Protein AF-0000000078492963 (afdb_homodimer)

Structure (mmCIF, N/CA/C/O backbone):
data_AF-0000000078492963-model_v1
#
loop_
_entity.id
_entity.type
_entity.pdbx_description
1 polymer 'Desiccation-related protein PCC13-62'
#
loop_
_atom_site.group_PDB
_atom_site.id
_atom_site.type_symbol
_atom_site.label_atom_id
_atom_site.label_alt_id
_atom_site.label_comp_id
_atom_site.label_asym_id
_atom_site.label_entity_id
_atom_site.label_seq_id
_atom_site.pdbx_PDB_ins_code
_atom_site.Cartn_x
_atom_site.Cartn_y
_atom_site.Cartn_z
_atom_site.occupancy
_atom_site.B_iso_or_equiv
_atom_site.auth_seq_id
_atom_site.auth_comp_id
_atom_site.auth_asym_id
_atom_site.auth_atom_id
_atom_site.pdbx_PDB_model_num
ATOM 1 N N . MET A 1 1 ? -9.492 -5.359 97 1 23.45 1 MET A N 1
ATOM 2 C CA . MET A 1 1 ? -9.984 -6.73 96.938 1 23.45 1 MET A CA 1
ATOM 3 C C . MET A 1 1 ? -11.008 -6.852 95.812 1 23.45 1 MET A C 1
ATOM 5 O O . MET A 1 1 ? -11.727 -7.848 95.688 1 23.45 1 MET A O 1
ATOM 9 N N . ALA A 1 2 ? -11.203 -5.641 95.125 1 25.67 2 ALA A N 1
ATOM 10 C CA . ALA A 1 2 ? -12.422 -5.484 94.312 1 25.67 2 ALA A CA 1
ATOM 11 C C . ALA A 1 2 ? -12.484 -6.535 93.188 1 25.67 2 ALA A C 1
ATOM 13 O O . ALA A 1 2 ? -11.531 -6.699 92.438 1 25.67 2 ALA A O 1
ATOM 14 N N . ILE A 1 3 ? -13.273 -7.574 93.438 1 24.62 3 ILE A N 1
ATOM 15 C CA . ILE A 1 3 ? -13.547 -8.875 92.812 1 24.62 3 ILE A CA 1
ATOM 16 C C . ILE A 1 3 ? -14.078 -8.688 91.375 1 24.62 3 ILE A C 1
ATOM 18 O O . ILE A 1 3 ? -15.148 -8.102 91.188 1 24.62 3 ILE A O 1
ATOM 22 N N . PHE A 1 4 ? -13.164 -8.328 90.375 1 27.22 4 PHE A N 1
ATOM 23 C CA . PHE A 1 4 ? -13.336 -7.996 89 1 27.22 4 PHE A CA 1
ATOM 24 C C . PHE A 1 4 ? -14.008 -9.141 88.25 1 27.22 4 PHE A C 1
ATOM 26 O O . PHE A 1 4 ? -13.453 -10.234 88.125 1 27.22 4 PHE A O 1
ATOM 33 N N . ALA A 1 5 ? -15.375 -9.219 88.5 1 22.91 5 ALA A N 1
ATOM 34 C CA . ALA A 1 5 ? -16.281 -10.258 88.062 1 22.91 5 ALA A CA 1
ATOM 35 C C . ALA A 1 5 ? -16.188 -10.43 86.562 1 22.91 5 ALA A C 1
ATOM 37 O O . ALA A 1 5 ? -16.359 -9.469 85.812 1 22.91 5 ALA A O 1
ATOM 38 N N . SER A 1 6 ? -15.328 -11.383 86 1 25.3 6 SER A N 1
ATOM 39 C CA . SER A 1 6 ? -14.867 -11.82 84.688 1 25.3 6 SER A CA 1
ATOM 40 C C . SER A 1 6 ? -16.016 -12.398 83.875 1 25.3 6 SER A C 1
ATOM 42 O O . SER A 1 6 ? -16.469 -13.516 84.125 1 25.3 6 SER A O 1
ATOM 44 N N . VAL A 1 7 ? -17.203 -11.68 83.812 1 23.64 7 VAL A N 1
ATOM 45 C CA . VAL A 1 7 ? -18.375 -12.352 83.25 1 23.64 7 VAL A CA 1
ATOM 46 C C . VAL A 1 7 ? -18.078 -12.828 81.812 1 23.64 7 VAL A C 1
ATOM 48 O O . VAL A 1 7 ? -17.75 -12.031 80.938 1 23.64 7 VAL A O 1
ATOM 51 N N . PHE A 1 8 ? -17.516 -14.078 81.562 1 23.92 8 PHE A N 1
ATOM 52 C CA . PHE A 1 8 ? -17.141 -14.805 80.375 1 23.92 8 PHE A CA 1
ATOM 53 C C . PHE A 1 8 ? -18.375 -15.148 79.5 1 23.92 8 PHE A C 1
ATOM 55 O O . PHE A 1 8 ? -19.156 -16.031 79.875 1 23.92 8 PHE A O 1
ATOM 62 N N . ALA A 1 9 ? -19.266 -14.109 79.188 1 22.42 9 ALA A N 1
ATOM 63 C CA . ALA A 1 9 ? -20.531 -14.469 78.562 1 22.42 9 ALA A CA 1
ATOM 64 C C . ALA A 1 9 ? -20.281 -15.266 77.25 1 22.42 9 ALA A C 1
ATOM 66 O O . ALA A 1 9 ? -19.562 -14.812 76.375 1 22.42 9 ALA A O 1
ATOM 67 N N . SER A 1 10 ? -20.234 -16.625 77.312 1 24.09 10 SER A N 1
ATOM 68 C CA . SER A 1 10 ? -20.031 -17.641 76.312 1 24.09 10 SER A CA 1
ATOM 69 C C . SER A 1 10 ? -21.109 -17.547 75.188 1 24.09 10 SER A C 1
ATOM 71 O O . SER A 1 10 ? -22.25 -17.922 75.438 1 24.09 10 SER A O 1
ATOM 73 N N . LEU A 1 11 ? -21.344 -16.344 74.562 1 25.38 11 LEU A N 1
ATOM 74 C CA . LEU A 1 11 ? -22.438 -16.297 73.625 1 25.38 11 LEU A CA 1
ATOM 75 C C . LEU A 1 11 ? -22.297 -17.391 72.562 1 25.38 11 LEU A C 1
ATOM 77 O O . LEU A 1 11 ? -21.297 -17.422 71.812 1 25.38 11 LEU A O 1
ATOM 81 N N . ILE A 1 12 ? -22.891 -18.609 72.75 1 25.3 12 ILE A N 1
ATOM 82 C CA . ILE A 1 12 ? -22.984 -19.781 71.875 1 25.3 12 ILE A CA 1
ATOM 83 C C . ILE A 1 12 ? -23.656 -19.422 70.562 1 25.3 12 ILE A C 1
ATOM 85 O O . ILE A 1 12 ? -24.828 -19.047 70.562 1 25.3 12 ILE A O 1
ATOM 89 N N . LEU A 1 13 ? -23 -18.562 69.688 1 27.02 13 LEU A N 1
ATOM 90 C CA . LEU A 1 13 ? -23.594 -18.234 68.438 1 27.02 13 LEU A CA 1
ATOM 91 C C . LEU A 1 13 ? -23.938 -19.5 67.625 1 27.02 13 LEU A C 1
ATOM 93 O O . LEU A 1 13 ? -23.062 -20.312 67.375 1 27.02 13 LEU A O 1
ATOM 97 N N . LEU A 1 14 ? -25.172 -20.047 67.938 1 28 14 LEU A N 1
ATOM 98 C CA . LEU A 1 14 ? -25.781 -21.172 67.25 1 28 14 LEU A CA 1
ATOM 99 C C . LEU A 1 14 ? -25.734 -20.969 65.75 1 28 14 LEU A C 1
ATOM 101 O O . LEU A 1 14 ? -26.375 -20.047 65.188 1 28 14 LEU A O 1
ATOM 105 N N . LEU A 1 15 ? -24.578 -21.234 65.125 1 29.88 15 LEU A N 1
ATOM 106 C CA . LEU A 1 15 ? -24.359 -21.188 63.656 1 29.88 15 LEU A CA 1
ATOM 107 C C . LEU A 1 15 ? -25.312 -22.156 62.938 1 29.88 15 LEU A C 1
ATOM 109 O O . LEU A 1 15 ? -25.172 -23.375 63.062 1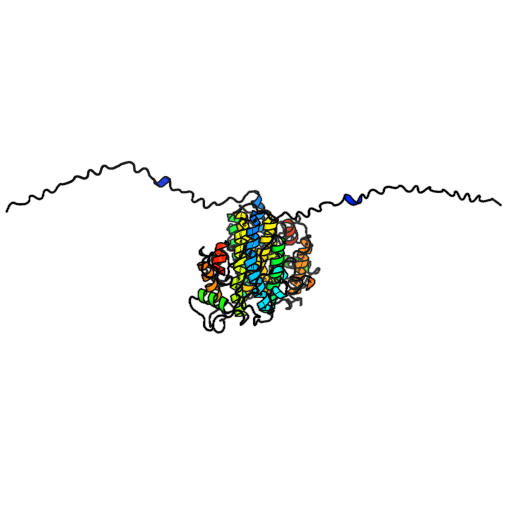 29.88 15 LEU A O 1
ATOM 113 N N . LEU A 1 16 ? -26.625 -21.828 63.062 1 31.92 16 LEU A N 1
ATOM 114 C CA . LEU A 1 16 ? -27.5 -22.719 62.312 1 31.92 16 LEU A CA 1
ATOM 115 C C . LEU A 1 16 ? -27.047 -22.844 60.844 1 31.92 16 LEU A C 1
ATOM 117 O O . LEU A 1 16 ? -26.656 -21.844 60.25 1 31.92 16 LEU A O 1
ATOM 121 N N . PRO A 1 17 ? -26.781 -24.109 60.406 1 35.06 17 PRO A N 1
ATOM 122 C CA . PRO A 1 17 ? -26.281 -24.438 59.094 1 35.06 17 PRO A CA 1
ATOM 123 C C . PRO A 1 17 ? -27.234 -24.016 57.969 1 35.06 17 PRO A C 1
ATOM 125 O O . PRO A 1 17 ? -28.391 -24.438 57.938 1 35.06 17 PRO A O 1
ATOM 128 N N . VAL A 1 18 ? -27.438 -22.781 57.781 1 34.41 18 VAL A N 1
ATOM 129 C CA . VAL A 1 18 ? -28.375 -22.438 56.688 1 34.41 18 VAL A CA 1
ATOM 130 C C . VAL A 1 18 ? -28.031 -23.25 55.438 1 34.41 18 VAL A C 1
ATOM 132 O O . VAL A 1 18 ? -26.875 -23.234 55 1 34.41 18 VAL A O 1
ATOM 135 N N . PRO A 1 19 ? -28.906 -24.297 55.188 1 31.09 19 PRO A N 1
ATOM 136 C CA . PRO A 1 19 ? -28.672 -25.297 54.156 1 31.09 19 PRO A CA 1
ATOM 137 C C . PRO A 1 19 ? -28.219 -24.688 52.812 1 31.09 19 PRO A C 1
ATOM 139 O O . PRO A 1 19 ? -27.219 -25.109 52.25 1 31.09 19 PRO A O 1
ATOM 142 N N . GLY A 1 20 ? -29.219 -24.312 52.031 1 31.89 20 GLY A N 1
ATOM 143 C CA . GLY A 1 20 ? -29.406 -24.594 50.625 1 31.89 20 GLY A CA 1
ATOM 144 C C . GLY A 1 20 ? -28.688 -23.625 49.719 1 31.89 20 GLY A C 1
ATOM 145 O O . GLY A 1 20 ? -29.047 -22.453 49.625 1 31.89 20 GLY A O 1
ATOM 146 N N . SER A 1 21 ? -27.406 -23.531 49.75 1 30.3 21 SER A N 1
ATOM 147 C CA . SER A 1 21 ? -26.672 -22.594 48.938 1 30.3 21 SER A CA 1
ATOM 148 C C . SER A 1 21 ? -27.016 -22.766 47.469 1 30.3 21 SER A C 1
ATOM 150 O O . SER A 1 21 ? -26.625 -23.734 46.812 1 30.3 21 SER A O 1
ATOM 152 N N . CYS A 1 22 ? -28.344 -22.516 47.094 1 31.58 22 CYS A N 1
ATOM 153 C CA . CYS A 1 22 ? -28.656 -22.406 45.656 1 31.58 22 CYS A CA 1
ATOM 154 C C . CYS A 1 22 ? -27.625 -21.562 44.938 1 31.58 22 CYS A C 1
ATOM 156 O O . CYS A 1 22 ? -27.344 -20.438 45.312 1 31.58 22 CYS A O 1
ATOM 158 N N . SER A 1 23 ? -26.781 -22.25 44.156 1 29.81 23 SER A N 1
ATOM 159 C CA . SER A 1 23 ? -25.688 -21.875 43.281 1 29.81 23 SER A CA 1
ATOM 160 C C . SER A 1 23 ? -26.109 -20.719 42.375 1 29.81 23 SER A C 1
ATOM 162 O O . SER A 1 23 ? -26.984 -20.859 41.531 1 29.81 23 SER A O 1
ATOM 164 N N . ILE A 1 24 ? -26.172 -19.484 42.906 1 32.84 24 ILE A N 1
ATOM 165 C CA . ILE A 1 24 ? -26.266 -18.266 42.125 1 32.84 24 ILE A CA 1
ATOM 166 C C . ILE A 1 24 ? -25.25 -18.312 41 1 32.84 24 ILE A C 1
ATOM 168 O O . ILE A 1 24 ? -24.75 -17.281 40.562 1 32.84 24 ILE A O 1
ATOM 172 N N . GLU A 1 25 ? -24.422 -19.406 40.969 1 31.48 25 GLU A N 1
ATOM 173 C CA . GLU A 1 25 ? -23.406 -19.312 39.938 1 31.48 25 GLU A CA 1
ATOM 174 C C . GLU A 1 25 ? -24.031 -19.109 38.562 1 31.48 25 GLU A C 1
ATOM 176 O O . GLU A 1 25 ? -23.344 -19.062 37.531 1 31.48 25 GLU A O 1
ATOM 181 N N . LEU A 1 26 ? -25.312 -19.531 38.406 1 32.84 26 LEU A N 1
ATOM 182 C CA . LEU A 1 26 ? -25.688 -19.688 37 1 32.84 26 LEU A CA 1
ATOM 183 C C . LEU A 1 26 ? -25.672 -18.328 36.281 1 32.84 26 LEU A C 1
ATOM 185 O O . LEU A 1 26 ? -25.797 -18.281 35.062 1 32.84 26 LEU A O 1
ATOM 189 N N . LEU A 1 27 ? -25.984 -17.266 37 1 28.06 27 LEU A N 1
ATOM 190 C CA . LEU A 1 27 ? -26.594 -16.234 36.188 1 28.06 27 LEU A CA 1
ATOM 191 C C . LEU A 1 27 ? -25.562 -15.555 35.281 1 28.06 27 LEU A C 1
ATOM 193 O O . LEU A 1 27 ? -25.906 -15.102 34.188 1 28.06 27 LEU A O 1
ATOM 197 N N . ILE A 1 28 ? -24.469 -15.148 35.906 1 29.12 28 ILE A N 1
ATOM 198 C CA . ILE A 1 28 ? -23.922 -14 35.219 1 29.12 28 ILE A CA 1
ATOM 199 C C . ILE A 1 28 ? -23.328 -14.461 33.875 1 29.12 28 ILE A C 1
ATOM 201 O O . ILE A 1 28 ? -22.156 -14.836 33.812 1 29.12 28 ILE A O 1
ATOM 205 N N . GLU A 1 29 ? -23.609 -15.625 33.375 1 31.88 29 GLU A N 1
ATOM 206 C CA . GLU A 1 29 ? -23.062 -15.797 32.031 1 31.88 29 GLU A CA 1
ATOM 207 C C . GLU A 1 29 ? -23.344 -14.57 31.172 1 31.88 29 GLU A C 1
ATOM 209 O O . GLU A 1 29 ? -24.453 -14.414 30.641 1 31.88 29 GLU A O 1
ATOM 214 N N . SER A 1 30 ? -23.172 -13.375 31.672 1 29.59 30 SER A N 1
ATOM 215 C CA . SER A 1 30 ? -23.281 -12.219 30.797 1 29.59 30 SER A CA 1
ATOM 216 C C . SER A 1 30 ? -22.656 -12.508 29.438 1 29.59 30 SER A C 1
ATOM 218 O O . SER A 1 30 ? -21.578 -13.094 29.344 1 29.59 30 SER A O 1
ATOM 220 N N . VAL A 1 31 ? -23.469 -12.477 28.391 1 29.53 31 VAL A N 1
ATOM 221 C CA . VAL A 1 31 ? -23.359 -12.383 26.938 1 29.53 31 VAL A CA 1
ATOM 222 C C . VAL A 1 31 ? -22.281 -11.359 26.578 1 29.53 31 VAL A C 1
ATOM 224 O O . VAL A 1 31 ? -22.484 -10.156 26.719 1 29.53 31 VAL A O 1
ATOM 227 N N . ILE A 1 32 ? -21.203 -11.344 27.125 1 31.42 32 ILE A N 1
ATOM 228 C CA . ILE A 1 32 ? -20.266 -10.578 26.312 1 31.42 32 ILE A CA 1
ATOM 229 C C . ILE A 1 32 ? -20.469 -10.922 24.844 1 31.42 32 ILE A C 1
ATOM 231 O O . ILE A 1 32 ? -20.156 -12.031 24.406 1 31.42 32 ILE A O 1
ATOM 235 N N . ASP A 1 33 ? -21.578 -10.633 24.297 1 29.53 33 ASP A N 1
ATOM 236 C CA . ASP A 1 33 ? -21.781 -10.523 22.859 1 29.53 33 ASP A CA 1
ATOM 237 C C . ASP A 1 33 ? -20.625 -9.797 22.188 1 29.53 33 ASP A C 1
ATOM 239 O O . ASP A 1 33 ? -20.578 -8.562 22.156 1 29.53 33 ASP A O 1
ATOM 243 N N . ARG A 1 34 ? -19.438 -9.922 22.609 1 34.19 34 ARG A N 1
ATOM 244 C CA . ARG A 1 34 ? -18.516 -9.57 21.531 1 34.19 34 ARG A CA 1
ATOM 245 C C . ARG A 1 34 ? -19.125 -9.875 20.156 1 34.19 34 ARG A C 1
ATOM 247 O O . ARG A 1 34 ? -19.406 -11.031 19.844 1 34.19 34 ARG A O 1
ATOM 254 N N . GLY A 1 35 ? -20.125 -9.172 19.688 1 36.75 35 GLY A N 1
ATOM 255 C CA . GLY A 1 35 ? -20.859 -9.234 18.438 1 36.75 35 GLY A CA 1
ATOM 256 C C . GLY A 1 35 ? -20.078 -9.891 17.312 1 36.75 35 GLY A C 1
ATOM 257 O O . GLY A 1 35 ? -19.312 -9.227 16.625 1 36.75 35 GLY A O 1
ATOM 258 N N . THR A 1 36 ? -19.406 -10.898 17.344 1 44.75 36 THR A N 1
ATOM 259 C CA . THR A 1 36 ? -19.078 -11.695 16.172 1 44.75 36 THR A CA 1
ATOM 260 C C . THR A 1 36 ? -20.125 -11.539 15.086 1 44.75 36 THR A C 1
ATOM 262 O O . THR A 1 36 ? -21.156 -12.227 15.094 1 44.75 36 THR A O 1
ATOM 265 N N . SER A 1 37 ? -20.531 -10.344 14.797 1 56.25 37 SER A N 1
ATOM 266 C CA . SER A 1 37 ? -21.5 -10.172 13.711 1 56.25 37 SER A CA 1
ATOM 267 C C . SER A 1 37 ? -21.172 -11.094 12.539 1 56.25 37 SER A C 1
ATOM 269 O O . SER A 1 37 ? -20.047 -11.117 12.055 1 56.25 37 SER A O 1
ATOM 271 N N . SER A 1 38 ? -21.781 -12.234 12.352 1 75.56 38 SER A N 1
ATOM 272 C CA . SER A 1 38 ? -21.734 -13.273 11.328 1 75.56 38 SER A CA 1
ATOM 273 C C . SER A 1 38 ? -21.656 -12.68 9.93 1 75.56 38 SER A C 1
ATOM 275 O O . SER A 1 38 ? -22.234 -11.625 9.664 1 75.56 38 SER A O 1
ATOM 277 N N . VAL A 1 39 ? -20.594 -13.078 9.203 1 91.06 39 VAL A N 1
ATOM 278 C CA . VAL A 1 39 ? -20.484 -12.75 7.781 1 91.06 39 VAL A CA 1
ATOM 279 C C . VAL A 1 39 ? -21.797 -13.078 7.074 1 91.06 39 VAL A C 1
ATOM 281 O O . VAL A 1 39 ? -22.25 -14.219 7.094 1 91.06 39 VAL A O 1
ATOM 284 N N . PRO A 1 40 ? -22.453 -12.086 6.594 1 94.44 40 PRO A N 1
ATOM 285 C CA . PRO A 1 40 ? -23.656 -12.375 5.816 1 94.44 40 PRO A CA 1
ATOM 286 C C . PRO A 1 40 ? -23.406 -13.383 4.699 1 94.44 40 PRO A C 1
ATOM 288 O O . PRO A 1 40 ? -22.328 -13.398 4.105 1 94.44 40 PRO A O 1
ATOM 291 N N . ARG A 1 41 ? -24.438 -14.141 4.32 1 93.19 41 ARG A N 1
ATOM 292 C CA . ARG A 1 41 ? -24.328 -15.188 3.312 1 93.19 41 ARG A CA 1
ATOM 293 C C . ARG A 1 41 ? -23.828 -14.617 1.985 1 93.19 41 ARG A C 1
ATOM 295 O O . ARG A 1 41 ? -23.031 -15.258 1.289 1 93.19 41 ARG A O 1
ATOM 302 N N . GLY A 1 42 ? -24.266 -13.406 1.675 1 94.12 42 GLY A N 1
ATOM 303 C CA . GLY A 1 42 ? -23.906 -12.789 0.409 1 94.12 42 GLY A CA 1
ATOM 304 C C . GLY A 1 42 ? -22.438 -12.391 0.34 1 94.12 42 GLY A C 1
ATOM 305 O O . GLY A 1 42 ? -21.922 -12.133 -0.744 1 94.12 42 GLY A O 1
ATOM 306 N N . ASP A 1 43 ? -21.797 -12.344 1.462 1 97.25 43 ASP A N 1
ATOM 307 C CA . ASP A 1 43 ? -20.406 -11.898 1.516 1 97.25 43 ASP A CA 1
ATOM 308 C C . ASP A 1 43 ? -19.453 -13.094 1.482 1 97.25 43 ASP A C 1
ATOM 310 O O . ASP A 1 43 ? -18.25 -12.922 1.277 1 97.25 43 ASP A O 1
ATOM 314 N N . VAL A 1 44 ? -19.906 -14.305 1.726 1 96.81 44 VAL A N 1
ATOM 315 C CA . VAL A 1 44 ? -19.062 -15.469 1.953 1 96.81 44 VAL A CA 1
ATOM 316 C C . VAL A 1 44 ? -18.188 -15.719 0.728 1 96.81 44 VAL A C 1
ATOM 318 O O . VAL A 1 44 ? -16.969 -15.828 0.845 1 96.81 44 VAL A O 1
ATOM 321 N N . ASP A 1 45 ? -18.766 -15.719 -0.457 1 95.88 45 ASP A N 1
ATOM 322 C CA . ASP A 1 45 ? -18 -15.992 -1.668 1 95.88 45 ASP A CA 1
ATOM 323 C C . ASP A 1 45 ? -16.969 -14.891 -1.926 1 95.88 45 ASP A C 1
ATOM 325 O O . ASP A 1 45 ? -15.875 -15.164 -2.42 1 95.88 45 ASP A O 1
ATOM 329 N N . LEU A 1 46 ? -17.359 -13.672 -1.585 1 96.38 46 LEU A N 1
ATOM 330 C CA . LEU A 1 46 ? -16.484 -12.523 -1.805 1 96.38 46 LEU A CA 1
ATOM 331 C C . LEU A 1 46 ? -15.266 -12.586 -0.892 1 96.38 46 LEU A C 1
ATOM 333 O O . LEU A 1 46 ? -14.195 -12.086 -1.244 1 96.38 46 LEU A O 1
ATOM 337 N N . LEU A 1 47 ? -15.422 -13.227 0.232 1 97.31 47 LEU A N 1
ATOM 338 C CA . LEU A 1 47 ? -14.32 -13.336 1.184 1 97.31 47 LEU A CA 1
ATOM 339 C C . LEU A 1 47 ? -13.531 -14.625 0.948 1 97.31 47 LEU A C 1
ATOM 341 O O . LEU A 1 47 ? -12.352 -14.703 1.298 1 97.31 47 LEU A O 1
ATOM 345 N N . GLU A 1 48 ? -14.164 -15.625 0.324 1 97.69 48 GLU A N 1
ATOM 346 C CA . GLU A 1 48 ? -13.484 -16.906 0.108 1 97.69 48 GLU A CA 1
ATOM 347 C C . GLU A 1 48 ? -12.617 -16.859 -1.146 1 97.69 48 GLU A C 1
ATOM 349 O O . GLU A 1 48 ? -11.539 -17.453 -1.178 1 97.69 48 GLU A O 1
ATOM 354 N N . PHE A 1 49 ? -13.078 -16.188 -2.166 1 98 49 PHE A N 1
ATOM 355 C CA . PHE A 1 49 ? -12.383 -16.203 -3.447 1 98 49 PHE A CA 1
ATOM 356 C C . PHE A 1 49 ? -10.938 -15.758 -3.279 1 98 49 PHE A C 1
ATOM 358 O O . PHE A 1 49 ? -10.031 -16.344 -3.879 1 98 49 PHE A O 1
ATOM 365 N N . PRO A 1 50 ? -10.664 -14.758 -2.436 1 97.88 50 PRO A N 1
ATOM 366 C CA . PRO A 1 50 ? -9.297 -14.266 -2.299 1 97.88 50 PRO A CA 1
ATOM 367 C C . PRO A 1 50 ? -8.344 -15.312 -1.721 1 97.88 50 PRO A C 1
ATOM 369 O O . PRO A 1 50 ? -7.125 -15.172 -1.841 1 97.88 50 PRO A O 1
ATOM 372 N N . LEU A 1 51 ? -8.852 -16.359 -1.116 1 98.62 51 LEU A N 1
ATOM 373 C CA . LEU A 1 51 ? -8.008 -17.422 -0.588 1 98.62 51 LEU A CA 1
ATOM 374 C C . LEU A 1 51 ? -7.109 -18 -1.682 1 98.62 51 LEU A C 1
ATOM 376 O O . LEU A 1 51 ? -5.98 -18.406 -1.412 1 98.62 51 LEU A O 1
ATOM 380 N N . ASN A 1 52 ? -7.641 -18.062 -2.936 1 98.81 52 ASN A N 1
ATOM 381 C CA . ASN A 1 52 ? -6.828 -18.547 -4.047 1 98.81 52 ASN A CA 1
ATOM 382 C C . ASN A 1 52 ? -5.52 -17.766 -4.16 1 98.81 52 ASN A C 1
ATOM 384 O O . ASN A 1 52 ? -4.445 -18.359 -4.242 1 98.81 52 ASN A O 1
ATOM 388 N N . LEU A 1 53 ? -5.602 -16.484 -4.102 1 98.75 53 LEU A N 1
ATOM 389 C CA . LEU A 1 53 ? -4.445 -15.617 -4.285 1 98.75 53 LEU A CA 1
ATOM 390 C C . LEU A 1 53 ? -3.592 -15.57 -3.021 1 98.75 53 LEU A C 1
ATOM 392 O O . LEU A 1 53 ? -2.367 -15.453 -3.1 1 98.75 53 LEU A O 1
ATOM 396 N N . GLU A 1 54 ? -4.223 -15.695 -1.843 1 98.81 54 GLU A N 1
ATOM 397 C CA . GLU A 1 54 ? -3.467 -15.773 -0.598 1 98.81 54 GLU A CA 1
ATOM 398 C C . GLU A 1 54 ? -2.59 -17.016 -0.567 1 98.81 54 GLU A C 1
ATOM 400 O O . GLU A 1 54 ? -1.432 -16.969 -0.149 1 98.81 54 GLU A O 1
ATOM 405 N N . TYR A 1 55 ? -3.172 -18.156 -1.025 1 98.94 55 TYR A N 1
ATOM 406 C CA . TYR A 1 55 ? -2.379 -19.375 -1.134 1 98.94 55 TYR A CA 1
ATOM 407 C C . TYR A 1 55 ? -1.212 -19.188 -2.094 1 98.94 55 TYR A C 1
ATOM 409 O O . TYR A 1 55 ? -0.084 -19.578 -1.797 1 98.94 55 TYR A O 1
ATOM 417 N N . LEU A 1 56 ? -1.523 -18.625 -3.24 1 98.94 56 LEU A N 1
ATOM 418 C CA . LEU A 1 56 ? -0.504 -18.391 -4.258 1 98.94 56 LEU A CA 1
ATOM 419 C C . LEU A 1 56 ? 0.647 -17.562 -3.693 1 98.94 56 LEU A C 1
ATOM 421 O O . LEU A 1 56 ? 1.812 -17.953 -3.82 1 98.94 56 LEU A O 1
ATOM 425 N N . GLY A 1 57 ? 0.321 -16.453 -3.053 1 98.88 57 GLY A N 1
ATOM 426 C CA . GLY A 1 57 ? 1.341 -15.602 -2.465 1 98.88 57 GLY A CA 1
ATOM 427 C C . GLY A 1 57 ? 2.102 -16.266 -1.337 1 98.88 57 GLY A C 1
ATOM 428 O O . GLY A 1 57 ? 3.33 -16.188 -1.272 1 98.88 57 GLY A O 1
ATOM 429 N N . ALA A 1 58 ? 1.375 -16.906 -0.408 1 98.88 58 ALA A N 1
ATOM 430 C CA . ALA A 1 58 ? 2.008 -17.562 0.733 1 98.88 58 ALA A CA 1
ATOM 431 C C . ALA A 1 58 ? 3.061 -18.578 0.274 1 98.88 58 ALA A C 1
ATOM 433 O O . ALA A 1 58 ? 4.211 -18.531 0.719 1 98.88 58 ALA A O 1
ATOM 434 N N . GLU A 1 59 ? 2.67 -19.438 -0.663 1 98.94 59 GLU A N 1
ATOM 435 C CA . GLU A 1 59 ? 3.57 -20.5 -1.123 1 98.94 59 GLU A CA 1
ATOM 436 C C . GLU A 1 59 ? 4.766 -19.906 -1.871 1 98.94 59 GLU A C 1
ATOM 438 O O . GLU A 1 59 ? 5.906 -20.312 -1.633 1 98.94 59 GLU A O 1
ATOM 443 N N . PHE A 1 60 ? 4.539 -18.984 -2.771 1 99 60 PHE A N 1
ATOM 444 C CA . PHE A 1 60 ? 5.625 -18.422 -3.564 1 99 60 PHE A CA 1
ATOM 445 C C . PHE A 1 60 ? 6.656 -17.734 -2.666 1 99 60 PHE A C 1
ATOM 447 O O . PHE A 1 60 ? 7.855 -17.984 -2.799 1 99 60 PHE A O 1
ATOM 454 N N . PHE A 1 61 ? 6.199 -16.906 -1.721 1 98.94 61 PHE A N 1
ATOM 455 C CA . PHE A 1 61 ? 7.109 -16.109 -0.907 1 98.94 61 PHE A CA 1
ATOM 456 C C . PHE A 1 61 ? 7.777 -16.969 0.16 1 98.94 61 PHE A C 1
ATOM 458 O O . PHE A 1 61 ? 8.953 -16.766 0.474 1 98.94 61 PHE A O 1
ATOM 465 N N . LEU A 1 62 ? 7.047 -17.891 0.765 1 98.94 62 LEU A N 1
ATOM 466 C CA . LEU A 1 62 ? 7.656 -18.781 1.753 1 98.94 62 LEU A CA 1
ATOM 467 C C . LEU A 1 62 ? 8.727 -19.656 1.111 1 98.94 62 LEU A C 1
ATOM 469 O O . LEU A 1 62 ? 9.859 -19.719 1.589 1 98.94 62 LEU A O 1
ATOM 473 N N . PHE A 1 63 ? 8.383 -20.359 -0.014 1 98.94 63 PHE A N 1
ATOM 474 C CA . PHE A 1 63 ? 9.367 -21.188 -0.689 1 98.94 63 PHE A CA 1
ATOM 475 C C . PHE A 1 63 ? 10.547 -20.344 -1.165 1 98.94 63 PHE A C 1
ATOM 477 O O . PHE A 1 63 ? 11.703 -20.719 -0.967 1 98.94 63 PHE A O 1
ATOM 484 N N . GLY A 1 64 ? 10.211 -19.234 -1.809 1 98.94 64 GLY A N 1
ATOM 485 C CA . GLY A 1 64 ? 11.266 -18.375 -2.322 1 98.94 64 GLY A CA 1
ATOM 486 C C . GLY A 1 64 ? 12.25 -17.938 -1.251 1 98.94 64 GLY A C 1
ATOM 487 O O . GLY A 1 64 ? 13.453 -17.844 -1.5 1 98.94 64 GLY A O 1
ATOM 488 N N . SER A 1 65 ? 11.742 -17.625 -0.055 1 98.81 65 SER A N 1
ATOM 489 C CA . SER A 1 65 ? 12.586 -17.078 1.003 1 98.81 65 SER A CA 1
ATOM 490 C C . SER A 1 65 ? 13.258 -18.188 1.811 1 98.81 65 SER A C 1
ATOM 492 O O . SER A 1 65 ? 14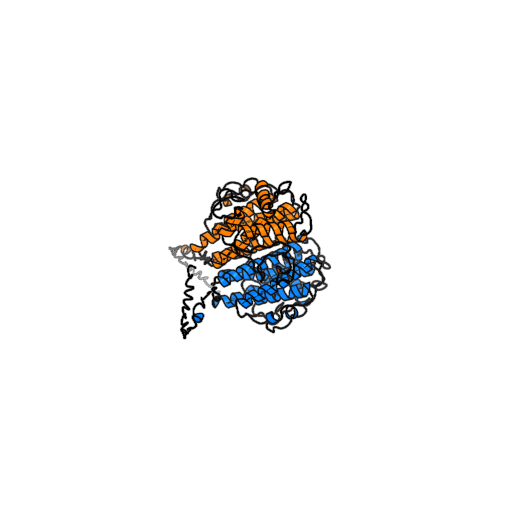.398 -18.031 2.244 1 98.81 65 SER A O 1
ATOM 494 N N . MET A 1 66 ? 12.531 -19.375 2.004 1 98.19 66 MET A N 1
ATOM 495 C CA . MET A 1 66 ? 13.023 -20.328 2.994 1 98.19 66 MET A CA 1
ATOM 496 C C . MET A 1 66 ? 13.188 -21.719 2.379 1 98.19 66 MET A C 1
ATOM 498 O O . MET A 1 66 ? 13.836 -22.578 2.961 1 98.19 66 MET A O 1
ATOM 502 N N . GLY A 1 67 ? 12.539 -21.984 1.302 1 98.81 67 GLY A N 1
ATOM 503 C CA . GLY A 1 67 ? 12.664 -23.281 0.649 1 98.81 67 GLY A CA 1
ATOM 504 C C . GLY A 1 67 ? 11.586 -24.266 1.055 1 98.81 67 GLY A C 1
ATOM 505 O O . GLY A 1 67 ? 11.609 -25.422 0.648 1 98.81 67 GLY A O 1
ATOM 506 N N . HIS A 1 68 ? 10.648 -23.844 1.894 1 98.75 68 HIS A N 1
ATOM 507 C CA . HIS A 1 68 ? 9.477 -24.641 2.238 1 98.75 68 HIS A CA 1
ATOM 508 C C . HIS A 1 68 ? 8.242 -23.75 2.432 1 98.75 68 HIS A C 1
ATOM 510 O O . HIS A 1 68 ? 8.367 -22.531 2.533 1 98.75 68 HIS A O 1
ATOM 516 N N . GLY A 1 69 ? 7.051 -24.312 2.318 1 98.75 69 GLY A N 1
ATOM 517 C CA . GLY A 1 69 ? 5.805 -23.562 2.322 1 98.75 69 GLY A CA 1
ATOM 518 C C . GLY A 1 69 ? 4.887 -23.938 3.469 1 98.75 69 GLY A C 1
ATOM 519 O O . GLY A 1 69 ? 5.352 -24.281 4.562 1 98.75 69 GLY A O 1
ATOM 520 N N . LEU A 1 70 ? 3.645 -23.828 3.238 1 98.94 70 LEU A N 1
ATOM 521 C CA . LEU A 1 70 ? 2.594 -23.953 4.242 1 98.94 70 LEU A CA 1
ATOM 522 C C . LEU A 1 70 ? 2.594 -25.344 4.863 1 98.94 70 LEU A C 1
ATOM 524 O O . LEU A 1 70 ? 2.275 -25.5 6.043 1 98.94 70 LEU A O 1
ATOM 528 N N . ASP A 1 71 ? 2.932 -26.359 4.105 1 98.88 71 ASP A N 1
ATOM 529 C CA . ASP A 1 71 ? 2.891 -27.734 4.605 1 98.88 71 ASP A CA 1
ATOM 530 C C . ASP A 1 71 ? 3.799 -27.891 5.82 1 98.88 71 ASP A C 1
ATOM 532 O O . ASP A 1 71 ? 3.555 -28.75 6.672 1 98.88 71 ASP A O 1
ATOM 536 N N . ARG A 1 72 ? 4.785 -27.094 5.898 1 98.44 72 ARG A N 1
ATOM 537 C CA . ARG A 1 72 ? 5.707 -27.141 7.031 1 98.44 72 ARG A CA 1
ATOM 538 C C . ARG A 1 72 ? 5.363 -26.078 8.062 1 98.44 72 ARG A C 1
ATOM 540 O O . ARG A 1 72 ? 5.426 -26.328 9.273 1 98.44 72 ARG A O 1
ATOM 547 N N . ILE A 1 73 ? 4.996 -24.891 7.684 1 97.12 73 ILE A N 1
ATOM 548 C CA . ILE A 1 73 ? 4.938 -23.703 8.547 1 97.12 73 ILE A CA 1
ATOM 549 C C . ILE A 1 73 ? 3.566 -23.625 9.211 1 97.12 73 ILE A C 1
ATOM 551 O O . ILE A 1 73 ? 3.447 -23.156 10.344 1 97.12 73 ILE A O 1
ATOM 555 N N . ALA A 1 74 ? 2.582 -24.031 8.492 1 98.19 74 ALA A N 1
ATOM 556 C CA . ALA A 1 74 ? 1.194 -23.969 8.953 1 98.19 74 ALA A CA 1
ATOM 557 C C . ALA A 1 74 ? 0.324 -24.984 8.203 1 98.19 74 ALA A C 1
ATOM 559 O O . ALA A 1 74 ? -0.601 -24.594 7.484 1 98.19 74 ALA A O 1
ATOM 560 N N . PRO A 1 75 ? 0.533 -26.25 8.461 1 98.56 75 PRO A N 1
ATOM 561 C CA . PRO A 1 75 ? -0.11 -27.281 7.656 1 98.56 75 PRO A CA 1
ATOM 562 C C . PRO A 1 75 ? -1.634 -27.234 7.742 1 98.56 75 PRO A C 1
ATOM 564 O O . PRO A 1 75 ? -2.32 -27.594 6.777 1 98.56 75 PRO A O 1
ATOM 567 N N . SER A 1 76 ? -2.195 -26.812 8.859 1 98.5 76 SER A N 1
ATOM 568 C CA . SER A 1 76 ? -3.646 -26.797 9.023 1 98.5 76 SER A CA 1
ATOM 569 C C . SER A 1 76 ? -4.293 -25.812 8.055 1 98.5 76 SER A C 1
ATOM 571 O O . SER A 1 76 ? -5.449 -25.984 7.66 1 98.5 76 SER A O 1
ATOM 573 N N . LEU A 1 77 ? -3.568 -24.812 7.613 1 98.75 77 LEU A N 1
ATOM 574 C CA . LEU A 1 77 ? -4.121 -23.781 6.742 1 98.75 77 LEU A CA 1
ATOM 575 C C . LEU A 1 77 ? -4.309 -24.312 5.324 1 98.75 77 LEU A C 1
ATOM 577 O O . LEU A 1 77 ? -5.078 -23.75 4.543 1 98.75 77 LEU A O 1
ATOM 581 N N . THR A 1 78 ? -3.604 -25.375 4.941 1 98.81 78 THR A N 1
ATOM 582 C CA . THR A 1 78 ? -3.744 -25.938 3.6 1 98.81 78 THR A CA 1
ATOM 583 C C . THR A 1 78 ? -5.043 -26.719 3.477 1 98.81 78 THR A C 1
ATOM 585 O O . THR A 1 78 ? -5.484 -27.031 2.367 1 98.81 78 THR A O 1
ATOM 588 N N . MET A 1 79 ? -5.531 -27.203 4.648 1 98.5 79 MET A N 1
ATOM 589 C CA . MET A 1 79 ? -6.754 -28 4.723 1 98.5 79 MET A CA 1
ATOM 590 C C . MET A 1 79 ? -6.66 -29.234 3.844 1 98.5 79 MET A C 1
ATOM 592 O O . MET A 1 79 ? -7.625 -29.609 3.172 1 98.5 79 MET A O 1
ATOM 596 N N . GLY A 1 80 ? -5.508 -29.781 3.756 1 98.38 80 GLY A N 1
ATOM 597 C CA . GLY A 1 80 ? -5.289 -31.031 3.039 1 98.38 80 GLY A CA 1
ATOM 598 C C . GLY A 1 80 ? -5.098 -30.844 1.548 1 98.38 80 GLY A C 1
ATOM 599 O O . GLY A 1 80 ? -5.012 -31.812 0.796 1 98.38 80 GLY A O 1
ATOM 600 N N . GLY A 1 81 ? -5.031 -29.594 1.075 1 98.69 81 GLY A N 1
ATOM 601 C CA . GLY A 1 81 ? -4.797 -29.328 -0.338 1 98.69 81 GLY A CA 1
ATOM 602 C C . GLY A 1 81 ? -3.422 -29.781 -0.801 1 98.69 81 GLY A C 1
ATOM 603 O O . GLY A 1 81 ? -2.512 -29.953 0.013 1 98.69 81 GLY A O 1
ATOM 604 N N . PRO A 1 82 ? -3.25 -29.984 -2.076 1 98.69 82 PRO A N 1
ATOM 605 C CA . PRO A 1 82 ? -1.987 -30.516 -2.594 1 98.69 82 PRO A CA 1
ATOM 606 C C . PRO A 1 82 ? -0.836 -29.516 -2.488 1 98.69 82 PRO 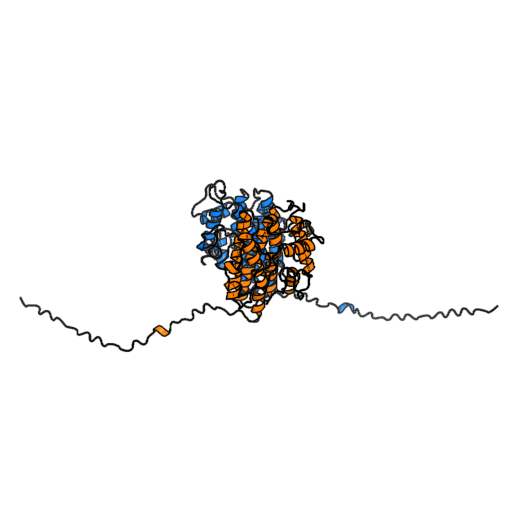A C 1
ATOM 608 O O . PRO A 1 82 ? -1.06 -28.312 -2.535 1 98.69 82 PRO A O 1
ATOM 611 N N . ALA A 1 83 ? 0.373 -30.016 -2.346 1 98.62 83 ALA A N 1
ATOM 612 C CA . ALA A 1 83 ? 1.575 -29.188 -2.375 1 98.62 83 ALA A CA 1
ATOM 613 C C . ALA A 1 83 ? 1.753 -28.531 -3.74 1 98.62 83 ALA A C 1
ATOM 615 O O . ALA A 1 83 ? 1.347 -29.078 -4.762 1 98.62 83 ALA A O 1
ATOM 616 N N . PRO A 1 84 ? 2.357 -27.359 -3.775 1 98.88 84 PRO A N 1
ATOM 617 C CA . PRO A 1 84 ? 2.58 -26.719 -5.066 1 98.88 84 PRO A CA 1
ATOM 618 C C . PRO A 1 84 ? 3.609 -27.453 -5.926 1 98.88 84 PRO A C 1
ATOM 620 O O . PRO A 1 84 ? 4.512 -28.094 -5.395 1 98.88 84 PRO A O 1
ATOM 623 N N . ILE A 1 85 ? 3.465 -27.297 -7.203 1 98.88 85 ILE A N 1
ATOM 624 C CA . ILE A 1 85 ? 4.398 -27.859 -8.172 1 98.88 85 ILE A CA 1
ATOM 625 C C . ILE A 1 85 ? 5.586 -26.922 -8.352 1 98.88 85 ILE A C 1
ATOM 627 O O . ILE A 1 85 ? 5.402 -25.734 -8.68 1 98.88 85 ILE A O 1
ATOM 631 N N . GLY A 1 86 ? 6.75 -27.344 -8.102 1 98.88 86 GLY A N 1
ATOM 632 C CA . GLY A 1 86 ? 7.977 -26.734 -8.594 1 98.88 86 GLY A CA 1
ATOM 633 C C . GLY A 1 86 ? 8.422 -25.531 -7.789 1 98.88 86 GLY A C 1
ATOM 634 O O . GLY A 1 86 ? 9.352 -24.828 -8.188 1 98.88 86 GLY A O 1
ATOM 635 N N . ALA A 1 87 ? 7.777 -25.203 -6.672 1 98.81 87 ALA A N 1
ATOM 636 C CA . ALA A 1 87 ? 8.242 -24.109 -5.816 1 98.81 87 ALA A CA 1
ATOM 637 C C . ALA A 1 87 ? 9.57 -24.453 -5.156 1 98.81 87 ALA A C 1
ATOM 639 O O . ALA A 1 87 ? 9.781 -25.594 -4.746 1 98.81 87 ALA A O 1
ATOM 640 N N . ARG A 1 88 ? 10.469 -23.484 -5.047 1 98.56 88 ARG A N 1
ATOM 641 C CA . ARG A 1 88 ? 11.758 -23.766 -4.434 1 98.56 88 ARG A CA 1
ATOM 642 C C . ARG A 1 88 ? 12.383 -22.5 -3.869 1 98.56 88 ARG A C 1
ATOM 644 O O . ARG A 1 88 ? 11.852 -21.406 -4.059 1 98.56 88 ARG A O 1
ATOM 651 N N . LYS A 1 89 ? 13.414 -22.719 -3.133 1 98.88 89 LYS A N 1
ATOM 652 C CA . LYS A 1 89 ? 14.172 -21.594 -2.586 1 98.88 89 LYS A CA 1
ATOM 653 C C . LYS A 1 89 ? 14.812 -20.766 -3.697 1 98.88 89 LYS A C 1
ATOM 655 O O . LYS A 1 89 ? 15.383 -21.328 -4.641 1 98.88 89 LYS A O 1
ATOM 660 N N . ALA A 1 90 ? 14.68 -19.469 -3.617 1 98.94 90 ALA A N 1
ATOM 661 C CA . ALA A 1 90 ? 15.266 -18.562 -4.605 1 98.94 90 ALA A CA 1
ATOM 662 C C . ALA A 1 90 ? 16.656 -18.109 -4.164 1 98.94 90 ALA A C 1
ATOM 664 O O . ALA A 1 90 ? 16.969 -18.141 -2.973 1 98.94 90 ALA A O 1
ATOM 665 N N . ASN A 1 91 ? 17.516 -17.781 -5.117 1 98.88 91 ASN A N 1
ATOM 666 C CA . ASN A 1 91 ? 18.812 -17.156 -4.863 1 98.88 91 ASN A CA 1
ATOM 667 C C . ASN A 1 91 ? 18.688 -15.656 -4.621 1 98.88 91 ASN A C 1
ATOM 669 O O . ASN A 1 91 ? 18.844 -14.859 -5.547 1 98.88 91 ASN A O 1
ATOM 673 N N . LEU A 1 92 ? 18.469 -15.273 -3.377 1 98.88 92 LEU A N 1
ATOM 674 C CA . LEU A 1 92 ? 18.109 -13.891 -3.072 1 98.88 92 LEU A CA 1
ATOM 675 C C . LEU A 1 92 ? 19.219 -13.203 -2.273 1 98.88 92 LEU A C 1
ATOM 677 O O . LEU A 1 92 ? 19.859 -13.836 -1.432 1 98.88 92 LEU A O 1
ATOM 681 N N . ASP A 1 93 ? 19.453 -11.914 -2.619 1 98.69 93 ASP A N 1
ATOM 682 C CA . ASP A 1 93 ? 20.234 -11.117 -1.691 1 98.69 93 ASP A CA 1
ATOM 683 C C . ASP A 1 93 ? 19.531 -10.984 -0.343 1 98.69 93 ASP A C 1
ATOM 685 O O . ASP A 1 93 ? 18.328 -11.203 -0.243 1 98.69 93 ASP A O 1
ATOM 689 N N . PRO A 1 94 ? 20.203 -10.656 0.718 1 98.25 94 PRO A N 1
ATOM 690 C CA . PRO A 1 94 ? 19.641 -10.695 2.072 1 98.25 94 PRO A CA 1
ATOM 691 C C . PRO A 1 94 ? 18.438 -9.789 2.234 1 98.25 94 PRO A C 1
ATOM 693 O O . PRO A 1 94 ? 17.469 -10.156 2.92 1 98.25 94 PRO A O 1
ATOM 696 N N . PHE A 1 95 ? 18.438 -8.586 1.666 1 98.5 95 PHE A N 1
ATOM 697 C CA . PHE A 1 95 ? 17.328 -7.66 1.825 1 98.5 95 PHE A CA 1
ATOM 698 C C . PHE A 1 95 ? 16.062 -8.211 1.169 1 98.5 95 PHE A C 1
ATOM 700 O O . PHE A 1 95 ? 14.992 -8.211 1.775 1 98.5 95 PHE A O 1
ATOM 707 N N . THR A 1 96 ? 16.188 -8.648 -0.083 1 98.88 96 THR A N 1
ATOM 708 C CA . THR A 1 96 ? 15.047 -9.195 -0.799 1 98.88 96 THR A CA 1
ATOM 709 C C . THR A 1 96 ? 14.523 -10.445 -0.099 1 98.88 96 THR A C 1
ATOM 711 O O . THR A 1 96 ? 13.312 -10.672 -0.046 1 98.88 96 THR A O 1
ATOM 714 N N . GLN A 1 97 ? 15.422 -11.273 0.417 1 98.88 97 GLN A N 1
ATOM 715 C CA . GLN A 1 97 ? 14.992 -12.453 1.161 1 98.88 97 GLN A CA 1
ATOM 716 C C . GLN A 1 97 ? 14.18 -12.062 2.391 1 98.88 97 GLN A C 1
ATOM 718 O O . GLN A 1 97 ? 13.172 -12.695 2.699 1 98.88 97 GLN A O 1
ATOM 723 N N . ASP A 1 98 ? 14.648 -11.094 3.064 1 98.69 98 ASP A N 1
ATOM 724 C CA . ASP A 1 98 ? 13.938 -10.609 4.242 1 98.69 98 ASP A CA 1
ATOM 725 C C . ASP A 1 98 ? 12.539 -10.125 3.873 1 98.69 98 ASP A C 1
ATOM 727 O O . ASP A 1 98 ? 11.562 -10.438 4.559 1 98.69 98 ASP A O 1
ATOM 731 N N . ILE A 1 99 ? 12.414 -9.32 2.777 1 98.88 99 ILE A N 1
ATOM 732 C CA . ILE A 1 99 ? 11.133 -8.812 2.312 1 98.88 99 ILE A CA 1
ATOM 733 C C . ILE A 1 99 ? 10.219 -9.977 1.935 1 98.88 99 ILE A C 1
ATOM 735 O O . ILE A 1 99 ? 9.047 -10.008 2.326 1 98.88 99 ILE A O 1
ATOM 739 N N . ALA A 1 100 ? 10.773 -10.938 1.206 1 98.94 100 ALA A N 1
ATOM 740 C CA . ALA A 1 100 ? 9.992 -12.102 0.788 1 98.94 100 ALA A CA 1
ATOM 741 C C . ALA A 1 100 ? 9.484 -12.883 1.996 1 98.94 100 ALA A C 1
ATOM 743 O O . ALA A 1 100 ? 8.344 -13.359 2 1 98.94 100 ALA A O 1
ATOM 744 N N . LEU A 1 101 ? 10.344 -13.023 2.947 1 98.81 101 LEU A N 1
ATOM 745 C CA . LEU A 1 101 ? 9.969 -13.742 4.16 1 98.81 101 LEU A CA 1
ATOM 746 C C . LEU A 1 101 ? 8.852 -13.023 4.902 1 98.81 101 LEU A C 1
ATOM 748 O O . LEU A 1 101 ? 7.895 -13.656 5.359 1 98.81 101 LEU A O 1
ATOM 752 N N . GLN A 1 102 ? 8.969 -11.727 5.043 1 98.88 102 GLN A N 1
ATOM 753 C CA . GLN A 1 102 ? 7.902 -10.945 5.656 1 98.88 102 GLN A CA 1
ATOM 754 C C . GLN A 1 102 ? 6.586 -11.133 4.91 1 98.88 102 GLN A C 1
ATOM 756 O O . GLN A 1 102 ? 5.539 -11.344 5.527 1 98.88 102 GLN A O 1
ATOM 761 N N . PHE A 1 103 ? 6.641 -11.062 3.58 1 98.94 103 PHE A N 1
ATOM 762 C CA . PHE A 1 103 ? 5.445 -11.266 2.775 1 98.94 103 PHE A CA 1
ATOM 763 C C . PHE A 1 103 ? 4.836 -12.641 3.049 1 98.94 103 PHE A C 1
ATOM 765 O O . PHE A 1 103 ? 3.619 -12.766 3.203 1 98.94 103 PHE A O 1
ATOM 772 N N . GLY A 1 104 ? 5.727 -13.656 3.055 1 98.88 104 GLY A N 1
ATOM 773 C CA . GLY A 1 104 ? 5.25 -15 3.33 1 98.88 104 GLY A CA 1
ATOM 774 C C . GLY A 1 104 ? 4.48 -15.109 4.637 1 98.88 104 GLY A C 1
ATOM 775 O O . GLY A 1 104 ? 3.371 -15.641 4.668 1 98.88 104 GLY A O 1
ATOM 776 N N . TRP A 1 105 ? 5.031 -14.586 5.668 1 98.62 105 TRP A N 1
ATOM 777 C CA . TRP A 1 105 ? 4.402 -14.664 6.984 1 98.62 105 TRP A CA 1
ATOM 778 C C . TRP A 1 105 ? 3.135 -13.82 7.031 1 98.62 105 TRP A C 1
ATOM 780 O O . TRP A 1 105 ? 2.17 -14.172 7.711 1 98.62 105 TRP A O 1
ATOM 790 N N . GLN A 1 106 ? 3.113 -12.68 6.383 1 98.81 106 GLN A N 1
ATOM 791 C CA . GLN A 1 106 ? 1.89 -11.891 6.281 1 98.81 106 GLN A CA 1
ATOM 792 C C . GLN A 1 106 ? 0.766 -12.695 5.641 1 98.81 106 GLN A C 1
ATOM 794 O O . GLN A 1 106 ? -0.376 -12.664 6.105 1 98.81 106 GLN A O 1
ATOM 799 N N . GLN A 1 107 ? 1.151 -13.422 4.594 1 98.75 107 GLN A N 1
ATOM 800 C CA . GLN A 1 107 ? 0.143 -14.211 3.893 1 98.75 107 GLN A CA 1
ATOM 801 C C . GLN A 1 107 ? -0.387 -15.336 4.777 1 98.75 107 GLN A C 1
ATOM 803 O O . GLN A 1 107 ? -1.557 -15.711 4.68 1 98.75 107 GLN A O 1
ATOM 808 N N . VAL A 1 108 ? 0.472 -15.898 5.621 1 98.81 108 VAL A N 1
ATOM 809 C CA . VAL A 1 108 ? 0.01 -16.875 6.598 1 98.81 108 VAL A CA 1
ATOM 810 C C . VAL A 1 108 ? -1.065 -16.25 7.488 1 98.81 108 VAL A C 1
ATOM 812 O O . VAL A 1 108 ? -2.123 -16.859 7.703 1 98.81 108 VAL A O 1
ATOM 815 N N . GLY A 1 109 ? -0.805 -15.078 7.961 1 98.69 109 GLY A N 1
ATOM 816 C CA . GLY A 1 109 ? -1.795 -14.359 8.75 1 98.69 109 GLY A CA 1
ATOM 817 C C . GLY A 1 109 ? -3.078 -14.086 7.984 1 98.69 109 GLY A C 1
ATOM 818 O O . GLY A 1 109 ? -4.172 -14.18 8.547 1 98.69 109 GLY A O 1
ATOM 819 N N . HIS A 1 110 ? -2.975 -13.75 6.723 1 98.88 110 HIS A N 1
ATOM 820 C CA . HIS A 1 110 ? -4.148 -13.484 5.898 1 98.88 110 HIS A CA 1
ATOM 821 C C . HIS A 1 110 ? -5.027 -14.727 5.777 1 98.88 110 HIS A C 1
ATOM 823 O O . HIS A 1 110 ? -6.254 -14.633 5.887 1 98.88 110 HIS A O 1
ATOM 829 N N . LEU A 1 111 ? -4.371 -15.844 5.469 1 98.81 111 LEU A N 1
ATOM 830 C CA . LEU A 1 111 ? -5.121 -17.094 5.383 1 98.81 111 LEU A CA 1
ATOM 831 C C . LEU A 1 111 ? -5.871 -17.359 6.68 1 98.81 111 LEU A C 1
ATOM 833 O O . LEU A 1 111 ? -7.051 -17.719 6.656 1 98.81 111 LEU A O 1
ATOM 837 N N . ARG A 1 112 ? -5.203 -17.172 7.812 1 98.44 112 ARG A N 1
ATOM 838 C CA . ARG A 1 112 ? -5.832 -17.391 9.109 1 98.44 112 ARG A CA 1
ATOM 839 C C . ARG A 1 112 ? -7.004 -16.438 9.32 1 98.44 112 ARG A C 1
ATOM 841 O O . ARG A 1 112 ? -8.07 -16.859 9.773 1 98.44 112 ARG A O 1
ATOM 848 N N . ALA A 1 113 ? -6.816 -15.203 9.023 1 98.25 113 ALA A N 1
ATOM 849 C CA . ALA A 1 113 ? -7.863 -14.203 9.227 1 98.25 113 ALA A CA 1
ATOM 850 C C . ALA A 1 113 ? -9.109 -14.547 8.406 1 98.25 113 ALA A C 1
ATOM 852 O O . ALA A 1 113 ? -10.234 -14.469 8.914 1 98.25 113 ALA A O 1
ATOM 853 N N . ILE A 1 114 ? -8.914 -14.883 7.117 1 98.5 114 ILE A N 1
ATOM 854 C CA . ILE A 1 114 ? -10.039 -15.18 6.238 1 98.5 114 ILE A CA 1
ATOM 855 C C . ILE A 1 114 ? -10.75 -16.438 6.719 1 98.5 114 ILE A C 1
ATOM 857 O O . ILE A 1 114 ? -11.977 -16.484 6.797 1 98.5 114 ILE A O 1
ATOM 861 N N . LYS A 1 115 ? -10.031 -17.422 7.109 1 97.81 115 LYS A N 1
ATOM 862 C CA . LYS A 1 115 ? -10.609 -18.719 7.488 1 97.81 115 LYS A CA 1
ATOM 863 C C . LYS A 1 115 ? -11.234 -18.641 8.875 1 97.81 115 LYS A C 1
ATOM 865 O O . LYS A 1 115 ? -12.016 -19.516 9.258 1 97.81 115 LYS A O 1
ATOM 870 N N . ASN A 1 116 ? -10.883 -17.641 9.633 1 96.94 116 ASN A N 1
ATOM 871 C CA . ASN A 1 116 ? -11.602 -17.359 10.875 1 96.94 116 ASN A CA 1
ATOM 872 C C . ASN A 1 116 ? -12.969 -16.734 10.602 1 96.94 116 ASN A C 1
ATOM 874 O O . ASN A 1 116 ? -13.867 -16.812 11.438 1 96.94 116 ASN A O 1
ATOM 878 N N . ALA A 1 117 ? -13.102 -16.141 9.469 1 97.06 117 ALA A N 1
ATOM 879 C CA . ALA A 1 117 ? -14.328 -15.422 9.148 1 97.06 117 ALA A CA 1
ATOM 880 C C . ALA A 1 117 ? -15.281 -16.297 8.336 1 97.06 117 ALA A C 1
ATOM 882 O O . ALA A 1 117 ? -16.5 -16.188 8.461 1 97.06 117 ALA A O 1
ATOM 883 N N . VAL A 1 118 ? -14.758 -17.156 7.473 1 97.25 118 VAL A N 1
ATOM 884 C CA . VAL A 1 118 ? -15.531 -18.031 6.59 1 97.25 118 VAL A CA 1
ATOM 885 C C . VAL A 1 118 ? -14.891 -19.406 6.539 1 97.25 118 VAL A C 1
ATOM 887 O O . VAL A 1 118 ? -13.719 -19.578 6.887 1 97.25 118 VAL A O 1
ATOM 890 N N . ARG A 1 119 ? -15.664 -20.406 6.09 1 95.31 119 ARG A N 1
ATOM 891 C CA . ARG A 1 119 ? -15.211 -21.797 6.094 1 95.31 119 ARG A CA 1
ATOM 892 C C . ARG A 1 119 ? -13.969 -21.969 5.223 1 95.31 119 ARG A C 1
ATOM 894 O O . ARG A 1 119 ? -13.039 -22.688 5.594 1 95.31 119 ARG A O 1
ATOM 901 N N . GLY A 1 120 ? -13.938 -21.344 4.121 1 97.12 120 GLY A N 1
ATOM 902 C CA . GLY A 1 120 ? -12.836 -21.5 3.184 1 97.12 120 GLY A CA 1
ATOM 903 C C . GLY A 1 120 ? -12.844 -22.844 2.465 1 97.12 120 GLY A C 1
ATOM 904 O O . GLY A 1 120 ? -13.891 -23.484 2.371 1 97.12 120 GLY A O 1
ATOM 905 N N . PHE A 1 121 ? -11.734 -23.172 1.792 1 98.5 121 PHE A N 1
ATOM 906 C CA . PHE A 1 121 ? -11.562 -24.406 1.025 1 98.5 121 PHE A CA 1
ATOM 907 C C . PHE A 1 121 ? -10.102 -24.844 1.022 1 98.5 121 PHE A C 1
ATOM 909 O O . PHE A 1 121 ? -9.219 -24.062 1.377 1 98.5 121 PHE A O 1
ATOM 916 N N . PRO A 1 122 ? -9.836 -26.047 0.696 1 98.75 122 PRO A N 1
ATOM 917 C CA . PRO A 1 122 ? -8.453 -26.531 0.625 1 98.75 122 PRO A CA 1
ATOM 918 C C . PRO A 1 122 ? -7.613 -25.781 -0.401 1 98.75 122 PRO A C 1
ATOM 920 O O . PRO A 1 122 ? -8.133 -25.328 -1.42 1 98.75 122 PRO A O 1
ATOM 923 N N . ARG A 1 123 ? -6.344 -25.672 -0.098 1 98.88 123 ARG A N 1
ATOM 924 C CA . ARG A 1 123 ? -5.406 -25.078 -1.045 1 98.88 123 ARG A CA 1
ATOM 925 C C . ARG A 1 123 ? -5.523 -25.734 -2.416 1 98.88 123 ARG A C 1
ATOM 927 O O . ARG A 1 123 ? -5.359 -26.953 -2.543 1 98.88 123 ARG A O 1
ATOM 934 N N . PRO A 1 124 ? -5.77 -24.984 -3.469 1 98.88 124 PRO A N 1
ATOM 935 C CA . PRO A 1 124 ? -5.75 -25.547 -4.816 1 98.88 124 PRO A CA 1
ATOM 936 C C . PRO A 1 124 ? -4.344 -25.938 -5.273 1 98.88 124 PRO A C 1
ATOM 938 O O . PRO A 1 124 ? -3.355 -25.453 -4.715 1 98.88 124 PRO A O 1
ATOM 941 N N . LEU A 1 125 ? -4.312 -26.844 -6.254 1 98.88 125 LEU A N 1
ATOM 942 C CA . LEU A 1 125 ? -3.01 -27.109 -6.852 1 98.88 125 LEU A CA 1
ATOM 943 C C . LEU A 1 125 ? -2.443 -25.859 -7.508 1 98.88 125 LEU A C 1
ATOM 945 O O . LEU A 1 125 ? -3.117 -25.219 -8.312 1 98.88 125 LEU A O 1
ATOM 949 N N . LEU A 1 126 ? -1.24 -25.5 -7.117 1 98.94 126 LEU A N 1
ATOM 950 C CA . LEU A 1 126 ? -0.534 -24.344 -7.664 1 98.94 126 LEU A CA 1
ATOM 951 C C . LEU A 1 126 ? 0.682 -24.781 -8.469 1 98.94 126 LEU A C 1
ATOM 953 O O . LEU A 1 126 ? 1.427 -25.672 -8.047 1 98.94 126 LEU A O 1
ATOM 957 N N . ASP A 1 127 ? 0.817 -24.266 -9.609 1 98.94 127 ASP A N 1
ATOM 958 C CA . ASP A 1 127 ? 2.043 -24.469 -10.375 1 98.94 127 ASP A CA 1
ATOM 959 C C . ASP A 1 127 ? 2.986 -23.281 -10.234 1 98.94 127 ASP A C 1
ATOM 961 O O . ASP A 1 127 ? 2.84 -22.281 -10.938 1 98.94 127 ASP A O 1
ATOM 965 N N . LEU A 1 128 ? 3.977 -23.438 -9.398 1 98.94 128 LEU A N 1
ATOM 966 C CA . LEU A 1 128 ? 4.957 -22.406 -9.117 1 98.94 128 LEU A CA 1
ATOM 967 C C . LEU A 1 128 ? 6.328 -22.781 -9.664 1 98.94 128 LEU A C 1
ATOM 969 O O . LEU A 1 128 ? 7.352 -22.375 -9.109 1 98.94 128 LEU A O 1
ATOM 973 N N . SER A 1 129 ? 6.293 -23.641 -10.68 1 98.94 129 SER A N 1
ATOM 974 C CA . SER A 1 129 ? 7.543 -24.047 -11.305 1 98.94 129 SER A CA 1
ATOM 975 C C . SER A 1 129 ? 8.148 -22.906 -12.125 1 98.94 129 SER A C 1
ATOM 977 O O . SER A 1 129 ? 7.441 -22 -12.547 1 98.94 129 SER A O 1
ATOM 979 N N . ALA A 1 130 ? 9.461 -22.938 -12.281 1 98.81 130 ALA A N 1
ATOM 980 C CA . ALA A 1 130 ? 10.117 -22 -13.18 1 98.81 130 ALA A CA 1
ATOM 981 C C . ALA A 1 130 ? 9.477 -22 -14.562 1 98.81 130 ALA A C 1
ATOM 983 O O . ALA A 1 130 ? 9.344 -20.953 -15.203 1 98.81 130 ALA A O 1
ATOM 984 N N . ARG A 1 131 ? 9.078 -23.156 -15.047 1 98.62 131 ARG A N 1
ATOM 985 C CA . ARG A 1 131 ? 8.453 -23.297 -16.359 1 98.62 131 ARG A CA 1
ATOM 986 C C . ARG A 1 131 ? 7.156 -22.516 -16.438 1 98.62 131 ARG A C 1
ATOM 988 O O . ARG A 1 131 ? 6.867 -21.891 -17.453 1 98.62 131 ARG A O 1
ATOM 995 N N . SER A 1 132 ? 6.363 -22.578 -15.398 1 98.69 132 SER A N 1
ATOM 996 C CA . SER A 1 132 ? 5.105 -21.844 -15.375 1 98.69 132 SER A CA 1
ATOM 997 C C . SER A 1 132 ? 5.348 -20.328 -15.484 1 98.69 132 SER A C 1
ATOM 999 O O . SER A 1 132 ? 4.66 -19.641 -16.25 1 98.69 132 SER A O 1
ATOM 1001 N N . PHE A 1 133 ? 6.289 -19.781 -14.758 1 98.88 133 PHE A N 1
ATOM 1002 C CA . PHE A 1 133 ? 6.621 -18.359 -14.82 1 98.88 133 PHE A CA 1
ATOM 1003 C C . PHE A 1 133 ? 7.203 -18 -16.172 1 98.88 133 PHE A C 1
ATOM 1005 O O . PHE A 1 133 ? 6.941 -16.922 -16.703 1 98.88 133 PHE A O 1
ATOM 1012 N N . ALA A 1 134 ? 8.039 -18.891 -16.703 1 98.88 134 ALA A N 1
ATOM 1013 C CA . ALA A 1 134 ? 8.594 -18.656 -18.031 1 98.88 134 ALA A CA 1
ATOM 1014 C C . ALA A 1 134 ? 7.484 -18.484 -19.062 1 98.88 134 ALA A C 1
ATOM 1016 O O . ALA A 1 134 ? 7.57 -17.609 -19.938 1 98.88 134 ALA A O 1
ATOM 1017 N N . LYS A 1 135 ? 6.484 -19.312 -19 1 98.69 135 LYS A N 1
ATOM 1018 C CA . LYS A 1 135 ? 5.355 -19.219 -19.906 1 98.69 135 LYS A CA 1
ATOM 1019 C C . LYS A 1 135 ? 4.672 -17.859 -19.797 1 98.69 135 LYS A C 1
ATOM 1021 O O . LYS A 1 135 ? 4.293 -17.266 -20.812 1 98.69 135 LYS A O 1
ATOM 1026 N N . VAL A 1 136 ? 4.473 -17.391 -18.594 1 98.69 136 VAL A N 1
ATOM 1027 C CA . VAL A 1 136 ? 3.824 -16.094 -18.359 1 98.69 136 VAL A CA 1
ATOM 1028 C C . VAL A 1 136 ? 4.668 -14.977 -18.953 1 98.69 136 VAL A C 1
ATOM 1030 O O . VAL A 1 136 ? 4.148 -14.102 -19.641 1 98.69 136 VAL A O 1
ATOM 1033 N N . ILE A 1 137 ? 5.98 -15 -18.703 1 98.88 137 ILE A N 1
ATOM 1034 C CA . ILE A 1 137 ? 6.875 -13.953 -19.188 1 98.88 137 ILE A CA 1
ATOM 1035 C C . ILE A 1 137 ? 6.965 -14.016 -20.703 1 98.88 137 ILE A C 1
ATOM 1037 O O . ILE A 1 137 ? 6.98 -12.984 -21.375 1 98.88 137 ILE A O 1
ATOM 1041 N N . ASP A 1 138 ? 7.016 -15.25 -21.266 1 98.81 138 ASP A N 1
ATOM 1042 C CA . ASP A 1 138 ? 7.004 -15.406 -22.719 1 98.81 138 ASP A CA 1
ATOM 1043 C C . ASP A 1 138 ? 5.75 -14.781 -23.328 1 98.81 138 ASP A C 1
ATOM 1045 O O . ASP A 1 138 ? 5.824 -14.125 -24.359 1 98.81 138 ASP A O 1
ATOM 1049 N N . LYS A 1 139 ? 4.66 -15.039 -22.719 1 98.62 139 LYS A N 1
ATOM 1050 C CA . LYS A 1 139 ? 3.412 -14.445 -23.203 1 98.62 139 LYS A CA 1
ATOM 1051 C C . LYS A 1 139 ? 3.471 -12.922 -23.141 1 98.62 139 LYS A C 1
ATOM 1053 O O . LYS A 1 139 ? 2.979 -12.25 -24.047 1 98.62 139 LYS A O 1
ATOM 1058 N N . ALA A 1 140 ? 3.953 -12.367 -22.078 1 98.75 140 ALA A N 1
ATOM 1059 C CA . ALA A 1 140 ? 4.082 -10.914 -21.938 1 98.75 140 ALA A CA 1
ATOM 1060 C C . ALA A 1 140 ? 4.941 -10.328 -23.062 1 98.75 140 ALA A C 1
ATOM 1062 O O . ALA A 1 140 ? 4.641 -9.258 -23.578 1 98.75 140 ALA A O 1
ATOM 1063 N N . PHE A 1 141 ? 5.949 -11.039 -23.438 1 98.62 141 PHE A N 1
ATOM 1064 C CA . PHE A 1 141 ? 6.895 -10.547 -24.422 1 98.62 141 PHE A CA 1
ATOM 1065 C C . PHE A 1 141 ? 6.434 -10.898 -25.828 1 98.62 141 PHE A C 1
ATOM 1067 O O . PHE A 1 141 ? 6.902 -10.312 -26.812 1 98.62 141 PHE A O 1
ATOM 1074 N N . GLY A 1 142 ? 5.547 -11.93 -25.984 1 98.06 142 GLY A N 1
ATOM 1075 C CA . GLY A 1 142 ? 5.098 -12.398 -27.281 1 98.06 142 GLY A CA 1
ATOM 1076 C C . GLY A 1 142 ? 6.074 -13.344 -27.938 1 98.06 142 GLY A C 1
ATOM 1077 O O . GLY A 1 142 ? 5.863 -13.758 -29.094 1 98.06 142 GLY A O 1
ATOM 1078 N N . GLU A 1 143 ? 7.152 -13.656 -27.281 1 97.94 143 GLU A N 1
ATOM 1079 C CA . GLU A 1 143 ? 8.172 -14.602 -27.734 1 97.94 143 GLU A CA 1
ATOM 1080 C C . GLU A 1 143 ? 8.922 -15.195 -26.547 1 97.94 143 GLU A C 1
ATOM 1082 O O . GLU A 1 143 ? 8.992 -14.586 -25.469 1 97.94 143 GLU A O 1
ATOM 1087 N N . PRO A 1 144 ? 9.477 -16.391 -26.734 1 98.06 144 PRO A N 1
ATOM 1088 C CA . PRO A 1 144 ? 10.234 -16.984 -25.625 1 98.06 144 PRO A CA 1
ATOM 1089 C C . PRO A 1 144 ? 11.539 -16.25 -25.344 1 98.06 144 PRO A C 1
ATOM 1091 O O . PRO A 1 144 ? 12.242 -15.844 -26.266 1 98.06 144 PRO A O 1
ATOM 1094 N N . LEU A 1 145 ? 11.789 -16.047 -24.094 1 98.38 145 LEU A N 1
ATOM 1095 C CA . LEU A 1 145 ? 13.117 -15.594 -23.688 1 98.38 145 LEU A CA 1
ATOM 1096 C C . LEU A 1 145 ? 14.094 -16.766 -23.656 1 98.38 145 LEU A C 1
ATOM 1098 O O . LEU A 1 145 ? 13.695 -17.906 -23.453 1 98.38 145 LEU A O 1
ATOM 1102 N N . ASN A 1 146 ? 15.344 -16.516 -23.906 1 97.94 146 ASN A N 1
ATOM 1103 C CA . ASN A 1 146 ? 16.406 -17.516 -23.859 1 97.94 146 ASN A CA 1
ATOM 1104 C C . ASN A 1 146 ? 17.562 -17.062 -22.969 1 97.94 146 ASN A C 1
ATOM 1106 O O . ASN A 1 146 ? 18.234 -16.078 -23.266 1 97.94 146 ASN A O 1
ATOM 1110 N N . PRO A 1 147 ? 17.922 -17.812 -22.016 1 98.38 147 PRO A N 1
ATOM 1111 C CA . PRO A 1 147 ? 17.203 -18.969 -21.453 1 98.38 147 PRO A CA 1
ATOM 1112 C C . PRO A 1 147 ? 15.828 -18.594 -20.922 1 98.38 147 PRO A C 1
ATOM 1114 O O . PRO A 1 147 ? 15.508 -17.406 -20.797 1 98.38 147 PRO A O 1
ATOM 1117 N N . PRO A 1 148 ? 14.977 -19.625 -20.656 1 98.75 148 PRO A N 1
ATOM 1118 C CA . PRO A 1 148 ? 13.664 -19.328 -20.094 1 98.75 148 PRO A CA 1
ATOM 1119 C C . PRO A 1 148 ? 13.742 -18.578 -18.766 1 98.75 148 PRO A C 1
ATOM 1121 O O . PRO A 1 148 ? 14.656 -18.828 -17.969 1 98.75 148 PRO A O 1
ATOM 1124 N N . PHE A 1 149 ? 12.82 -17.672 -18.594 1 98.81 149 PHE A N 1
ATOM 1125 C CA . PHE A 1 149 ? 12.773 -16.906 -17.359 1 98.81 149 PHE A CA 1
ATOM 1126 C C . PHE A 1 149 ? 12.656 -17.828 -16.141 1 98.81 149 PHE A C 1
ATOM 1128 O O . PHE A 1 149 ? 11.836 -18.75 -16.141 1 98.81 149 PHE A O 1
ATOM 1135 N N . ASP A 1 150 ? 13.438 -17.641 -15.141 1 98.88 150 ASP A N 1
ATOM 1136 C CA . ASP A 1 150 ? 13.422 -18.375 -13.883 1 98.88 150 ASP A CA 1
ATOM 1137 C C . ASP A 1 150 ? 13.266 -17.422 -12.695 1 98.88 150 ASP A C 1
ATOM 1139 O O . ASP A 1 150 ? 14.203 -16.703 -12.344 1 98.88 150 ASP A O 1
ATOM 1143 N N . PRO A 1 151 ? 12.133 -17.469 -12.023 1 98.81 151 PRO A N 1
ATOM 1144 C CA . PRO A 1 151 ? 11.883 -16.531 -10.93 1 98.81 151 PRO A CA 1
ATOM 1145 C C . PRO A 1 151 ? 12.836 -16.734 -9.75 1 98.81 151 PRO A C 1
ATOM 1147 O O . PRO A 1 151 ? 13 -15.828 -8.922 1 98.81 151 PRO A O 1
ATOM 1150 N N . TYR A 1 152 ? 13.477 -17.875 -9.695 1 98.88 152 TYR A N 1
ATOM 1151 C CA . TYR A 1 152 ? 14.242 -18.234 -8.508 1 98.88 152 TYR A CA 1
ATOM 1152 C C . TYR A 1 152 ? 15.727 -17.969 -8.719 1 98.88 152 TYR A C 1
ATOM 1154 O O . TYR A 1 152 ? 16.547 -18.219 -7.828 1 98.88 152 TYR A O 1
ATOM 1162 N N . ALA A 1 153 ? 16.078 -17.438 -9.844 1 98.69 153 ALA A N 1
ATOM 1163 C CA . ALA A 1 153 ? 17.484 -17.375 -10.25 1 98.69 153 ALA A CA 1
ATOM 1164 C C . ALA A 1 153 ? 18.203 -16.234 -9.531 1 98.69 153 ALA A C 1
ATOM 1166 O O . ALA A 1 153 ? 19.406 -16.312 -9.297 1 98.69 153 ALA A O 1
ATOM 1167 N N . SER A 1 154 ? 17.516 -15.164 -9.289 1 98.5 154 SER A N 1
ATOM 1168 C CA . SER A 1 154 ? 18.125 -13.977 -8.695 1 98.5 154 SER A CA 1
ATOM 1169 C C . SER A 1 154 ? 17.062 -13.094 -8.031 1 98.5 154 SER A C 1
ATOM 1171 O O . SER A 1 154 ? 15.867 -13.289 -8.234 1 98.5 154 SER A O 1
ATOM 1173 N N . SER A 1 155 ? 17.531 -12.125 -7.281 1 98.56 155 SER A N 1
ATOM 1174 C CA . SER A 1 155 ? 16.625 -11.172 -6.648 1 98.56 155 SER A CA 1
ATOM 1175 C C . SER A 1 155 ? 15.836 -10.391 -7.691 1 98.56 155 SER A C 1
ATOM 1177 O O . SER A 1 155 ? 14.641 -10.141 -7.508 1 98.56 155 SER A O 1
ATOM 1179 N N . SER A 1 156 ? 16.484 -9.969 -8.734 1 98.56 156 SER A N 1
ATOM 1180 C CA . SER A 1 156 ? 15.789 -9.227 -9.781 1 98.56 156 SER A CA 1
ATOM 1181 C C . SER A 1 156 ? 14.688 -10.07 -10.422 1 98.56 156 SER A C 1
ATOM 1183 O O . SER A 1 156 ? 13.562 -9.602 -10.609 1 98.56 156 SER A O 1
ATOM 1185 N N . ASN A 1 157 ? 15.031 -11.32 -10.758 1 98.88 157 ASN A N 1
ATOM 1186 C CA . ASN A 1 157 ? 14.031 -12.211 -11.336 1 98.88 157 ASN A CA 1
ATOM 1187 C C . ASN A 1 157 ? 12.875 -12.461 -10.367 1 98.88 157 ASN A C 1
ATOM 1189 O O . ASN A 1 157 ? 11.719 -12.484 -10.781 1 98.88 157 ASN A O 1
ATOM 1193 N N . PHE A 1 158 ? 13.234 -12.688 -9.125 1 98.94 158 PHE A N 1
ATOM 1194 C CA . PHE A 1 158 ? 12.234 -12.969 -8.102 1 98.94 158 PHE A CA 1
ATOM 1195 C C . PHE A 1 158 ? 11.289 -11.781 -7.93 1 98.94 158 PHE A C 1
ATOM 1197 O O . PHE A 1 158 ? 10.078 -11.953 -7.797 1 98.94 158 PHE A O 1
ATOM 1204 N N . LEU A 1 159 ? 11.852 -10.547 -7.961 1 98.94 159 LEU A N 1
ATOM 1205 C CA . LEU A 1 159 ? 11.031 -9.352 -7.848 1 98.94 159 LEU A CA 1
ATOM 1206 C C . LEU A 1 159 ? 10.141 -9.18 -9.07 1 98.94 159 LEU A C 1
ATOM 1208 O O . LEU A 1 159 ? 8.977 -8.797 -8.945 1 98.94 159 LEU A O 1
ATOM 1212 N N . ILE A 1 160 ? 10.625 -9.43 -10.219 1 98.94 160 ILE A N 1
ATOM 1213 C CA . ILE A 1 160 ? 9.828 -9.352 -11.43 1 98.94 160 ILE A CA 1
ATOM 1214 C C . ILE A 1 160 ? 8.68 -10.359 -11.359 1 98.94 160 ILE A C 1
ATOM 1216 O O . ILE A 1 160 ? 7.539 -10.039 -11.695 1 98.94 160 ILE A O 1
ATOM 1220 N N . ALA A 1 161 ? 8.977 -11.594 -10.922 1 98.94 161 ALA A N 1
ATOM 1221 C CA . ALA A 1 161 ? 7.934 -12.602 -10.742 1 98.94 161 ALA A CA 1
ATOM 1222 C C . ALA A 1 161 ? 6.922 -12.164 -9.688 1 98.94 161 ALA A C 1
ATOM 1224 O O . ALA A 1 161 ? 5.719 -12.375 -9.852 1 98.94 161 ALA A O 1
ATOM 1225 N N . SER A 1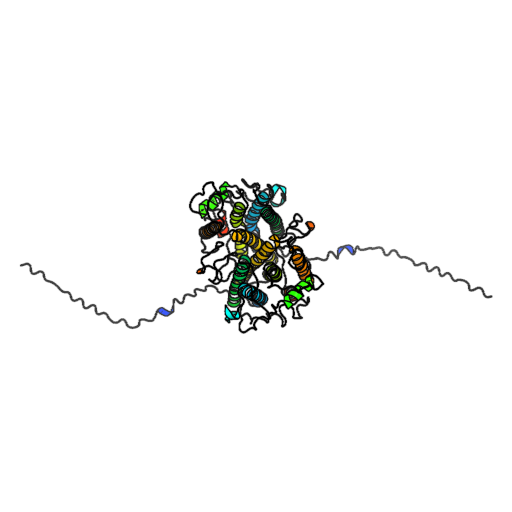 162 ? 7.422 -11.547 -8.602 1 98.94 162 SER A N 1
ATOM 1226 C CA . SER A 1 162 ? 6.559 -11.055 -7.531 1 98.94 162 SER A CA 1
ATOM 1227 C C . SER A 1 162 ? 5.59 -9.992 -8.047 1 98.94 162 SER A C 1
ATOM 1229 O O . SER A 1 162 ? 4.473 -9.867 -7.551 1 98.94 162 SER A O 1
ATOM 1231 N N . TYR A 1 163 ? 5.996 -9.219 -9.055 1 98.75 163 TYR A N 1
ATOM 1232 C CA . TYR A 1 163 ? 5.188 -8.188 -9.695 1 98.75 163 TYR A CA 1
ATOM 1233 C C . TYR A 1 163 ? 3.867 -8.766 -10.195 1 98.75 163 TYR A C 1
ATOM 1235 O O . TYR A 1 163 ? 2.879 -8.039 -10.328 1 98.75 163 TYR A O 1
ATOM 1243 N N . LEU A 1 164 ? 3.719 -10.086 -10.344 1 98.12 164 LEU A N 1
ATOM 1244 C CA . LEU A 1 164 ? 2.562 -10.781 -10.906 1 98.12 164 LEU A CA 1
ATOM 1245 C C . LEU A 1 164 ? 1.528 -11.078 -9.828 1 98.12 164 LEU A C 1
ATOM 1247 O O . LEU A 1 164 ? 0.383 -11.414 -10.141 1 98.12 164 LEU A O 1
ATOM 1251 N N . ILE A 1 165 ? 1.801 -10.875 -8.555 1 98.12 165 ILE A N 1
ATOM 1252 C CA . ILE A 1 165 ? 1.021 -11.609 -7.566 1 98.12 165 ILE A CA 1
ATOM 1253 C C . ILE A 1 165 ? 0.216 -10.633 -6.715 1 98.12 165 ILE A C 1
ATOM 1255 O O . ILE A 1 165 ? -1.005 -10.531 -6.859 1 98.12 165 ILE A O 1
ATOM 1259 N N . PRO A 1 166 ? 0.882 -9.703 -5.852 1 98.69 166 PRO A N 1
ATOM 1260 C CA . PRO A 1 166 ? 0.064 -8.898 -4.949 1 98.69 166 PRO A CA 1
ATOM 1261 C C . PRO A 1 166 ? -0.845 -7.918 -5.691 1 98.69 166 PRO A C 1
ATOM 1263 O O . PRO A 1 166 ? -1.932 -7.59 -5.207 1 98.69 166 PRO A O 1
ATOM 1266 N N . TYR A 1 167 ? -0.449 -7.492 -6.852 1 98.75 167 TYR A N 1
ATOM 1267 C CA . TYR A 1 167 ? -1.243 -6.504 -7.578 1 98.75 167 TYR A CA 1
ATOM 1268 C C . TYR A 1 167 ? -2.609 -7.07 -7.945 1 98.75 167 TYR A C 1
ATOM 1270 O O . TYR A 1 167 ? -3.615 -6.359 -7.895 1 98.75 167 TYR A O 1
ATOM 1278 N N . ILE A 1 168 ? -2.65 -8.273 -8.375 1 98.25 168 ILE A N 1
ATOM 1279 C CA . ILE A 1 168 ? -3.922 -8.883 -8.75 1 98.25 168 ILE A CA 1
ATOM 1280 C C . ILE A 1 168 ? -4.832 -8.977 -7.527 1 98.25 168 ILE A C 1
ATOM 1282 O O . ILE A 1 168 ? -6.031 -8.711 -7.617 1 98.25 168 ILE A O 1
ATOM 1286 N N . ALA A 1 169 ? -4.242 -9.352 -6.41 1 98.44 169 ALA A N 1
ATOM 1287 C CA . ALA A 1 169 ? -5.023 -9.43 -5.184 1 98.44 169 ALA A CA 1
ATOM 1288 C C . ALA A 1 169 ? -5.562 -8.055 -4.789 1 98.44 169 ALA A C 1
ATOM 1290 O O . ALA A 1 169 ? -6.73 -7.926 -4.41 1 98.44 169 ALA A O 1
ATOM 1291 N N . LEU A 1 170 ? -4.711 -7.031 -4.848 1 98.69 170 LEU A N 1
ATOM 1292 C CA . LEU A 1 170 ? -5.125 -5.676 -4.496 1 98.69 170 LEU A CA 1
ATOM 1293 C C . LEU A 1 170 ? -6.305 -5.227 -5.352 1 98.69 170 LEU A C 1
ATOM 1295 O O . LEU A 1 170 ? -7.273 -4.672 -4.832 1 98.69 170 LEU A O 1
ATOM 1299 N N . THR A 1 171 ? -6.246 -5.488 -6.652 1 98.81 171 THR A N 1
ATOM 1300 C CA . THR A 1 171 ? -7.32 -5.043 -7.531 1 98.81 171 THR A CA 1
ATOM 1301 C C . THR A 1 171 ? -8.594 -5.848 -7.277 1 98.81 171 THR A C 1
ATOM 1303 O O . THR A 1 171 ? -9.703 -5.344 -7.48 1 98.81 171 THR A O 1
ATOM 1306 N N . GLY A 1 172 ? -8.422 -7.113 -6.867 1 98.62 172 GLY A N 1
ATOM 1307 C CA . GLY A 1 172 ? -9.57 -7.91 -6.465 1 98.62 172 GLY A CA 1
ATOM 1308 C C . GLY A 1 172 ? -10.281 -7.355 -5.246 1 98.62 172 GLY A C 1
ATOM 1309 O O . GLY A 1 172 ? -11.516 -7.305 -5.211 1 98.62 172 GLY A O 1
ATOM 1310 N N . TYR A 1 173 ? -9.5 -6.965 -4.25 1 98.75 173 TYR A N 1
ATOM 1311 C CA . TYR A 1 173 ? -10.094 -6.402 -3.047 1 98.75 173 TYR A CA 1
ATOM 1312 C C . TYR A 1 173 ? -10.789 -5.074 -3.348 1 98.75 173 TYR A C 1
ATOM 1314 O O . TYR A 1 173 ? -11.844 -4.773 -2.785 1 98.75 173 TYR A O 1
ATOM 1322 N N . VAL A 1 174 ? -10.18 -4.254 -4.219 1 98.75 174 VAL A N 1
ATOM 1323 C CA . VAL A 1 174 ? -10.867 -3.035 -4.637 1 98.75 174 VAL A CA 1
ATOM 1324 C C . VAL A 1 174 ? -12.172 -3.395 -5.34 1 98.75 174 VAL A C 1
ATOM 1326 O O . VAL A 1 174 ? -13.211 -2.779 -5.086 1 98.75 174 VAL A O 1
ATOM 1329 N N . GLY A 1 175 ? -12.203 -4.418 -6.137 1 98.44 175 GLY A N 1
ATOM 1330 C CA . GLY A 1 175 ? -13.352 -4.816 -6.926 1 98.44 175 GLY A CA 1
ATOM 1331 C C . GLY A 1 175 ? -14.477 -5.41 -6.094 1 98.44 175 GLY A C 1
ATOM 1332 O O . GLY A 1 175 ? -15.648 -5.258 -6.426 1 98.44 175 GLY A O 1
ATOM 1333 N N . SER A 1 176 ? -14.156 -6.066 -5.023 1 98.06 176 SER A N 1
ATOM 1334 C CA . SER A 1 176 ? -15.164 -6.738 -4.215 1 98.06 176 SER A CA 1
ATOM 1335 C C . SER A 1 176 ? -15.805 -5.781 -3.213 1 98.06 176 SER A C 1
ATOM 1337 O O . SER A 1 176 ? -16.953 -5.977 -2.801 1 98.06 176 SER A O 1
ATOM 1339 N N . ASN A 1 177 ? -15.102 -4.742 -2.879 1 98.25 177 ASN A N 1
ATOM 1340 C CA . ASN A 1 177 ? -15.484 -3.857 -1.78 1 98.25 177 ASN A CA 1
ATOM 1341 C C . ASN A 1 177 ? -16.891 -3.312 -1.959 1 98.25 177 ASN A C 1
ATOM 1343 O O . ASN A 1 177 ? -17.703 -3.338 -1.023 1 98.25 177 ASN A O 1
ATOM 1347 N N . PRO A 1 178 ? -17.328 -2.883 -3.184 1 97.69 178 PRO A N 1
ATOM 1348 C CA . PRO A 1 178 ? -18.656 -2.309 -3.365 1 97.69 178 PRO A CA 1
ATOM 1349 C C . PRO A 1 178 ? -19.781 -3.32 -3.115 1 97.69 178 PRO A C 1
ATOM 1351 O O . PRO A 1 178 ? -20.922 -2.934 -2.9 1 97.69 178 PRO A O 1
ATOM 1354 N N . HIS A 1 179 ? -19.453 -4.586 -3.098 1 97.88 179 HIS A N 1
ATOM 1355 C CA . HIS A 1 179 ? -20.469 -5.617 -3.047 1 97.88 179 HIS A CA 1
ATOM 1356 C C . HIS A 1 179 ? -20.609 -6.191 -1.64 1 97.88 179 HIS A C 1
ATOM 1358 O O . HIS A 1 179 ? -21.562 -6.93 -1.354 1 97.88 179 HIS A O 1
ATOM 1364 N N . LEU A 1 180 ? -19.688 -5.836 -0.775 1 97.94 180 LEU A N 1
ATOM 1365 C CA . LEU A 1 180 ? -19.734 -6.344 0.592 1 97.94 180 LEU A CA 1
ATOM 1366 C C . LEU A 1 180 ? -20.844 -5.66 1.392 1 97.94 180 LEU A C 1
ATOM 1368 O O . LEU A 1 180 ? -21.047 -4.449 1.267 1 97.94 180 LEU A O 1
ATOM 1372 N N . GLN A 1 181 ? -21.5 -6.434 2.242 1 96.56 181 GLN A N 1
ATOM 1373 C CA . GLN A 1 181 ? -22.641 -5.906 2.984 1 96.56 181 GLN A CA 1
ATOM 1374 C C . GLN A 1 181 ? -22.312 -5.785 4.473 1 96.56 181 GLN A C 1
ATOM 1376 O O . GLN A 1 181 ? -22.641 -4.773 5.102 1 96.56 181 GLN A O 1
ATOM 1381 N N . GLY A 1 182 ? -21.719 -6.781 5.043 1 96.62 182 GLY A N 1
ATOM 1382 C CA . GLY A 1 182 ? -21.484 -6.832 6.477 1 96.62 182 GLY A CA 1
ATOM 1383 C C . GLY A 1 182 ? -20.328 -5.969 6.926 1 96.62 182 GLY A C 1
ATOM 1384 O O . GLY A 1 182 ? -19.312 -5.879 6.234 1 96.62 182 GLY A O 1
ATOM 1385 N N . SER A 1 183 ? -20.5 -5.387 8.125 1 96 183 SER A N 1
ATOM 1386 C CA . SER A 1 183 ? -19.453 -4.52 8.672 1 96 183 SER A CA 1
ATOM 1387 C C . SER A 1 183 ? -18.156 -5.289 8.898 1 96 183 SER A C 1
ATOM 1389 O O . SER A 1 183 ? -17.062 -4.785 8.602 1 96 183 SER A O 1
ATOM 1391 N N . ALA A 1 184 ? -18.234 -6.465 9.383 1 95.75 184 ALA A N 1
ATOM 1392 C CA . ALA A 1 184 ? -17.047 -7.281 9.633 1 95.75 184 ALA A CA 1
ATOM 1393 C C . ALA A 1 184 ? -16.359 -7.66 8.32 1 95.75 184 ALA A C 1
ATOM 1395 O O . ALA A 1 184 ? -15.133 -7.68 8.234 1 95.75 184 ALA A O 1
ATOM 1396 N N . SER A 1 185 ? -17.219 -7.996 7.312 1 97.69 185 SER A N 1
ATOM 1397 C CA . SER A 1 185 ? -16.703 -8.305 5.988 1 97.69 185 SER A CA 1
ATOM 1398 C C . SER A 1 185 ? -15.93 -7.129 5.406 1 97.69 185 SER A C 1
ATOM 1400 O O . SER A 1 185 ? -14.828 -7.297 4.875 1 97.69 185 SER A O 1
ATOM 1402 N N . LYS A 1 186 ? -16.5 -5.977 5.543 1 98.06 186 LYS A N 1
ATOM 1403 C CA . LYS A 1 186 ? -15.906 -4.758 5 1 98.06 186 LYS A CA 1
ATOM 1404 C C . LYS A 1 186 ? -14.594 -4.43 5.711 1 98.06 186 LYS A C 1
ATOM 1406 O O . LYS A 1 186 ? -13.617 -4.039 5.066 1 98.06 186 LYS A O 1
ATOM 1411 N N . ARG A 1 187 ? -14.555 -4.602 6.984 1 97.25 187 ARG A N 1
ATOM 1412 C CA . ARG A 1 187 ? -13.344 -4.344 7.758 1 97.25 187 ARG A CA 1
ATOM 1413 C C . ARG A 1 187 ? -12.219 -5.297 7.355 1 97.25 187 ARG A C 1
ATOM 1415 O O . ARG A 1 187 ? -11.078 -4.875 7.164 1 97.25 187 ARG A O 1
ATOM 1422 N N . LEU A 1 188 ? -12.547 -6.566 7.25 1 98.31 188 LEU A N 1
ATOM 1423 C CA . LEU A 1 188 ? -11.562 -7.57 6.867 1 98.31 188 LEU A CA 1
ATOM 1424 C C . LEU A 1 188 ? -11.008 -7.281 5.477 1 98.31 188 LEU A C 1
ATOM 1426 O O . LEU A 1 188 ? -9.789 -7.266 5.281 1 98.31 188 LEU A O 1
ATOM 1430 N N . ALA A 1 189 ? -11.898 -7.02 4.535 1 98.62 189 ALA A N 1
ATOM 1431 C CA . ALA A 1 189 ? -11.492 -6.77 3.154 1 98.62 189 ALA A CA 1
ATOM 1432 C C . ALA A 1 189 ? -10.625 -5.516 3.059 1 98.62 189 ALA A C 1
ATOM 1434 O O . ALA A 1 189 ? -9.625 -5.496 2.334 1 98.62 189 ALA A O 1
ATOM 1435 N N . ALA A 1 190 ? -11 -4.473 3.791 1 98.81 190 ALA A N 1
ATOM 1436 C CA . ALA A 1 190 ? -10.242 -3.227 3.766 1 98.81 190 ALA A CA 1
ATOM 1437 C C . ALA A 1 190 ? -8.852 -3.424 4.355 1 98.81 190 ALA A C 1
ATOM 1439 O O . ALA A 1 190 ? -7.863 -2.898 3.83 1 98.81 190 ALA A O 1
ATOM 1440 N N . GLY A 1 191 ? -8.789 -4.117 5.453 1 98.81 191 GLY A N 1
ATOM 1441 C CA . GLY A 1 191 ? -7.496 -4.398 6.059 1 98.81 191 GLY A CA 1
ATOM 1442 C C . GLY A 1 191 ? -6.586 -5.23 5.172 1 98.81 191 GLY A C 1
ATOM 1443 O O . GLY A 1 191 ? -5.395 -4.945 5.059 1 98.81 191 GLY A O 1
ATOM 1444 N N . LEU A 1 192 ? -7.145 -6.266 4.535 1 98.94 192 LEU A N 1
ATOM 1445 C CA . LEU A 1 192 ? -6.395 -7.094 3.598 1 98.94 192 LEU A CA 1
ATOM 1446 C C . LEU A 1 192 ? -5.918 -6.266 2.408 1 98.94 192 LEU A C 1
ATOM 1448 O O . LEU A 1 192 ? -4.766 -6.383 1.987 1 98.94 192 LEU A O 1
ATOM 1452 N N . LEU A 1 193 ? -6.805 -5.418 1.903 1 98.94 193 LEU A N 1
ATOM 1453 C CA . LEU A 1 193 ? -6.457 -4.516 0.811 1 98.94 193 LEU A CA 1
ATOM 1454 C C . LEU A 1 193 ? -5.258 -3.65 1.181 1 98.94 193 LEU A C 1
ATOM 1456 O O . LEU A 1 193 ? -4.344 -3.469 0.372 1 98.94 193 LEU A O 1
ATOM 1460 N N . GLY A 1 194 ? -5.27 -3.104 2.393 1 98.88 194 GLY A N 1
ATOM 1461 C CA . GLY A 1 194 ? -4.16 -2.268 2.828 1 98.88 194 GLY A CA 1
ATOM 1462 C C . GLY A 1 194 ? -2.816 -2.963 2.74 1 98.88 194 GLY A C 1
ATOM 1463 O O . GLY A 1 194 ? -1.865 -2.418 2.176 1 98.88 194 GLY A O 1
ATOM 1464 N N . VAL A 1 195 ? -2.736 -4.141 3.18 1 98.94 195 VAL A N 1
ATOM 1465 C CA . VAL A 1 195 ? -1.46 -4.848 3.215 1 98.94 195 VAL A CA 1
ATOM 1466 C C . VAL A 1 195 ? -1.09 -5.312 1.808 1 98.94 195 VAL A C 1
ATOM 1468 O O . VAL A 1 195 ? 0.076 -5.242 1.411 1 98.94 195 VAL A O 1
ATOM 1471 N N . LYS A 1 196 ? -2.096 -5.777 1.04 1 98.88 196 LYS A N 1
ATOM 1472 C CA . LYS A 1 196 ? -1.807 -6.219 -0.321 1 98.88 196 LYS A CA 1
ATOM 1473 C C . LYS A 1 196 ? -1.299 -5.062 -1.177 1 98.88 196 LYS A C 1
ATOM 1475 O O . LYS A 1 196 ? -0.393 -5.238 -1.994 1 98.88 196 LYS A O 1
ATOM 1480 N N . SER A 1 197 ? -1.906 -3.934 -1.014 1 98.94 197 SER A N 1
ATOM 1481 C CA . SER A 1 197 ? -1.434 -2.74 -1.707 1 98.94 197 SER A CA 1
ATOM 1482 C C . SER A 1 197 ? -0.011 -2.383 -1.288 1 98.94 197 SER A C 1
ATOM 1484 O O . SER A 1 197 ? 0.797 -1.959 -2.115 1 98.94 197 SER A O 1
ATOM 1486 N N . GLY A 1 198 ? 0.249 -2.52 0.003 1 98.94 198 GLY A N 1
ATOM 1487 C CA . GLY A 1 198 ? 1.604 -2.307 0.488 1 98.94 198 GLY A CA 1
ATOM 1488 C C . GLY A 1 198 ? 2.613 -3.258 -0.127 1 98.94 198 GLY A C 1
ATOM 1489 O O . GLY A 1 198 ? 3.703 -2.84 -0.527 1 98.94 198 GLY A O 1
ATOM 1490 N N . GLN A 1 199 ? 2.254 -4.523 -0.206 1 98.94 199 GLN A N 1
ATOM 1491 C CA . GLN A 1 199 ? 3.145 -5.512 -0.807 1 98.94 199 GLN A CA 1
ATOM 1492 C C . GLN A 1 199 ? 3.451 -5.164 -2.262 1 98.94 199 GLN A C 1
ATOM 1494 O O . GLN A 1 199 ? 4.609 -5.211 -2.686 1 98.94 199 GLN A O 1
ATOM 1499 N N . ASP A 1 200 ? 2.418 -4.84 -2.957 1 98.94 200 ASP A N 1
ATOM 1500 C CA . ASP A 1 200 ? 2.613 -4.453 -4.352 1 98.94 200 ASP A CA 1
ATOM 1501 C C . ASP A 1 200 ? 3.543 -3.246 -4.457 1 98.94 200 ASP A C 1
ATOM 1503 O O . ASP A 1 200 ? 4.438 -3.219 -5.309 1 98.94 200 ASP A O 1
ATOM 1507 N N . ALA A 1 201 ? 3.344 -2.252 -3.645 1 98.94 201 ALA A N 1
ATOM 1508 C CA . ALA A 1 201 ? 4.121 -1.015 -3.691 1 98.94 201 ALA A CA 1
ATOM 1509 C C . ALA A 1 201 ? 5.586 -1.274 -3.363 1 98.94 201 ALA A C 1
ATOM 1511 O O . ALA A 1 201 ? 6.48 -0.641 -3.932 1 98.94 201 ALA A O 1
ATOM 1512 N N . ILE A 1 202 ? 5.852 -2.164 -2.404 1 98.94 202 ILE A N 1
ATOM 1513 C CA . ILE A 1 202 ? 7.227 -2.508 -2.057 1 98.94 202 ILE A CA 1
ATOM 1514 C C . ILE A 1 202 ? 7.926 -3.119 -3.266 1 98.94 202 ILE A C 1
ATOM 1516 O O . ILE A 1 202 ? 9.039 -2.721 -3.613 1 98.94 202 ILE A O 1
ATOM 1520 N N . ILE A 1 203 ? 7.262 -4.047 -3.93 1 98.94 203 ILE A N 1
ATOM 1521 C CA . ILE A 1 203 ? 7.812 -4.695 -5.113 1 98.94 203 ILE A CA 1
ATOM 1522 C C . ILE A 1 203 ? 8.078 -3.65 -6.199 1 98.94 203 ILE A C 1
ATOM 1524 O O . ILE A 1 203 ? 9.164 -3.604 -6.77 1 98.94 203 ILE A O 1
ATOM 1528 N N . ARG A 1 204 ? 7.105 -2.822 -6.453 1 98.88 204 ARG A N 1
ATOM 1529 C CA . ARG A 1 204 ? 7.234 -1.797 -7.484 1 98.88 204 ARG A CA 1
ATOM 1530 C C . ARG A 1 204 ? 8.367 -0.829 -7.156 1 98.88 204 ARG A C 1
ATOM 1532 O O . ARG A 1 204 ? 9.109 -0.41 -8.047 1 98.88 204 ARG A O 1
ATOM 1539 N N . THR A 1 205 ? 8.508 -0.47 -5.902 1 98.94 205 THR A N 1
ATOM 1540 C CA . THR A 1 205 ? 9.555 0.464 -5.496 1 98.94 205 THR A CA 1
ATOM 1541 C C . THR A 1 205 ? 10.938 -0.136 -5.73 1 98.94 205 THR A C 1
ATOM 1543 O O . THR A 1 205 ? 11.828 0.533 -6.258 1 98.94 205 THR A O 1
ATOM 1546 N N . LEU A 1 206 ? 11.125 -1.383 -5.297 1 98.88 206 LEU A N 1
ATOM 1547 C CA . LEU A 1 206 ? 12.422 -2.047 -5.457 1 98.88 206 LEU A CA 1
ATOM 1548 C C . LEU A 1 206 ? 12.758 -2.223 -6.934 1 98.88 206 LEU A C 1
ATOM 1550 O O . LEU A 1 206 ? 13.922 -2.074 -7.328 1 98.88 206 LEU A O 1
ATOM 1554 N N . LEU A 1 207 ? 11.727 -2.502 -7.738 1 98.88 207 LEU A N 1
ATOM 1555 C CA . LEU A 1 207 ? 11.945 -2.613 -9.172 1 98.88 207 LEU A CA 1
ATOM 1556 C C . LEU A 1 207 ? 12.188 -1.242 -9.797 1 98.88 207 LEU A C 1
ATOM 1558 O O . LEU A 1 207 ? 12.984 -1.107 -10.727 1 98.88 207 LEU A O 1
ATOM 1562 N N . TYR A 1 208 ? 11.477 -0.238 -9.328 1 98.81 208 TYR A N 1
ATOM 1563 C CA . TYR A 1 208 ? 11.609 1.121 -9.844 1 98.81 208 TYR A CA 1
ATOM 1564 C C . TYR A 1 208 ? 13.023 1.647 -9.617 1 98.81 208 TYR A C 1
ATOM 1566 O O . TYR A 1 208 ? 13.57 2.355 -10.461 1 98.81 208 TYR A O 1
ATOM 1574 N N . GLN A 1 209 ? 13.656 1.322 -8.5 1 98.38 209 GLN A N 1
ATOM 1575 C CA . GLN A 1 209 ? 15.031 1.702 -8.203 1 98.38 209 GLN A CA 1
ATOM 1576 C C . GLN A 1 209 ? 16 1.137 -9.242 1 98.38 209 GLN A C 1
ATOM 1578 O O . GLN A 1 209 ? 17.078 1.696 -9.477 1 98.38 209 GLN A O 1
ATOM 1583 N N . LYS A 1 210 ? 15.547 0.089 -9.891 1 97.94 210 LYS A N 1
ATOM 1584 C CA . LYS A 1 210 ? 16.375 -0.595 -10.883 1 97.94 210 LYS A CA 1
ATOM 1585 C C . LYS A 1 210 ? 15.75 -0.5 -12.273 1 97.94 2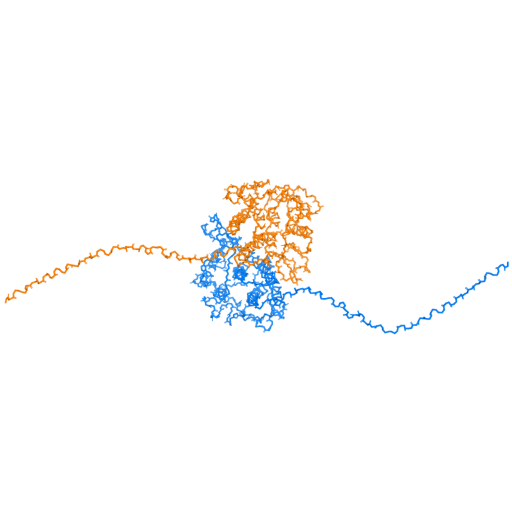10 LYS A C 1
ATOM 1587 O O . LYS A 1 210 ? 16 -1.352 -13.125 1 97.94 210 LYS A O 1
ATOM 1592 N N . ALA A 1 211 ? 14.93 0.432 -12.461 1 97.94 211 ALA A N 1
ATOM 1593 C CA . ALA A 1 211 ? 14.07 0.47 -13.648 1 97.94 211 ALA A CA 1
ATOM 1594 C C . ALA A 1 211 ? 14.898 0.399 -14.922 1 97.94 211 ALA A C 1
ATOM 1596 O O . ALA A 1 211 ? 14.484 -0.22 -15.906 1 97.94 211 ALA A O 1
ATOM 1597 N N . ASN A 1 212 ? 16.109 1.006 -14.938 1 97.31 212 ASN A N 1
ATOM 1598 C CA . ASN A 1 212 ? 16.938 1.092 -16.141 1 97.31 212 ASN A CA 1
ATOM 1599 C C . ASN A 1 212 ? 18.016 0.006 -16.172 1 97.31 212 ASN A C 1
ATOM 1601 O O . ASN A 1 212 ? 18.734 -0.135 -17.156 1 97.31 212 ASN A O 1
ATOM 1605 N N . GLU A 1 213 ? 18.094 -0.74 -15.102 1 98.06 213 GLU A N 1
ATOM 1606 C CA . GLU A 1 213 ? 19.047 -1.844 -15.078 1 98.06 213 GLU A CA 1
ATOM 1607 C C . GLU A 1 213 ? 18.609 -2.982 -15.984 1 98.06 213 GLU A C 1
ATOM 1609 O O . GLU A 1 213 ? 17.406 -3.289 -16.062 1 98.06 213 GLU A O 1
ATOM 1614 N N . LYS A 1 214 ? 19.547 -3.596 -16.625 1 98.25 214 LYS A N 1
ATOM 1615 C CA . LYS A 1 214 ? 19.234 -4.715 -17.516 1 98.25 214 LYS A CA 1
ATOM 1616 C C . LYS A 1 214 ? 19.156 -6.023 -16.734 1 98.25 214 LYS A C 1
ATOM 1618 O O . LYS A 1 214 ? 20.031 -6.324 -15.914 1 98.25 214 LYS A O 1
ATOM 1623 N N . VAL A 1 215 ? 18.141 -6.742 -17.016 1 97.94 215 VAL A N 1
ATOM 1624 C CA . VAL A 1 215 ? 17.969 -8.055 -16.391 1 97.94 215 VAL A CA 1
ATOM 1625 C C . VAL A 1 215 ? 18.891 -9.062 -17.078 1 97.94 215 VAL A C 1
ATOM 1627 O O . VAL A 1 215 ? 18.766 -9.297 -18.281 1 97.94 215 VAL A O 1
ATOM 1630 N N . HIS A 1 216 ? 19.828 -9.609 -16.328 1 96.12 216 HIS A N 1
ATOM 1631 C CA . HIS A 1 216 ? 20.703 -10.648 -16.859 1 96.12 216 HIS A CA 1
ATOM 1632 C C . HIS A 1 216 ? 19.938 -11.953 -17.094 1 96.12 216 HIS A C 1
ATOM 1634 O O . HIS A 1 216 ? 19.172 -12.391 -16.234 1 96.12 216 HIS A O 1
ATOM 1640 N N . PRO A 1 217 ? 20.109 -12.68 -18.062 1 97 217 PRO A N 1
ATOM 1641 C CA . PRO A 1 217 ? 21.047 -12.438 -19.172 1 97 217 PRO A CA 1
ATOM 1642 C C . PRO A 1 217 ? 20.375 -11.773 -20.375 1 97 217 PRO A C 1
ATOM 1644 O O . PRO A 1 217 ? 20.938 -11.758 -21.469 1 97 217 PRO A O 1
ATOM 1647 N N . TYR A 1 218 ? 19.234 -11.258 -20.219 1 97.62 218 TYR A N 1
ATOM 1648 C CA . TYR A 1 218 ? 18.375 -10.914 -21.344 1 97.62 218 TYR A CA 1
ATOM 1649 C C . TYR A 1 218 ? 18.781 -9.578 -21.953 1 97.62 218 TYR A C 1
ATOM 1651 O O . TYR A 1 218 ? 18.438 -9.273 -23.094 1 97.62 218 TYR A O 1
ATOM 1659 N N . GLY A 1 219 ? 19.438 -8.75 -21.188 1 97.94 219 GLY A N 1
ATOM 1660 C CA . GLY A 1 219 ? 19.797 -7.426 -21.672 1 97.94 219 GLY A CA 1
ATOM 1661 C C . GLY A 1 219 ? 18.594 -6.504 -21.812 1 97.94 219 GLY A C 1
ATOM 1662 O O . GLY A 1 219 ? 18.625 -5.539 -22.578 1 97.94 219 GLY A O 1
ATOM 1663 N N . ILE A 1 220 ? 17.531 -6.801 -21.203 1 98.38 220 ILE A N 1
ATOM 1664 C CA . ILE A 1 220 ? 16.281 -6.047 -21.234 1 98.38 220 ILE A CA 1
ATOM 1665 C C . ILE A 1 220 ? 16.094 -5.293 -19.922 1 98.38 220 ILE A C 1
ATOM 1667 O O . ILE A 1 220 ? 16.266 -5.863 -18.844 1 98.38 220 ILE A O 1
ATOM 1671 N N . PRO A 1 221 ? 15.734 -4.016 -20 1 98.56 221 PRO A N 1
ATOM 1672 C CA . PRO A 1 221 ? 15.578 -3.25 -18.766 1 98.56 221 PRO A CA 1
ATOM 1673 C C . PRO A 1 221 ? 14.438 -3.768 -17.891 1 98.56 221 PRO A C 1
ATOM 1675 O O . PRO A 1 221 ? 13.43 -4.266 -18.406 1 98.56 221 PRO A O 1
ATOM 1678 N N . VAL A 1 222 ? 14.531 -3.582 -16.594 1 98.69 222 VAL A N 1
ATOM 1679 C CA . VAL A 1 222 ? 13.508 -3.959 -15.625 1 98.69 222 VAL A CA 1
ATOM 1680 C C . VAL A 1 222 ? 12.18 -3.293 -15.984 1 98.69 222 VAL A C 1
ATOM 1682 O O . VAL A 1 222 ? 11.125 -3.93 -15.938 1 98.69 222 VAL A O 1
ATOM 1685 N N . ALA A 1 223 ? 12.195 -2.016 -16.359 1 98.44 223 ALA A N 1
ATOM 1686 C CA . ALA A 1 223 ? 10.977 -1.281 -16.703 1 98.44 223 ALA A CA 1
ATOM 1687 C C . ALA A 1 223 ? 10.242 -1.931 -17.859 1 98.44 223 ALA A C 1
ATOM 1689 O O . ALA A 1 223 ? 9.016 -1.935 -17.906 1 98.44 223 ALA A O 1
ATOM 1690 N N . ALA A 1 224 ? 10.977 -2.445 -18.797 1 98.44 224 ALA A N 1
ATOM 1691 C CA . ALA A 1 224 ? 10.359 -3.104 -19.938 1 98.44 224 ALA A CA 1
ATOM 1692 C C . ALA A 1 224 ? 9.602 -4.359 -19.516 1 98.44 224 ALA A C 1
ATOM 1694 O O . ALA A 1 224 ? 8.523 -4.648 -20.047 1 98.44 224 ALA A O 1
ATOM 1695 N N . PHE A 1 225 ? 10.195 -5.156 -18.625 1 98.75 225 PHE A N 1
ATOM 1696 C CA . PHE A 1 225 ? 9.508 -6.328 -18.094 1 98.75 225 PHE A CA 1
ATOM 1697 C C . PHE A 1 225 ? 8.164 -5.941 -17.484 1 98.75 225 PHE A C 1
ATOM 1699 O O . PHE A 1 225 ? 7.141 -6.551 -17.781 1 98.75 225 PHE A O 1
ATOM 1706 N N . THR A 1 226 ? 8.18 -4.91 -16.609 1 98.62 226 THR A N 1
ATOM 1707 C CA . THR A 1 226 ? 6.961 -4.527 -15.914 1 98.62 226 THR A CA 1
ATOM 1708 C C . THR A 1 226 ? 5.922 -3.982 -16.891 1 98.62 226 THR A C 1
ATOM 1710 O O . THR A 1 226 ? 4.727 -4.246 -16.734 1 98.62 226 THR A O 1
ATOM 1713 N N . ASN A 1 227 ? 6.352 -3.203 -17.859 1 98.06 227 ASN A N 1
ATOM 1714 C CA . ASN A 1 227 ? 5.426 -2.699 -18.875 1 98.06 227 ASN A CA 1
ATOM 1715 C C . ASN A 1 227 ? 4.773 -3.836 -19.656 1 98.06 227 ASN A C 1
ATOM 1717 O O . ASN A 1 227 ? 3.564 -3.812 -19.891 1 98.06 227 ASN A O 1
ATOM 1721 N N . LYS A 1 228 ? 5.57 -4.816 -20.016 1 98.62 228 LYS A N 1
ATOM 1722 C CA . LYS A 1 228 ? 5.062 -5.949 -20.781 1 98.62 228 LYS A CA 1
ATOM 1723 C C . LYS A 1 228 ? 4.102 -6.789 -19.938 1 98.62 228 LYS A C 1
ATOM 1725 O O . LYS A 1 228 ? 3.059 -7.223 -20.438 1 98.62 228 LYS A O 1
ATOM 1730 N N . ILE A 1 229 ? 4.418 -7.012 -18.734 1 98.75 229 ILE A N 1
ATOM 1731 C CA . ILE A 1 229 ? 3.562 -7.781 -17.828 1 98.75 229 ILE A CA 1
ATOM 1732 C C . ILE A 1 229 ? 2.23 -7.055 -17.641 1 98.75 229 ILE A C 1
ATOM 1734 O O . ILE A 1 229 ? 1.166 -7.676 -17.703 1 98.75 229 ILE A O 1
ATOM 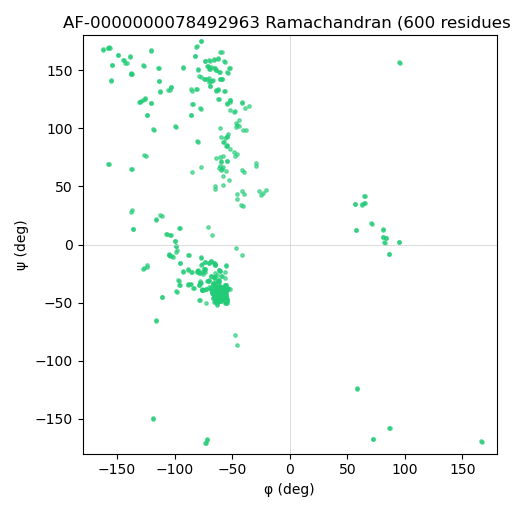1738 N N . SER A 1 230 ? 2.301 -5.746 -17.406 1 98.5 230 SER A N 1
ATOM 1739 C CA . SER A 1 230 ? 1.09 -4.957 -17.219 1 98.5 230 SER A CA 1
ATOM 1740 C C . SER A 1 230 ? 0.199 -4.988 -18.453 1 98.5 230 SER A C 1
ATOM 1742 O O . SER A 1 230 ? -1.022 -5.113 -18.344 1 98.5 230 SER A O 1
ATOM 1744 N N . GLN A 1 231 ? 0.811 -4.875 -19.594 1 98.12 231 GLN A N 1
ATOM 1745 C CA . GLN A 1 231 ? 0.042 -4.938 -20.828 1 98.12 231 GLN A CA 1
ATOM 1746 C C . GLN A 1 231 ? -0.591 -6.316 -21.016 1 98.12 231 GLN A C 1
ATOM 1748 O O . GLN A 1 231 ? -1.742 -6.422 -21.438 1 98.12 231 GLN A O 1
ATOM 1753 N N . MET A 1 232 ? 0.166 -7.336 -20.75 1 98.62 232 MET A N 1
ATOM 1754 C CA . MET A 1 232 ? -0.369 -8.695 -20.828 1 98.62 232 MET A CA 1
ATOM 1755 C C . MET A 1 232 ? -1.58 -8.852 -19.906 1 98.62 232 MET A C 1
ATOM 1757 O O . MET A 1 232 ? -2.59 -9.43 -20.312 1 98.62 232 MET A O 1
ATOM 1761 N N . ARG A 1 233 ? -1.529 -8.352 -18.656 1 98.56 233 ARG A N 1
ATOM 1762 C CA . ARG A 1 233 ? -2.637 -8.43 -17.719 1 98.56 233 ARG A CA 1
ATOM 1763 C C . ARG A 1 233 ? -3.865 -7.699 -18.25 1 98.56 233 ARG A C 1
ATOM 1765 O O . ARG A 1 233 ? -4.992 -8.172 -18.094 1 98.56 233 ARG A O 1
ATOM 1772 N N . ASN A 1 234 ? -3.605 -6.512 -18.797 1 98.44 234 ASN A N 1
ATOM 1773 C CA . ASN A 1 234 ? -4.719 -5.789 -19.406 1 98.44 234 ASN A CA 1
ATOM 1774 C C . ASN A 1 234 ? -5.375 -6.605 -20.516 1 98.44 234 ASN A C 1
ATOM 1776 O O . ASN A 1 234 ? -6.602 -6.676 -20.594 1 98.44 234 ASN A O 1
ATOM 1780 N N . ASN A 1 235 ? -4.555 -7.195 -21.359 1 98.5 235 ASN A N 1
ATOM 1781 C CA . ASN A 1 235 ? -5.07 -8.008 -22.469 1 98.5 235 ASN A CA 1
ATOM 1782 C C . ASN A 1 235 ? -5.855 -9.211 -21.953 1 98.5 235 ASN A C 1
ATOM 1784 O O . ASN A 1 235 ? -6.953 -9.492 -22.438 1 98.5 235 ASN A O 1
ATOM 1788 N N . LEU A 1 236 ? -5.328 -9.883 -20.984 1 98.5 236 LEU A N 1
ATOM 1789 C CA . LEU A 1 236 ? -5.969 -11.078 -20.453 1 98.5 236 LEU A CA 1
ATOM 1790 C C . LEU A 1 236 ? -7.242 -10.711 -19.688 1 98.5 236 LEU A C 1
ATOM 1792 O O . LEU A 1 236 ? -8.219 -11.469 -19.719 1 98.5 236 LEU A O 1
ATOM 1796 N N . GLY A 1 237 ? -7.195 -9.602 -19 1 97.81 237 GLY A N 1
ATOM 1797 C CA . GLY A 1 237 ? -8.352 -9.172 -18.219 1 97.81 237 GLY A CA 1
ATOM 1798 C C . GLY A 1 237 ? -9.539 -8.797 -19.094 1 97.81 237 GLY A C 1
ATOM 1799 O O . GLY A 1 237 ? -10.688 -8.883 -18.656 1 97.81 237 GLY A O 1
ATOM 1800 N N . ARG A 1 238 ? -9.281 -8.227 -20.328 1 96.62 238 ARG A N 1
ATOM 1801 C CA . ARG A 1 238 ? -10.273 -7.891 -21.344 1 96.62 238 ARG A CA 1
ATOM 1802 C C . ARG A 1 238 ? -11.242 -6.828 -20.828 1 96.62 238 ARG A C 1
ATOM 1804 O O . ARG A 1 238 ? -12.445 -6.906 -21.062 1 96.62 238 ARG A O 1
ATOM 1811 N N . SER A 1 239 ? -10.766 -5.965 -20.047 1 95.69 239 SER A N 1
ATOM 1812 C CA . SER A 1 239 ? -11.617 -4.918 -19.484 1 95.69 239 SER A CA 1
ATOM 1813 C C . SER A 1 239 ? -10.922 -3.562 -19.516 1 95.69 239 SER A C 1
ATOM 1815 O O . SER A 1 239 ? -11.102 -2.746 -18.609 1 95.69 239 SER A O 1
ATOM 1817 N N . GLY A 1 240 ? -10.031 -3.406 -20.531 1 95.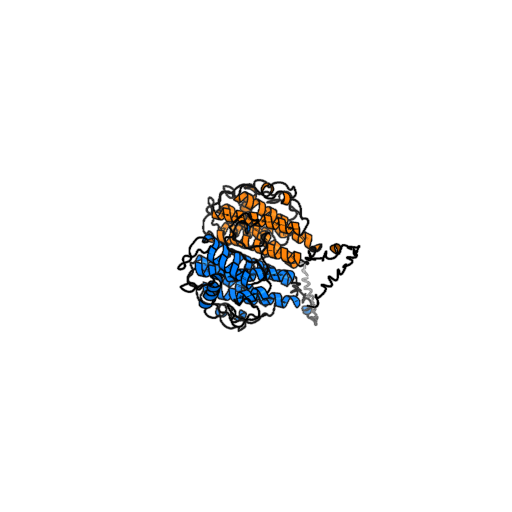12 240 GLY A N 1
ATOM 1818 C CA . GLY A 1 240 ? -9.367 -2.123 -20.688 1 95.12 240 GLY A CA 1
ATOM 1819 C C . GLY A 1 240 ? -8.117 -1.981 -19.844 1 95.12 240 GLY A C 1
ATOM 1820 O O . GLY A 1 240 ? -7.5 -2.98 -19.469 1 95.12 240 GLY A O 1
ATOM 1821 N N . LEU A 1 241 ? -7.758 -0.746 -19.594 1 95.88 241 LEU A N 1
ATOM 1822 C CA . LEU A 1 241 ? -6.527 -0.434 -18.875 1 95.88 241 LEU A CA 1
ATOM 1823 C C . LEU A 1 241 ? -6.758 -0.457 -17.375 1 95.88 241 LEU A C 1
ATOM 1825 O O . LEU A 1 241 ? -7.477 0.39 -16.844 1 95.88 241 LEU A O 1
ATOM 1829 N N . LYS A 1 242 ? -6.16 -1.44 -16.766 1 97.62 242 LYS A N 1
ATOM 1830 C CA . LYS A 1 242 ? -6.293 -1.565 -15.32 1 97.62 242 LYS A CA 1
ATOM 1831 C C . LYS A 1 242 ? -4.949 -1.891 -14.68 1 97.62 242 LYS A C 1
ATOM 1833 O O . LYS A 1 242 ? -4.902 -2.385 -13.547 1 97.62 242 LYS A O 1
ATOM 1838 N N . ASP A 1 243 ? -3.949 -1.729 -15.461 1 97.44 243 ASP A N 1
ATOM 1839 C CA . ASP A 1 243 ? -2.578 -1.948 -15.008 1 97.44 243 ASP A CA 1
ATOM 1840 C C . ASP A 1 243 ? -1.589 -1.14 -15.844 1 97.44 243 ASP A C 1
ATOM 1842 O O . ASP A 1 243 ? -1.729 -1.054 -17.062 1 97.44 243 ASP A O 1
ATOM 1846 N N . GLU A 1 244 ? -0.619 -0.613 -15.188 1 97.12 244 GLU A N 1
ATOM 1847 C CA . GLU A 1 244 ? 0.441 0.15 -15.836 1 97.12 244 GLU A CA 1
ATOM 1848 C C . GLU A 1 244 ? 1.811 -0.209 -15.273 1 97.12 244 GLU A C 1
ATOM 1850 O O . GLU A 1 244 ? 1.936 -0.512 -14.086 1 97.12 244 GLU A O 1
ATOM 1855 N N . GLY A 1 245 ? 2.785 -0.157 -16.125 1 98 245 GLY A N 1
ATOM 1856 C CA . GLY A 1 245 ? 4.145 -0.44 -15.703 1 98 245 GLY A CA 1
ATOM 1857 C C . GLY A 1 245 ? 4.75 0.674 -14.867 1 98 245 GLY A C 1
ATOM 1858 O O . GLY A 1 245 ? 4.055 1.613 -14.477 1 98 245 GLY A O 1
ATOM 1859 N N . LEU A 1 246 ? 6.004 0.6 -14.594 1 98.31 246 LEU A N 1
ATOM 1860 C CA . LEU A 1 246 ? 6.715 1.49 -13.68 1 98.31 246 LEU A CA 1
ATOM 1861 C C . LEU A 1 246 ? 7.008 2.828 -14.352 1 98.31 246 LEU A C 1
ATOM 1863 O O . LEU A 1 246 ? 7.207 3.838 -13.672 1 98.31 246 LEU A O 1
ATOM 1867 N N . LEU A 1 247 ? 7.242 2.785 -15.641 1 97.06 247 LEU A N 1
ATOM 1868 C CA . LEU A 1 247 ? 7.457 3.967 -16.469 1 97.06 247 LEU A CA 1
ATOM 1869 C C . LEU A 1 247 ? 6.414 4.051 -17.578 1 97.06 247 LEU A C 1
ATOM 1871 O O . LEU A 1 247 ? 6.25 3.107 -18.359 1 97.06 247 LEU A O 1
ATOM 1875 N N . VAL A 1 248 ? 5.75 5.082 -17.562 1 95.62 248 VAL A N 1
ATOM 1876 C CA . VAL A 1 248 ? 4.688 5.27 -18.547 1 95.62 248 VAL A CA 1
ATOM 1877 C C . VAL A 1 248 ? 4.891 6.594 -19.281 1 95.62 248 VAL A C 1
ATOM 1879 O O . VAL A 1 248 ? 5.578 7.488 -18.781 1 95.62 248 VAL A O 1
ATOM 1882 N N . PRO A 1 249 ? 4.375 6.656 -20.531 1 93.38 249 PRO A N 1
ATOM 1883 C CA . PRO A 1 249 ? 4.383 7.996 -21.125 1 93.38 249 PRO A CA 1
ATOM 1884 C C . PRO A 1 249 ? 3.705 9.039 -20.25 1 93.38 249 PRO A C 1
ATOM 1886 O O . PRO A 1 249 ? 2.738 8.727 -19.547 1 93.38 249 PRO A O 1
ATOM 1889 N N . LYS A 1 250 ? 4.207 10.188 -20.344 1 92.06 250 LYS A N 1
ATOM 1890 C CA . LYS A 1 250 ? 3.721 11.266 -19.484 1 92.06 250 LYS A CA 1
ATOM 1891 C C . LYS A 1 250 ? 2.205 11.414 -19.594 1 92.06 250 LYS A C 1
ATOM 1893 O O . LYS A 1 250 ? 1.527 11.633 -18.578 1 92.06 250 LYS A O 1
ATOM 1898 N N . PHE A 1 251 ? 1.614 11.258 -20.766 1 90.06 251 PHE A N 1
ATOM 1899 C CA . PHE A 1 251 ? 0.189 11.469 -21 1 90.06 251 PHE A CA 1
ATOM 1900 C C . PHE A 1 251 ? -0.633 10.398 -20.281 1 90.06 251 PHE A C 1
ATOM 1902 O O . PHE A 1 251 ? -1.832 10.578 -20.062 1 90.06 251 PHE A O 1
ATOM 1909 N N . HIS A 1 252 ? 0.035 9.297 -19.828 1 87.69 252 HIS A N 1
ATOM 1910 C CA . HIS A 1 252 ? -0.636 8.25 -19.078 1 87.69 252 HIS A CA 1
ATOM 1911 C C . HIS A 1 252 ? -0.281 8.328 -17.594 1 87.69 252 HIS A C 1
ATOM 1913 O O . HIS A 1 252 ? -0.844 7.594 -16.781 1 87.69 252 HIS A O 1
ATOM 1919 N N . GLY A 1 253 ? 0.7 9.188 -17.312 1 90.69 253 GLY A N 1
ATOM 1920 C CA . GLY A 1 253 ? 1.167 9.281 -15.93 1 90.69 253 GLY A CA 1
ATOM 1921 C C . GLY A 1 253 ? 0.228 10.078 -15.039 1 90.69 253 GLY A C 1
ATOM 1922 O O . GLY A 1 253 ? -0.789 10.594 -15.5 1 90.69 253 GLY A O 1
ATOM 1923 N N . THR A 1 254 ? 0.554 10.102 -13.805 1 91.19 254 THR A N 1
ATOM 1924 C CA . THR A 1 254 ? -0.256 10.789 -12.805 1 91.19 254 THR A CA 1
ATOM 1925 C C . THR A 1 254 ? -0.499 12.242 -13.203 1 91.19 254 THR A C 1
ATOM 1927 O O . THR A 1 254 ? 0.448 12.977 -13.484 1 91.19 254 THR A O 1
ATOM 1930 N N . GLU A 1 255 ? -1.802 12.633 -13.344 1 93 255 GLU A N 1
ATOM 1931 C CA . GLU A 1 255 ? -2.219 13.977 -13.727 1 93 255 GLU A CA 1
ATOM 1932 C C . GLU A 1 255 ? -1.622 14.375 -15.078 1 93 255 GLU A C 1
ATOM 1934 O O . GLU A 1 255 ? -1.584 15.555 -15.422 1 93 255 GLU A O 1
ATOM 1939 N N . ARG A 1 256 ? -1.056 13.352 -15.781 1 93.19 256 ARG A N 1
ATOM 1940 C CA . ARG A 1 256 ? -0.418 13.555 -17.078 1 93.19 256 ARG A CA 1
ATOM 1941 C C . ARG A 1 256 ? 0.814 14.445 -16.953 1 93.19 256 ARG A C 1
ATOM 1943 O O . ARG A 1 256 ? 1.089 15.266 -17.828 1 93.19 256 ARG A O 1
ATOM 1950 N N . LYS A 1 257 ? 1.518 14.312 -15.875 1 93.62 257 LYS A N 1
ATOM 1951 C CA . LYS A 1 257 ? 2.59 15.258 -15.586 1 93.62 257 LYS A CA 1
ATOM 1952 C C . LYS A 1 257 ? 3.92 14.547 -15.383 1 93.62 257 LYS A C 1
ATOM 1954 O O . LYS A 1 257 ? 4.984 15.164 -15.438 1 93.62 257 LYS A O 1
ATOM 1959 N N . ILE A 1 258 ? 3.854 13.273 -15.133 1 94.19 258 ILE A N 1
ATOM 1960 C CA . ILE A 1 258 ? 5.09 12.586 -14.781 1 94.19 258 ILE A CA 1
ATOM 1961 C C . ILE A 1 258 ? 5.098 11.188 -15.391 1 94.19 258 ILE A C 1
ATOM 1963 O O . ILE A 1 258 ? 4.039 10.602 -15.617 1 94.19 258 ILE A O 1
ATOM 1967 N N . ARG A 1 259 ? 6.301 10.648 -15.586 1 95.25 259 ARG A N 1
ATOM 1968 C CA . ARG A 1 259 ? 6.445 9.344 -16.219 1 95.25 259 ARG A CA 1
ATOM 1969 C C . ARG A 1 259 ? 6.586 8.242 -15.18 1 95.25 259 ARG A C 1
ATOM 1971 O O . ARG A 1 259 ? 6.215 7.094 -15.43 1 95.25 259 ARG A O 1
ATOM 1978 N N . GLY A 1 260 ? 7.215 8.648 -14 1 96.94 260 GLY A N 1
ATOM 1979 C CA . GLY A 1 260 ? 7.336 7.668 -12.938 1 96.94 260 GLY A CA 1
ATOM 1980 C C . GLY A 1 260 ? 5.996 7.18 -12.422 1 96.94 260 GLY A C 1
ATOM 1981 O O . GLY A 1 260 ? 5.07 7.969 -12.234 1 96.94 260 GLY A O 1
ATOM 1982 N N . ASN A 1 261 ? 5.832 5.918 -12.273 1 97.69 261 ASN A N 1
ATOM 1983 C CA . ASN A 1 261 ? 4.574 5.273 -11.914 1 97.69 261 ASN A CA 1
ATOM 1984 C C . ASN A 1 261 ? 4.777 4.18 -10.875 1 97.69 261 ASN A C 1
ATOM 1986 O O . ASN A 1 261 ? 4.473 3.014 -11.117 1 97.69 261 ASN A O 1
ATOM 1990 N N . VAL A 1 262 ? 5.188 4.566 -9.727 1 97.94 262 VAL A N 1
ATOM 1991 C CA . VAL A 1 262 ? 5.547 3.611 -8.688 1 97.94 262 VAL A CA 1
ATOM 1992 C C . VAL A 1 262 ? 4.285 2.986 -8.102 1 97.94 262 VAL A C 1
ATOM 1994 O O . VAL A 1 262 ? 4.344 1.924 -7.477 1 97.94 262 VAL A O 1
ATOM 1997 N N . LEU A 1 263 ? 3.168 3.672 -8.273 1 98.5 263 LEU A N 1
ATOM 1998 C CA . LEU A 1 263 ? 1.855 3.131 -7.938 1 98.5 263 LEU A CA 1
ATOM 1999 C C . LEU A 1 263 ? 0.911 3.217 -9.133 1 98.5 263 LEU A C 1
ATOM 2001 O O . LEU A 1 263 ? 0.71 4.297 -9.695 1 98.5 263 LEU A O 1
ATOM 2005 N N . ALA A 1 264 ? 0.353 2.146 -9.492 1 97.69 264 ALA A N 1
ATOM 2006 C CA . ALA A 1 264 ? -0.597 2.146 -10.602 1 97.69 264 ALA A CA 1
ATOM 2007 C C . ALA A 1 264 ? -1.979 2.602 -10.133 1 97.69 264 ALA A C 1
ATOM 2009 O O . ALA A 1 264 ? -2.463 2.168 -9.086 1 97.69 264 ALA A O 1
ATOM 2010 N N . GLY A 1 265 ? -2.588 3.443 -10.828 1 97.38 265 GLY A N 1
ATOM 2011 C CA . GLY A 1 265 ? -3.932 3.939 -10.578 1 97.38 265 GLY A CA 1
ATOM 2012 C C . GLY A 1 265 ? -4.559 4.602 -11.789 1 97.38 265 GLY A C 1
ATOM 2013 O O . GLY A 1 265 ? -3.883 4.836 -12.789 1 97.38 265 GLY A O 1
ATOM 2014 N N . ASN A 1 266 ? -5.812 4.84 -11.703 1 96.38 266 ASN A N 1
ATOM 2015 C CA . ASN A 1 266 ? -6.52 5.477 -12.812 1 96.38 266 ASN A CA 1
ATOM 2016 C C . ASN A 1 266 ? -6.16 6.953 -12.938 1 96.38 266 ASN A C 1
ATOM 2018 O O . ASN A 1 266 ? -5.168 7.402 -12.367 1 96.38 266 ASN A O 1
ATOM 2022 N N . GLU A 1 267 ? -6.875 7.711 -13.711 1 94.94 267 GLU A N 1
ATOM 2023 C CA . GLU A 1 267 ? -6.535 9.094 -14.039 1 94.94 267 GLU A CA 1
ATOM 2024 C C . GLU A 1 267 ? -6.504 9.961 -12.781 1 94.94 267 GLU A C 1
ATOM 2026 O O . GLU A 1 267 ? -5.887 11.031 -12.773 1 94.94 267 GLU A O 1
ATOM 2031 N N . TYR A 1 268 ? -7.176 9.539 -11.703 1 97.38 268 TYR A N 1
ATOM 2032 C CA . TYR A 1 268 ? -7.172 10.281 -10.445 1 97.38 268 TYR A CA 1
ATOM 2033 C C . TYR A 1 268 ? -6.258 9.609 -9.43 1 97.38 268 TYR A C 1
ATOM 2035 O O . TYR A 1 268 ? -6.309 9.93 -8.234 1 97.38 268 TYR A O 1
ATOM 2043 N N . SER A 1 269 ? -5.48 8.594 -9.844 1 97.88 269 SER A N 1
ATOM 2044 C CA . SER A 1 269 ? -4.582 7.844 -8.977 1 97.88 269 SER A CA 1
ATOM 2045 C C . SER A 1 269 ? -5.355 7.078 -7.906 1 97.88 269 SER A C 1
ATOM 2047 O O . SER A 1 269 ? -5 7.117 -6.727 1 97.88 269 SER A O 1
ATOM 2049 N N . ILE A 1 270 ? -6.398 6.535 -8.383 1 98.12 270 ILE A N 1
ATOM 2050 C CA . ILE A 1 270 ? -7.184 5.594 -7.598 1 98.12 270 ILE A CA 1
ATOM 2051 C C . ILE A 1 270 ? -6.898 4.168 -8.062 1 98.12 270 ILE A C 1
ATOM 2053 O O . ILE A 1 270 ? -6.836 3.902 -9.266 1 98.12 270 ILE A O 1
ATOM 2057 N N . ALA A 1 271 ? -6.719 3.287 -7.047 1 98.81 271 ALA A N 1
ATOM 2058 C CA . ALA A 1 271 ? -6.344 1.92 -7.398 1 98.81 271 ALA A CA 1
ATOM 2059 C C . ALA A 1 271 ? -7.414 1.267 -8.266 1 98.81 271 ALA A C 1
ATOM 2061 O O . ALA A 1 271 ? -8.609 1.451 -8.031 1 98.81 271 ALA A O 1
ATOM 2062 N N . PHE A 1 272 ? -7.043 0.48 -9.219 1 98.62 272 PHE A N 1
ATOM 2063 C CA . PHE A 1 272 ? -7.938 -0.192 -10.148 1 98.62 272 PHE A CA 1
ATOM 2064 C C . PHE A 1 272 ? -8.68 -1.336 -9.469 1 98.62 272 PHE A C 1
ATOM 2066 O O . PHE A 1 272 ? -8.234 -1.835 -8.43 1 98.62 272 PHE A O 1
ATOM 2073 N N . ASP A 1 273 ? -9.773 -1.682 -10.055 1 98.56 273 ASP A N 1
ATOM 2074 C CA . ASP A 1 273 ? -10.57 -2.809 -9.578 1 98.56 273 ASP A CA 1
ATOM 2075 C C . ASP A 1 273 ? -10.578 -3.945 -10.602 1 98.56 273 ASP A C 1
ATOM 2077 O O . ASP A 1 273 ? -10.453 -3.707 -11.805 1 98.56 273 ASP A O 1
ATOM 2081 N N . ARG A 1 274 ? -10.734 -5.164 -10.117 1 98.56 274 ARG A N 1
ATOM 2082 C CA . ARG A 1 274 ? -11 -6.309 -10.977 1 98.56 274 ARG A CA 1
ATOM 2083 C C . ARG A 1 274 ? -12.062 -7.219 -10.367 1 98.56 274 ARG A C 1
ATOM 2085 O O . ARG A 1 274 ? -12.133 -7.367 -9.141 1 98.56 274 ARG A O 1
ATOM 2092 N N . THR A 1 275 ? -12.844 -7.832 -11.242 1 97.94 275 THR A N 1
ATOM 2093 C CA . THR A 1 275 ? -13.789 -8.875 -10.844 1 97.94 275 THR A CA 1
ATOM 2094 C C . THR A 1 275 ? -13.086 -10.219 -10.719 1 97.94 275 THR A C 1
ATOM 2096 O O . THR A 1 275 ? -11.984 -10.406 -11.25 1 97.94 275 THR A O 1
ATOM 2099 N N . PRO A 1 276 ? -13.719 -11.172 -10.023 1 97.56 276 PRO A N 1
ATOM 2100 C CA . PRO A 1 276 ? -13.148 -12.523 -9.977 1 97.56 276 PRO A CA 1
ATOM 2101 C C . PRO A 1 276 ? -12.906 -13.109 -11.367 1 97.56 276 PRO A C 1
ATOM 2103 O O . PRO A 1 276 ? -11.906 -13.797 -11.586 1 97.56 276 PRO A O 1
ATOM 2106 N N . GLU A 1 277 ? -13.805 -12.852 -12.328 1 98.12 277 GLU A N 1
ATOM 2107 C CA . GLU A 1 277 ? -13.641 -13.367 -13.688 1 98.12 277 GLU A CA 1
ATOM 2108 C C . GLU A 1 277 ? -12.383 -12.812 -14.336 1 98.12 277 GLU A C 1
ATOM 2110 O O . GLU A 1 277 ? -11.633 -13.547 -14.977 1 98.12 277 GLU A O 1
ATOM 2115 N N . GLU A 1 278 ? -12.172 -11.508 -14.211 1 98.5 278 GLU A N 1
ATOM 2116 C CA . GLU A 1 278 ? -10.969 -10.891 -14.758 1 98.5 278 GLU A CA 1
ATOM 2117 C C . GLU A 1 278 ? -9.711 -11.5 -14.133 1 98.5 278 GLU A C 1
ATOM 2119 O O . GLU A 1 278 ? -8.727 -11.758 -14.836 1 98.5 278 GLU A O 1
ATOM 2124 N N . ILE A 1 279 ? -9.742 -11.711 -12.836 1 98.62 279 ILE A N 1
ATOM 2125 C CA . ILE A 1 279 ? -8.609 -12.266 -12.102 1 98.62 279 ILE A CA 1
ATOM 2126 C C . ILE A 1 279 ? -8.312 -13.68 -12.594 1 98.62 279 ILE A C 1
ATOM 2128 O O . ILE A 1 279 ? -7.156 -14.016 -12.867 1 98.62 279 ILE A O 1
ATOM 2132 N N . LEU A 1 280 ? -9.367 -14.492 -12.742 1 98.62 280 LEU A N 1
ATOM 2133 C CA . LEU A 1 280 ? -9.18 -15.867 -13.203 1 98.62 280 LEU A CA 1
ATOM 2134 C C . LEU A 1 280 ? -8.609 -15.891 -14.617 1 98.62 280 LEU A C 1
ATOM 2136 O O . LEU A 1 280 ? -7.762 -16.734 -14.938 1 98.62 280 LEU A O 1
ATOM 2140 N N . ARG A 1 281 ? -9 -14.977 -15.5 1 98.56 281 ARG A N 1
ATOM 2141 C CA . ARG A 1 281 ? -8.461 -14.898 -16.859 1 98.56 281 ARG A CA 1
ATOM 2142 C C . ARG A 1 281 ? -6.953 -14.656 -16.828 1 98.56 281 ARG A C 1
ATOM 2144 O O . ARG A 1 281 ? -6.219 -15.188 -17.672 1 98.56 281 ARG A O 1
ATOM 2151 N N . ILE A 1 282 ? -6.555 -13.883 -15.875 1 98.5 282 ILE A N 1
ATOM 2152 C CA . ILE A 1 282 ? -5.148 -13.5 -15.781 1 98.5 282 ILE A CA 1
ATOM 2153 C C . ILE A 1 282 ? -4.348 -14.656 -15.18 1 98.5 282 ILE A C 1
ATOM 2155 O O . ILE A 1 282 ? -3.352 -15.094 -15.758 1 98.5 282 ILE A O 1
ATOM 2159 N N . VAL A 1 283 ? -4.801 -15.273 -14.07 1 98.44 283 VAL A N 1
ATOM 2160 C CA . VAL A 1 283 ? -3.975 -16.234 -13.359 1 98.44 283 VAL A CA 1
ATOM 2161 C C . VAL A 1 283 ? -4.012 -17.594 -14.07 1 98.44 283 VAL A C 1
ATOM 2163 O O . VAL A 1 283 ? -3.105 -18.406 -13.914 1 98.44 283 VAL A O 1
ATOM 2166 N N . TYR A 1 284 ? -5.102 -17.812 -14.891 1 98.19 284 TYR A N 1
ATOM 2167 C CA . TYR A 1 284 ? -5.145 -19 -15.734 1 98.19 284 TYR A CA 1
ATOM 2168 C C . TYR A 1 284 ? -4.273 -18.812 -16.969 1 98.19 284 TYR A C 1
ATOM 2170 O O . TYR A 1 284 ? -3.902 -19.797 -17.625 1 98.19 284 TYR A O 1
ATOM 2178 N N . GLY A 1 285 ? -4.031 -17.609 -17.375 1 97.19 285 GLY A N 1
ATOM 2179 C CA . GLY A 1 285 ? -3.08 -17.297 -18.422 1 97.19 285 GLY A CA 1
ATOM 2180 C C . GLY A 1 285 ? -3.686 -17.375 -19.812 1 97.19 285 GLY A C 1
ATOM 2181 O O . GLY A 1 285 ? -3.045 -17 -20.797 1 97.19 285 GLY A O 1
ATOM 2182 N N . GLY A 1 286 ? -4.922 -17.859 -19.922 1 94.31 286 GLY A N 1
ATOM 2183 C CA . GLY A 1 286 ? -5.496 -18.094 -21.234 1 94.31 286 GLY A CA 1
ATOM 2184 C C . GLY A 1 286 ? -6.523 -17.047 -21.625 1 94.31 286 GLY A C 1
ATOM 2185 O O . GLY A 1 286 ? -7.027 -17.062 -22.75 1 94.31 286 GLY A O 1
ATOM 2186 N N . GLY A 1 287 ? -6.891 -16.219 -20.734 1 92.38 287 GLY A N 1
ATOM 2187 C CA . GLY A 1 287 ? -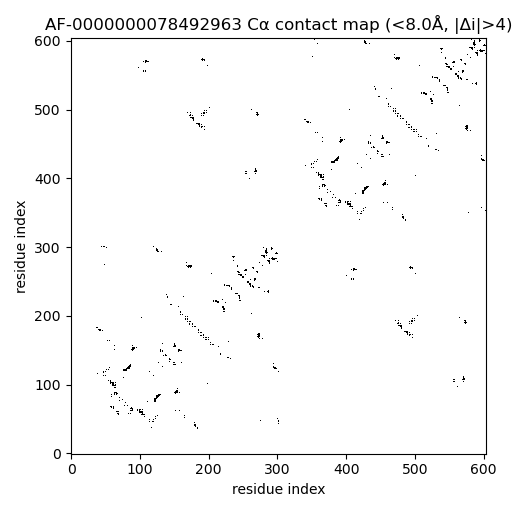7.875 -15.18 -21.016 1 92.38 287 GLY A CA 1
ATOM 2188 C C . GLY A 1 287 ? -9.305 -15.68 -20.953 1 92.38 287 GLY A C 1
ATOM 2189 O O . GLY A 1 287 ? -10.219 -15.031 -21.469 1 92.38 287 GLY A O 1
ATOM 2190 N N . HIS A 1 288 ? -9.438 -16.844 -20.422 1 95.44 288 HIS A N 1
ATOM 2191 C CA . HIS A 1 288 ? -10.758 -17.438 -20.219 1 95.44 288 HIS A CA 1
ATOM 2192 C C . HIS A 1 288 ? -10.93 -17.953 -18.797 1 95.44 288 HIS A C 1
ATOM 2194 O O . HIS A 1 288 ? -10.172 -18.812 -18.344 1 95.44 288 HIS A O 1
ATOM 2200 N N . GLU A 1 289 ? -11.945 -17.438 -18.141 1 96.31 289 GLU A N 1
ATOM 2201 C CA . GLU A 1 289 ? -12.102 -17.719 -16.719 1 96.31 289 GLU A CA 1
ATOM 2202 C C . GLU A 1 289 ? -12.578 -19.156 -16.484 1 96.31 289 GLU A C 1
ATOM 2204 O O . GLU A 1 289 ? -12.445 -19.688 -15.383 1 96.31 289 GLU A O 1
ATOM 2209 N N . GLY A 1 290 ? -13.062 -19.828 -17.516 1 97 290 GLY A N 1
ATOM 2210 C CA . GLY A 1 290 ? -13.594 -21.172 -17.375 1 97 290 GLY A CA 1
ATOM 2211 C C . GLY A 1 290 ? -12.602 -22.25 -17.781 1 97 290 GLY A C 1
ATOM 2212 O O . GLY A 1 290 ? -12.898 -23.453 -17.688 1 97 290 GLY A O 1
ATOM 2213 N N . ILE A 1 291 ? -11.414 -21.875 -18.234 1 97.75 291 ILE A N 1
ATOM 2214 C CA . ILE A 1 291 ? -10.406 -22.844 -18.656 1 97.75 291 ILE A CA 1
ATOM 2215 C C . ILE A 1 291 ? -9.164 -22.719 -17.781 1 97.75 291 ILE A C 1
ATOM 2217 O O . ILE A 1 291 ? -8.297 -21.891 -18.031 1 97.75 291 ILE A O 1
ATOM 2221 N N . PRO A 1 292 ? -9.102 -23.609 -16.797 1 98.06 292 PRO A N 1
ATOM 2222 C CA . PRO A 1 292 ? -7.973 -23.547 -15.875 1 98.06 292 PRO A CA 1
ATOM 2223 C C . PRO A 1 292 ? -6.621 -23.641 -16.578 1 98.06 292 PRO A C 1
ATOM 2225 O O . PRO A 1 292 ? -6.539 -24.125 -17.703 1 98.06 292 PRO A O 1
ATOM 2228 N N . GLY A 1 293 ? -5.609 -23.172 -15.977 1 98.12 293 GLY A N 1
ATOM 2229 C CA . GLY A 1 293 ? -4.246 -23.141 -16.484 1 98.12 293 GLY A CA 1
ATOM 2230 C C . GLY A 1 293 ? -3.328 -22.25 -15.672 1 98.12 293 GLY A C 1
ATOM 2231 O O . GLY A 1 293 ? -3.645 -21.891 -14.531 1 98.12 293 GLY A O 1
ATOM 2232 N N . GLY A 1 294 ? -2.148 -22.031 -16.219 1 97.81 294 GLY A N 1
ATOM 2233 C CA . GLY A 1 294 ? -1.201 -21.125 -15.578 1 97.81 294 GLY A CA 1
ATOM 2234 C C . GLY A 1 294 ? -0.835 -21.547 -14.172 1 97.81 294 GLY A C 1
ATOM 2235 O O . GLY A 1 294 ? -0.448 -22.703 -13.945 1 97.81 294 GLY A O 1
ATOM 2236 N N . PHE A 1 295 ? -1.043 -20.641 -13.242 1 98.69 295 PHE A N 1
ATOM 2237 C CA . PHE A 1 295 ? -0.672 -20.906 -11.852 1 98.69 295 PHE A CA 1
ATOM 2238 C C . PHE A 1 295 ? -1.684 -21.828 -11.188 1 98.69 295 PHE A C 1
ATOM 2240 O O . PHE A 1 295 ? -1.425 -22.375 -10.117 1 98.69 295 PHE A O 1
ATOM 2247 N N . PHE A 1 296 ? -2.826 -22.047 -11.828 1 98.75 296 PHE A N 1
ATOM 2248 C CA . PHE A 1 296 ? -3.902 -22.906 -11.336 1 98.75 296 PHE A CA 1
ATOM 2249 C C . PHE A 1 296 ? -4.27 -23.969 -12.359 1 98.75 296 PHE A C 1
ATOM 2251 O O . PHE A 1 296 ? -5.359 -23.922 -12.945 1 98.75 296 PHE A O 1
ATOM 2258 N N . PRO A 1 297 ? -3.445 -24.984 -12.469 1 98.5 297 PRO A N 1
ATOM 2259 C CA . PRO A 1 297 ? -3.639 -25.938 -13.562 1 98.5 297 PRO A CA 1
ATOM 2260 C C . PRO A 1 297 ? -4.953 -26.703 -13.445 1 98.5 297 PRO A C 1
ATOM 2262 O O . PRO A 1 297 ? -5.504 -27.141 -14.461 1 98.5 297 PRO A O 1
ATOM 2265 N N . ASN A 1 298 ? -5.488 -26.906 -12.227 1 98.44 298 ASN A N 1
ATOM 2266 C CA . ASN A 1 298 ? -6.758 -27.609 -12.039 1 98.44 298 ASN A CA 1
ATOM 2267 C C . ASN A 1 298 ? -7.871 -26.641 -11.641 1 98.44 298 ASN A C 1
ATOM 2269 O O . ASN A 1 298 ? -8.922 -27.062 -11.156 1 98.44 298 ASN A O 1
ATOM 2273 N N . GLY A 1 299 ? -7.57 -25.312 -11.711 1 98.38 299 GLY A N 1
ATOM 2274 C CA . GLY A 1 299 ? -8.578 -24.312 -11.43 1 98.38 299 GLY A CA 1
ATOM 2275 C C . GLY A 1 299 ? -8.531 -23.812 -9.992 1 98.38 299 GLY A C 1
ATOM 2276 O O . GLY A 1 299 ? -7.977 -24.469 -9.117 1 98.38 299 GLY A O 1
ATOM 2277 N N . ALA A 1 300 ? -9.023 -22.641 -9.789 1 97.88 300 ALA A N 1
ATOM 2278 C CA . ALA A 1 300 ? -9.227 -22.047 -8.469 1 97.88 300 ALA A CA 1
ATOM 2279 C C . ALA A 1 300 ? -10.508 -22.562 -7.82 1 97.88 300 ALA A C 1
ATOM 2281 O O . ALA A 1 300 ? -11.266 -23.312 -8.438 1 97.88 300 ALA A O 1
ATOM 2282 N N . ASN A 1 301 ? -10.664 -22.219 -6.566 1 95.25 301 ASN A N 1
ATOM 2283 C CA . ASN A 1 301 ? -11.867 -22.609 -5.828 1 95.25 301 ASN A CA 1
ATOM 2284 C C . ASN A 1 301 ? -12.617 -21.391 -5.305 1 95.25 301 ASN A C 1
ATOM 2286 O O . ASN A 1 301 ? -12.094 -20.281 -5.316 1 95.25 301 ASN A O 1
ATOM 2290 N N . GLY A 1 302 ? -13.883 -21.688 -4.855 1 86.31 302 GLY A N 1
ATOM 2291 C CA . GLY A 1 302 ? -14.688 -20.641 -4.258 1 86.31 302 GLY A CA 1
ATOM 2292 C C . GLY A 1 302 ? -15.391 -19.766 -5.281 1 86.31 302 GLY A C 1
ATOM 2293 O O . GLY A 1 302 ? -15.109 -19.859 -6.477 1 86.31 302 GLY A O 1
ATOM 2294 N N . MET B 1 1 ? -37.969 -4.32 -91.562 1 21.33 1 MET B N 1
ATOM 2295 C CA . MET B 1 1 ? -37.188 -3.111 -91.312 1 21.33 1 MET B CA 1
ATOM 2296 C C . MET B 1 1 ? -37.844 -2.25 -90.25 1 21.33 1 MET B C 1
ATOM 2298 O O . MET B 1 1 ? -37.469 -1.085 -90.062 1 21.33 1 MET B O 1
ATOM 2302 N N . ALA B 1 2 ? -38.938 -2.865 -89.812 1 24.89 2 ALA B N 1
ATOM 2303 C CA . ALA B 1 2 ? -40 -2.373 -88.938 1 24.89 2 ALA B CA 1
ATOM 2304 C C . ALA B 1 2 ? -39.406 -1.827 -87.625 1 24.89 2 ALA B C 1
ATOM 2306 O O . ALA B 1 2 ? -38.719 -2.547 -86.938 1 24.89 2 ALA B O 1
ATOM 2307 N N . ILE B 1 3 ? -39.156 -0.442 -87.562 1 22.8 3 ILE B N 1
ATOM 2308 C CA . ILE B 1 3 ? -38.531 0.6 -86.75 1 22.8 3 ILE B CA 1
ATOM 2309 C C . ILE B 1 3 ? -39.188 0.631 -85.375 1 22.8 3 ILE B C 1
ATOM 2311 O O . ILE B 1 3 ? -40.375 0.798 -85.25 1 22.8 3 ILE B O 1
ATOM 2315 N N . PHE B 1 4 ? -38.625 -0.117 -84.375 1 23.17 4 PHE B N 1
ATOM 2316 C CA . PHE B 1 4 ? -38.875 -0.421 -82.938 1 23.17 4 PHE B CA 1
ATOM 2317 C C . PHE B 1 4 ? -38.969 0.857 -82.125 1 23.17 4 PHE B C 1
ATOM 2319 O O . PHE B 1 4 ? -37.969 1.594 -82 1 23.17 4 PHE B O 1
ATOM 2326 N N . ALA B 1 5 ? -40.094 1.612 -82.312 1 25.75 5 ALA B N 1
ATOM 2327 C CA . ALA B 1 5 ? -40.5 2.875 -81.688 1 25.75 5 ALA B CA 1
ATOM 2328 C C . ALA B 1 5 ? -40.281 2.84 -80.188 1 25.75 5 ALA B C 1
ATOM 2330 O O . ALA B 1 5 ? -40.719 1.904 -79.5 1 25.75 5 ALA B O 1
ATOM 2331 N N . SER B 1 6 ? -39.188 3.502 -79.688 1 24.98 6 SER B N 1
ATOM 2332 C CA . SER B 1 6 ? -38.5 3.709 -78.375 1 24.98 6 SER B CA 1
ATOM 2333 C C . SER B 1 6 ? -39.406 4.348 -77.375 1 24.98 6 SER B C 1
ATOM 2335 O O . SER B 1 6 ? -39.844 5.48 -77.562 1 24.98 6 SER B O 1
ATOM 2337 N N . VAL B 1 7 ? -40.438 3.656 -76.812 1 26.06 7 VAL B N 1
ATOM 2338 C CA . VAL B 1 7 ? -41.5 4.168 -76 1 26.06 7 VAL B CA 1
ATOM 2339 C C . VAL B 1 7 ? -40.906 4.727 -74.688 1 26.06 7 VAL B C 1
ATOM 2341 O O . VAL B 1 7 ? -40.281 3.988 -73.938 1 26.06 7 VAL B O 1
ATOM 2344 N N . PHE B 1 8 ? -40.219 5.953 -74.688 1 26.67 8 PHE B N 1
ATOM 2345 C CA . PHE B 1 8 ? -39.562 6.621 -73.562 1 26.67 8 PHE B CA 1
ATOM 2346 C C . PHE B 1 8 ? -40.531 6.957 -72.438 1 26.67 8 PHE B C 1
ATOM 2348 O O . PHE B 1 8 ? -41.406 7.793 -72.625 1 26.67 8 PHE B O 1
ATOM 2355 N N . ALA B 1 9 ? -41.062 5.926 -71.75 1 24.03 9 ALA B N 1
ATOM 2356 C CA . ALA B 1 9 ? -42.094 6.078 -70.688 1 24.03 9 ALA B CA 1
ATOM 2357 C C . ALA B 1 9 ? -41.625 7.043 -69.625 1 24.03 9 ALA B C 1
ATOM 2359 O O . ALA B 1 9 ? -40.594 6.816 -68.938 1 24.03 9 ALA B O 1
ATOM 2360 N N . SER B 1 10 ? -41.781 8.359 -69.75 1 25.5 10 SER B N 1
ATOM 2361 C CA . SER B 1 10 ? -41.438 9.461 -68.875 1 25.5 10 SER B CA 1
ATOM 2362 C C . SER B 1 10 ? -42.125 9.312 -67.5 1 25.5 10 SER B C 1
ATOM 2364 O O . SER B 1 10 ? -43.312 9.492 -67.375 1 25.5 10 SER B O 1
ATOM 2366 N N . LEU B 1 11 ? -41.875 8.18 -66.75 1 26.78 11 LEU B N 1
ATOM 2367 C CA . LEU B 1 11 ? -42.562 8 -65.5 1 26.78 11 LEU B CA 1
ATOM 2368 C C . LEU B 1 11 ? -42.312 9.18 -64.562 1 26.78 11 LEU B C 1
ATOM 2370 O O . LEU B 1 11 ? -41.188 9.469 -64.188 1 26.78 11 LEU B O 1
ATOM 2374 N N . ILE B 1 12 ? -43.125 10.25 -64.625 1 26.39 12 ILE B N 1
ATOM 2375 C CA . ILE B 1 12 ? -43.156 11.469 -63.781 1 26.39 12 ILE B CA 1
ATOM 2376 C C . ILE B 1 12 ? -43.281 11.102 -62.312 1 26.39 12 ILE B C 1
ATOM 2378 O O . ILE B 1 12 ? -44.312 10.531 -61.906 1 26.39 12 ILE B O 1
ATOM 2382 N N . LEU B 1 13 ? -42.219 10.555 -61.688 1 27.62 13 LEU B N 1
ATOM 2383 C CA . LEU B 1 13 ? -42.25 10.227 -60.25 1 27.62 13 LEU B CA 1
ATOM 2384 C C . LEU B 1 13 ? -42.625 11.453 -59.438 1 27.62 13 LEU B C 1
ATOM 2386 O O . LEU B 1 13 ? -41.906 12.469 -59.469 1 27.62 13 LEU B O 1
ATOM 2390 N N . LEU B 1 14 ? -43.906 11.719 -59.281 1 28.53 14 LEU B N 1
ATOM 2391 C CA . LEU B 1 14 ? -44.5 12.766 -58.469 1 28.53 14 LEU B CA 1
ATOM 2392 C C . LEU B 1 14 ? -43.938 12.719 -57.031 1 28.53 14 LEU B C 1
ATOM 2394 O O . LEU B 1 14 ? -44.156 11.742 -56.312 1 28.53 14 LEU B O 1
ATOM 2398 N N . LEU B 1 15 ? -42.75 13.32 -56.812 1 30.14 15 LEU B N 1
ATOM 2399 C CA . LEU B 1 15 ? -42.094 13.469 -55.531 1 30.14 15 LEU B CA 1
ATOM 2400 C C . LEU B 1 15 ? -42.969 14.25 -54.562 1 30.14 15 LEU B C 1
ATOM 2402 O O . LEU B 1 15 ? -43.188 15.453 -54.75 1 30.14 15 LEU B O 1
ATOM 2406 N N . LEU B 1 16 ? -44.125 13.688 -54.219 1 32.22 16 LEU B N 1
ATOM 2407 C CA . LEU B 1 16 ? -44.875 14.43 -53.219 1 32.22 16 LEU B CA 1
ATOM 2408 C C . LEU B 1 16 ? -44.031 14.75 -52 1 32.22 16 LEU B C 1
ATOM 2410 O O . LEU B 1 16 ? -43.312 13.891 -51.5 1 32.22 16 LEU B O 1
ATOM 2414 N N . PRO B 1 17 ? -43.812 16.078 -51.781 1 34.97 17 PRO B N 1
ATOM 2415 C CA . PRO B 1 17 ? -43 16.547 -50.688 1 34.97 17 PRO B CA 1
ATOM 2416 C C . PRO B 1 17 ? -43.531 16.109 -49.312 1 34.97 17 PRO B C 1
ATOM 2418 O O . PRO B 1 17 ? -44.688 16.375 -49 1 34.97 17 PRO B O 1
ATOM 2421 N N . VAL B 1 18 ? -43.438 14.898 -48.969 1 34.31 18 VAL B N 1
ATOM 2422 C CA . VAL B 1 18 ? -43.906 14.531 -47.625 1 34.31 18 VAL B CA 1
ATOM 2423 C C . VAL B 1 18 ? -43.375 15.516 -46.594 1 34.31 18 VAL B C 1
ATOM 2425 O O . VAL B 1 18 ? -42.156 15.734 -46.5 1 34.31 18 VAL B O 1
ATOM 2428 N N . PRO B 1 19 ? -44.312 16.484 -46.188 1 30.94 19 PRO B N 1
ATOM 2429 C CA . PRO B 1 19 ? -43.906 17.625 -45.375 1 30.94 19 PRO B CA 1
ATOM 2430 C C . PRO B 1 19 ? -43.031 17.203 -44.188 1 30.94 19 PRO B C 1
ATOM 2432 O O . PRO B 1 19 ? -42 17.812 -43.938 1 30.94 19 PRO B O 1
ATOM 2435 N N . GLY B 1 20 ? -43.75 16.688 -43.219 1 31.75 20 GLY B N 1
ATOM 2436 C CA . GLY B 1 20 ? -43.594 17.016 -41.812 1 31.75 20 GLY B CA 1
ATOM 2437 C C . GLY B 1 20 ? -42.406 16.359 -41.125 1 31.75 20 GLY B C 1
ATOM 2438 O O . GLY B 1 20 ? -42.375 15.133 -41 1 31.75 20 GLY B O 1
ATOM 2439 N N . SER B 1 21 ? -41.25 16.688 -41.469 1 30.17 21 SER B N 1
ATOM 2440 C CA . SER B 1 21 ? -40.062 16.109 -40.875 1 30.17 21 SER B CA 1
ATOM 2441 C C . SER B 1 21 ? -40.094 16.203 -39.344 1 30.17 21 SER B C 1
ATOM 2443 O O . SER B 1 21 ? -39.875 17.281 -38.781 1 30.17 21 SER B O 1
ATOM 2445 N N . CYS B 1 22 ? -41.219 15.648 -38.688 1 31.09 22 CYS B N 1
ATOM 2446 C CA . CYS B 1 22 ? -41.125 15.539 -37.25 1 31.09 22 CYS B CA 1
ATOM 2447 C C . CYS B 1 22 ? -39.75 15 -36.844 1 31.09 22 CYS B C 1
ATOM 2449 O O . CYS B 1 22 ? -39.344 13.93 -37.281 1 31.09 22 CYS B O 1
ATOM 2451 N N . SER B 1 23 ? -38.938 15.914 -36.406 1 29.53 23 SER B N 1
ATOM 2452 C CA . SER B 1 23 ? -37.594 15.797 -35.844 1 29.53 23 SER B CA 1
ATOM 2453 C C . SER B 1 23 ? -37.531 14.664 -34.812 1 29.53 23 SER B C 1
ATOM 2455 O O . SER B 1 23 ? -38.188 14.719 -33.781 1 29.53 23 SER B O 1
ATOM 2457 N N . ILE B 1 24 ? -37.469 13.422 -35.281 1 32.62 24 ILE B N 1
ATOM 2458 C CA . ILE B 1 24 ? -37.062 12.25 -34.5 1 32.62 24 ILE B CA 1
ATOM 2459 C C . ILE B 1 24 ? -35.875 12.594 -33.625 1 32.62 24 ILE B C 1
ATOM 2461 O O . ILE B 1 24 ? -35.125 11.703 -33.219 1 32.62 24 ILE B O 1
ATOM 2465 N N . GLU B 1 25 ? -35.312 13.836 -33.875 1 31.03 25 GLU B N 1
ATOM 2466 C CA . GLU B 1 25 ? -34.094 14.008 -33.094 1 31.03 25 GLU B CA 1
ATOM 2467 C C . GLU B 1 25 ? -34.375 13.812 -31.609 1 31.03 25 GLU B C 1
ATOM 2469 O O . GLU B 1 25 ? -33.469 13.906 -30.797 1 31.03 25 GLU B O 1
ATOM 2474 N N . LEU B 1 26 ? -35.625 14.125 -31.219 1 31.83 26 LEU B N 1
ATOM 2475 C CA . LEU B 1 26 ? -35.656 14.359 -29.781 1 31.83 26 LEU B CA 1
ATOM 2476 C C . LEU B 1 26 ? -35.281 13.102 -29.016 1 31.83 26 LEU B C 1
ATOM 2478 O O . LEU B 1 26 ? -34.875 13.188 -27.844 1 31.83 26 LEU B O 1
ATOM 2482 N N . LEU B 1 27 ? -35.781 11.961 -29.453 1 27.92 27 LEU B N 1
ATOM 2483 C CA . LEU B 1 27 ? -36.031 10.977 -28.406 1 27.92 27 LEU B CA 1
ATOM 2484 C C . LEU B 1 27 ? -34.75 10.359 -27.906 1 27.92 27 LEU B C 1
ATOM 2486 O O . LEU B 1 27 ? -34.75 9.648 -26.891 1 27.92 27 LEU B O 1
ATOM 2490 N N . ILE B 1 28 ? -33.875 10.125 -28.844 1 28.58 28 ILE B N 1
ATOM 2491 C CA . ILE B 1 28 ? -32.969 9.102 -28.328 1 28.58 28 ILE B CA 1
ATOM 2492 C C . ILE B 1 28 ? -32.156 9.68 -27.188 1 28.58 28 ILE B C 1
ATOM 2494 O O . ILE B 1 28 ? -31 10.102 -27.391 1 28.58 28 ILE B O 1
ATOM 2498 N N . GLU B 1 29 ? -32.438 10.859 -26.703 1 31.56 29 GLU B N 1
ATOM 2499 C CA . GLU B 1 29 ? -31.609 11.148 -25.547 1 31.56 29 GLU B CA 1
ATOM 2500 C C . GLU B 1 29 ? -31.562 9.961 -24.594 1 31.56 29 GLU B C 1
ATOM 2502 O O . GLU B 1 29 ? -32.5 9.766 -23.797 1 31.56 29 GLU B O 1
ATOM 2507 N N . SER B 1 30 ? -31.5 8.773 -25.094 1 28.7 30 SER B N 1
ATOM 2508 C CA . SER B 1 30 ? -31.281 7.66 -24.172 1 28.7 30 SER B CA 1
ATOM 2509 C C . SER B 1 30 ? -30.359 8.055 -23.031 1 28.7 30 SER B C 1
ATOM 2511 O O . SER B 1 30 ? -29.375 8.773 -23.234 1 28.7 30 SER B O 1
ATOM 2513 N N . VAL B 1 31 ? -30.875 7.969 -21.828 1 28.98 31 VAL B N 1
ATOM 2514 C CA . VAL B 1 31 ? -30.391 7.918 -20.453 1 28.98 31 VAL B CA 1
ATOM 2515 C C . VAL B 1 31 ? -29.141 7.059 -20.375 1 28.98 31 VAL B C 1
ATOM 2517 O O . VAL B 1 31 ? -29.203 5.832 -20.484 1 28.98 31 VAL B O 1
ATOM 2520 N N . ILE B 1 32 ? -28.266 7.168 -21.219 1 31.22 32 ILE B N 1
ATOM 2521 C CA . ILE B 1 32 ? -27.078 6.555 -20.641 1 31.22 32 ILE B CA 1
ATOM 2522 C C . ILE B 1 32 ? -26.969 6.918 -19.156 1 31.22 32 ILE B C 1
ATOM 2524 O O . ILE B 1 32 ? -26.703 8.07 -18.812 1 31.22 32 ILE B O 1
ATOM 2528 N N . ASP B 1 33 ? -27.875 6.547 -18.391 1 29.09 33 ASP B N 1
ATOM 2529 C CA . ASP B 1 33 ? -27.703 6.457 -16.938 1 29.09 33 ASP B CA 1
ATOM 2530 C C . ASP B 1 33 ? -26.344 5.898 -16.562 1 29.09 33 ASP B C 1
ATOM 2532 O O . ASP B 1 33 ? -26.141 4.684 -16.547 1 29.09 33 ASP B O 1
ATOM 2536 N N . ARG B 1 34 ? -25.344 6.152 -17.281 1 34.38 34 ARG B N 1
ATOM 2537 C CA . ARG B 1 34 ? -24.156 5.961 -16.438 1 34.38 34 ARG B CA 1
ATOM 2538 C C . ARG B 1 34 ? -24.469 6.258 -14.977 1 34.38 34 ARG B C 1
ATOM 2540 O O . ARG B 1 34 ? -24.781 7.395 -14.625 1 34.38 34 ARG B O 1
ATOM 2547 N N . GLY B 1 35 ? -25.281 5.477 -14.305 1 36.34 35 GLY B N 1
ATOM 2548 C CA . GLY B 1 35 ? -25.719 5.508 -12.914 1 36.34 35 GLY B CA 1
ATOM 2549 C C . GLY B 1 35 ? -24.797 6.293 -12.008 1 36.34 35 GLY B C 1
ATOM 2550 O O . GLY B 1 35 ? -23.797 5.758 -11.516 1 36.34 35 GLY B O 1
ATOM 2551 N N . THR B 1 36 ? -24.312 7.391 -12.18 1 44.78 36 THR B N 1
ATOM 2552 C CA . THR B 1 36 ? -23.844 8.273 -11.125 1 44.78 36 THR B CA 1
ATOM 2553 C C . THR B 1 36 ? -24.562 7.98 -9.812 1 44.78 36 THR B C 1
ATOM 2555 O O . THR B 1 36 ? -25.656 8.492 -9.57 1 44.78 36 THR B O 1
ATOM 2558 N N . SER B 1 37 ? -24.734 6.754 -9.477 1 56.28 37 SER B N 1
ATOM 2559 C CA . SER B 1 37 ? -25.359 6.461 -8.195 1 56.28 37 SER B CA 1
ATOM 2560 C C . SER B 1 37 ? -24.906 7.434 -7.113 1 56.28 37 SER B C 1
ATOM 2562 O O . SER B 1 37 ? -23.703 7.633 -6.914 1 56.28 37 SER B O 1
ATOM 2564 N N . SER B 1 38 ? -25.625 8.477 -6.758 1 75.56 38 SER B N 1
ATOM 2565 C CA . SER B 1 38 ? -25.484 9.539 -5.766 1 75.56 38 SER B CA 1
ATOM 2566 C C . SER B 1 38 ? -24.969 8.992 -4.441 1 75.56 38 SER B C 1
ATOM 2568 O O . SER B 1 38 ? -25.312 7.871 -4.051 1 75.56 38 SER B O 1
ATOM 2570 N N . VAL B 1 39 ? -23.828 9.531 -4.008 1 91.19 39 VAL B N 1
ATOM 2571 C CA . VAL B 1 39 ? -23.328 9.25 -2.67 1 91.19 39 VAL B CA 1
ATOM 2572 C C . VAL B 1 39 ? -24.453 9.414 -1.65 1 91.19 39 VAL B C 1
ATOM 2574 O O . VAL B 1 39 ? -25.047 10.484 -1.534 1 91.19 39 VAL B O 1
ATOM 2577 N N . PRO B 1 40 ? -24.812 8.367 -1.041 1 94.44 40 PRO B N 1
ATOM 2578 C CA . PRO B 1 40 ? -25.812 8.516 0.017 1 94.44 40 PRO B CA 1
ATOM 2579 C C . PRO B 1 40 ? -25.438 9.562 1.057 1 94.44 40 PRO B C 1
ATOM 2581 O O . PRO B 1 40 ? -24.25 9.734 1.359 1 94.44 40 PRO B O 1
ATOM 2584 N N . ARG B 1 41 ? -26.438 10.18 1.683 1 93.12 41 ARG B N 1
ATOM 2585 C CA . ARG B 1 41 ? -26.219 11.242 2.652 1 93.12 41 ARG B CA 1
ATOM 2586 C C . ARG B 1 41 ? -25.344 10.766 3.803 1 93.12 41 ARG B C 1
ATOM 2588 O O . ARG B 1 41 ? -24.484 11.516 4.289 1 93.12 41 ARG B O 1
ATOM 2595 N N . GLY B 1 42 ? -25.516 9.516 4.199 1 94.06 42 GLY B N 1
ATOM 2596 C CA . GLY B 1 42 ? -24.766 8.969 5.32 1 94.06 42 GLY B CA 1
ATOM 2597 C C . GLY B 1 42 ? -23.297 8.773 5.016 1 94.06 42 GLY B C 1
ATOM 2598 O O . GLY B 1 42 ? -22.484 8.602 5.93 1 94.06 42 GLY B O 1
ATOM 2599 N N . ASP B 1 43 ? -22.953 8.789 3.766 1 97.25 43 ASP B N 1
ATOM 2600 C CA . ASP B 1 43 ? -21.562 8.539 3.361 1 97.25 43 ASP B CA 1
ATOM 2601 C C . ASP B 1 43 ? -20.797 9.852 3.178 1 97.25 43 ASP B C 1
ATOM 2603 O O . ASP B 1 43 ? -19.578 9.852 3.076 1 97.25 43 ASP B O 1
ATOM 2607 N N . VAL B 1 44 ? -21.469 10.977 3.08 1 96.75 44 VAL B N 1
ATOM 2608 C CA . VAL B 1 44 ? -20.859 12.242 2.668 1 96.75 44 VAL B CA 1
ATOM 2609 C C . VAL B 1 44 ? -19.75 12.633 3.641 1 96.75 44 VAL B C 1
ATOM 2611 O O . VAL B 1 44 ? -18.625 12.914 3.225 1 96.75 44 VAL B O 1
ATOM 2614 N N . ASP B 1 45 ? -20.016 12.57 4.93 1 95.69 45 ASP B N 1
ATOM 2615 C CA . ASP B 1 45 ? -19.016 12.969 5.918 1 95.69 45 ASP B CA 1
ATOM 2616 C C . ASP B 1 45 ? -17.812 12.023 5.887 1 95.69 45 ASP B C 1
ATOM 2618 O O . ASP B 1 45 ? -16.672 12.453 6.094 1 95.69 45 ASP B O 1
ATOM 2622 N N . LEU B 1 46 ? -18.109 10.758 5.633 1 96.31 46 LEU B N 1
ATOM 2623 C CA . LEU B 1 46 ? -17.047 9.742 5.609 1 96.31 46 LEU B CA 1
ATOM 2624 C C . LEU B 1 46 ? -16.125 9.953 4.418 1 96.31 46 LEU B C 1
ATOM 2626 O O . LEU B 1 46 ? -14.938 9.617 4.484 1 96.31 46 LEU B O 1
ATOM 2630 N N . LEU B 1 47 ? -16.641 10.547 3.379 1 97.25 47 LEU B N 1
ATOM 2631 C CA . LEU B 1 47 ? -15.844 10.789 2.184 1 97.25 47 LEU B CA 1
ATOM 2632 C C . LEU B 1 47 ? -15.195 12.172 2.238 1 97.25 47 LEU B C 1
ATOM 2634 O O . LEU B 1 47 ? -14.164 12.406 1.604 1 97.25 47 LEU B O 1
ATOM 2638 N N . GLU B 1 48 ? -15.781 13.094 3.021 1 97.69 48 GLU B N 1
ATOM 2639 C CA . GLU B 1 48 ? -15.25 14.453 3.084 1 97.69 48 GLU B CA 1
ATOM 2640 C C . GLU B 1 48 ? -14.094 14.555 4.078 1 97.69 48 GLU B C 1
ATOM 2642 O O . GLU B 1 48 ? -13.133 15.289 3.846 1 97.69 48 GLU B O 1
ATOM 2647 N N . PHE B 1 49 ? -14.195 13.836 5.172 1 97.94 49 PHE B N 1
ATOM 2648 C CA . PHE B 1 49 ? -13.203 13.969 6.23 1 97.94 49 PHE B CA 1
ATOM 2649 C C . PHE B 1 49 ? -11.797 13.719 5.691 1 97.94 49 PHE B C 1
ATOM 2651 O O . PHE B 1 49 ? -10.852 14.43 6.055 1 97.94 49 PHE B O 1
ATOM 2658 N N . PRO B 1 50 ? -11.617 12.758 4.785 1 97.88 50 PRO B N 1
ATOM 2659 C CA . PRO B 1 50 ? -10.273 12.445 4.293 1 97.88 50 PRO B CA 1
ATOM 2660 C C . PRO B 1 50 ? -9.648 13.602 3.514 1 97.88 50 PRO B C 1
ATOM 2662 O O . PRO B 1 50 ? -8.43 13.633 3.318 1 97.88 50 PRO B O 1
ATOM 2665 N N . LEU B 1 51 ? -10.43 14.562 3.08 1 98.56 51 LEU B N 1
ATOM 2666 C CA . LEU B 1 51 ? -9.891 15.719 2.377 1 98.56 51 LEU B CA 1
ATOM 2667 C C . LEU B 1 51 ? -8.836 16.422 3.221 1 98.56 51 LEU B C 1
ATOM 2669 O O . LEU B 1 51 ? -7.879 16.984 2.682 1 98.56 51 LEU B O 1
ATOM 2673 N N . ASN B 1 52 ? -9.039 16.438 4.566 1 98.81 52 ASN B N 1
ATOM 2674 C CA . ASN B 1 52 ? -8.047 17.047 5.445 1 98.81 52 ASN B CA 1
ATOM 2675 C C . ASN B 1 52 ? -6.656 16.453 5.215 1 98.81 52 ASN B C 1
ATOM 2677 O O . ASN B 1 52 ? -5.684 17.188 5.031 1 98.81 52 ASN B O 1
ATOM 2681 N N . LEU B 1 53 ? -6.582 15.172 5.156 1 98.75 53 LEU B N 1
ATOM 2682 C CA . LEU B 1 53 ? -5.309 14.469 5.027 1 98.75 53 LEU B CA 1
ATOM 2683 C C . LEU B 1 53 ? -4.801 14.523 3.592 1 98.75 53 LEU B C 1
ATOM 2685 O O . LEU B 1 53 ? -3.59 14.562 3.357 1 98.75 53 LEU B O 1
ATOM 2689 N N . GLU B 1 54 ? -5.715 14.523 2.617 1 98.81 54 GLU B N 1
ATOM 2690 C CA . GLU B 1 54 ? -5.312 14.688 1.222 1 98.81 54 GLU B CA 1
ATOM 2691 C C . GLU B 1 54 ? -4.648 16.047 0.991 1 98.81 54 GLU B C 1
ATOM 2693 O O . GLU B 1 54 ? -3.639 16.125 0.292 1 98.81 54 GLU B O 1
ATOM 2698 N N . TYR B 1 55 ? -5.25 17.094 1.594 1 98.94 55 TYR B N 1
ATOM 2699 C CA . TYR B 1 55 ? -4.625 18.406 1.52 1 98.94 55 TYR B CA 1
ATOM 2700 C C . TYR B 1 55 ? -3.238 18.391 2.152 1 98.94 55 TYR B C 1
ATOM 2702 O O . TYR B 1 55 ? -2.285 18.938 1.589 1 98.94 55 TYR B O 1
ATOM 2710 N N . LEU B 1 56 ? -3.174 17.828 3.338 1 98.94 56 LEU B N 1
ATOM 2711 C CA . LEU B 1 56 ? -1.91 17.75 4.062 1 98.94 56 LEU B CA 1
ATOM 2712 C C . LEU B 1 56 ? -0.838 17.078 3.213 1 98.94 56 LEU B C 1
ATOM 2714 O O . LEU B 1 56 ? 0.26 17.609 3.049 1 98.94 56 LEU B O 1
ATOM 2718 N N . GLY B 1 57 ? -1.162 15.922 2.658 1 98.88 57 GLY B N 1
ATOM 2719 C CA . GLY B 1 57 ? -0.219 15.195 1.817 1 98.88 57 GLY B CA 1
ATOM 2720 C C . GLY B 1 57 ? 0.137 15.945 0.546 1 98.88 57 GLY B C 1
ATOM 2721 O O . GLY B 1 57 ? 1.309 16.016 0.171 1 98.88 57 GLY B O 1
ATOM 2722 N N . ALA B 1 58 ? -0.882 16.469 -0.162 1 98.88 58 ALA B N 1
ATOM 2723 C CA . ALA B 1 58 ? -0.651 17.172 -1.414 1 98.88 58 ALA B CA 1
ATOM 2724 C C . ALA B 1 58 ? 0.339 18.328 -1.218 1 98.88 58 ALA B C 1
ATOM 2726 O O . ALA B 1 58 ? 1.335 18.422 -1.938 1 98.88 58 ALA B O 1
ATOM 2727 N N . GLU B 1 59 ? 0.089 19.156 -0.201 1 98.94 59 GLU B N 1
ATOM 2728 C CA . GLU B 1 59 ? 0.927 20.312 0.037 1 98.94 59 GLU B CA 1
ATOM 2729 C C . GLU B 1 59 ? 2.34 19.906 0.448 1 98.94 59 GLU B C 1
ATOM 2731 O O . GLU B 1 59 ? 3.32 20.453 -0.063 1 98.94 59 GLU B O 1
ATOM 2736 N N . PHE B 1 60 ? 2.475 18.969 1.359 1 99 60 PHE B N 1
ATOM 2737 C CA . PHE B 1 60 ? 3.791 18.562 1.842 1 99 60 PHE B CA 1
ATOM 2738 C C . PHE B 1 60 ? 4.641 18.016 0.702 1 99 60 PHE B C 1
ATOM 2740 O O . PHE B 1 60 ? 5.797 18.422 0.535 1 99 60 PHE B O 1
ATOM 2747 N N . PHE B 1 61 ? 4.074 17.109 -0.111 1 98.94 61 PHE B N 1
ATOM 2748 C CA . PHE B 1 61 ? 4.852 16.438 -1.141 1 98.94 61 PHE B CA 1
ATOM 2749 C C . PHE B 1 61 ? 5.105 17.359 -2.326 1 98.94 61 PHE B C 1
ATOM 2751 O O . PHE B 1 61 ? 6.176 17.312 -2.932 1 98.94 61 PHE B O 1
ATOM 2758 N N . LEU B 1 62 ? 4.133 18.172 -2.715 1 98.94 62 LEU B N 1
ATOM 2759 C CA . LEU B 1 62 ? 4.348 19.125 -3.809 1 98.94 62 LEU B CA 1
ATOM 2760 C C . LEU B 1 62 ? 5.414 20.141 -3.441 1 98.94 62 LEU B C 1
ATOM 2762 O O . LEU B 1 62 ? 6.379 20.328 -4.188 1 98.94 62 LEU B O 1
ATOM 2766 N N . PHE B 1 63 ? 5.273 20.797 -2.256 1 98.94 63 PHE B N 1
ATOM 2767 C CA . PHE B 1 63 ? 6.285 21.766 -1.838 1 98.94 63 PHE B CA 1
ATOM 2768 C C . PHE B 1 63 ? 7.645 21.094 -1.688 1 98.94 63 PHE B C 1
ATOM 2770 O O . PHE B 1 63 ? 8.656 21.625 -2.168 1 98.94 63 PHE B O 1
ATOM 2777 N N . GLY B 1 64 ? 7.633 19.969 -0.999 1 98.94 64 GLY B N 1
ATOM 2778 C CA . GLY B 1 64 ? 8.891 19.266 -0.783 1 98.94 64 GLY B CA 1
ATOM 2779 C C . GLY B 1 64 ? 9.617 18.938 -2.072 1 98.94 64 GLY B C 1
ATOM 2780 O O . GLY B 1 64 ? 10.852 19.016 -2.139 1 98.94 64 GLY B O 1
ATOM 2781 N N . SER B 1 65 ? 8.875 18.547 -3.105 1 98.81 65 SER B N 1
ATOM 2782 C CA . SER B 1 65 ? 9.484 18.094 -4.352 1 98.81 65 SER B CA 1
ATOM 2783 C C . SER B 1 65 ? 9.781 19.266 -5.281 1 98.81 65 SER B C 1
ATOM 2785 O O . SER B 1 65 ? 10.789 19.266 -5.984 1 98.81 65 SER B O 1
ATOM 2787 N N . MET B 1 66 ? 8.875 20.359 -5.258 1 98.19 66 MET B N 1
ATOM 2788 C CA . MET B 1 66 ? 8.969 21.344 -6.324 1 98.19 66 MET B CA 1
ATOM 2789 C C . MET B 1 66 ? 9.094 22.75 -5.742 1 98.19 66 MET B C 1
ATOM 2791 O O . MET B 1 66 ? 9.461 23.688 -6.453 1 98.19 66 MET B O 1
ATOM 2795 N N . GLY B 1 67 ? 8.711 22.953 -4.543 1 98.81 67 GLY B N 1
ATOM 2796 C CA . GLY B 1 67 ? 8.82 24.266 -3.918 1 98.81 67 GLY B CA 1
ATOM 2797 C C . GLY B 1 67 ? 7.551 25.078 -4.02 1 98.81 67 GLY B C 1
ATOM 2798 O O . GLY B 1 67 ? 7.52 26.25 -3.615 1 98.81 67 GLY B O 1
ATOM 2799 N N . HIS B 1 68 ? 6.504 24.531 -4.605 1 98.75 68 HIS B N 1
ATOM 2800 C CA . HIS B 1 68 ? 5.188 25.156 -4.629 1 98.75 68 HIS B CA 1
ATOM 2801 C C . HIS B 1 68 ? 4.078 24.109 -4.523 1 98.75 68 HIS B C 1
ATOM 2803 O O . HIS B 1 68 ? 4.332 22.922 -4.672 1 98.75 68 HIS B O 1
ATOM 2809 N N . GLY B 1 69 ? 2.879 24.516 -4.102 1 98.75 69 GLY B N 1
ATOM 2810 C CA . GLY B 1 69 ? 1.784 23.609 -3.801 1 98.75 69 GLY B CA 1
ATOM 2811 C C . GLY B 1 69 ? 0.564 23.828 -4.672 1 98.75 69 GLY B C 1
ATOM 2812 O O . GLY B 1 69 ? 0.69 24.203 -5.84 1 98.75 69 GLY B O 1
ATOM 2813 N N . LEU B 1 70 ? -0.557 23.547 -4.141 1 98.94 70 LEU B N 1
ATOM 2814 C CA . LEU B 1 70 ? -1.835 23.516 -4.844 1 98.94 70 LEU B CA 1
ATOM 2815 C C . LEU B 1 70 ? -2.178 24.891 -5.422 1 98.94 70 LEU B C 1
ATOM 2817 O O . LEU B 1 70 ? -2.801 24.984 -6.48 1 98.94 70 LEU B O 1
ATOM 2821 N N . ASP B 1 71 ? -1.795 25.953 -4.758 1 98.88 71 ASP B N 1
ATOM 2822 C CA . ASP B 1 71 ? -2.141 27.297 -5.207 1 98.88 71 ASP B CA 1
ATOM 2823 C C . ASP B 1 71 ? -1.595 27.562 -6.609 1 98.88 71 ASP B C 1
ATOM 2825 O O . ASP B 1 71 ? -2.152 28.375 -7.352 1 98.88 71 ASP B O 1
ATOM 2829 N N . ARG B 1 72 ? -0.565 26.906 -6.945 1 98.44 72 ARG B N 1
ATOM 2830 C CA . ARG B 1 72 ? 0.027 27.047 -8.273 1 98.44 72 ARG B CA 1
ATOM 2831 C C . ARG B 1 72 ? -0.417 25.938 -9.203 1 98.44 72 ARG B C 1
ATOM 2833 O O . ARG B 1 72 ? -0.691 26.172 -10.383 1 98.44 72 ARG B O 1
ATOM 2840 N N . ILE B 1 73 ? -0.509 24.703 -8.75 1 97.12 73 ILE B N 1
ATOM 2841 C CA . ILE B 1 73 ? -0.627 23.516 -9.586 1 97.12 73 ILE B CA 1
ATOM 2842 C C . ILE B 1 73 ? -2.098 23.234 -9.891 1 97.12 73 ILE B C 1
ATOM 2844 O O . ILE B 1 73 ? -2.432 22.734 -10.969 1 97.12 73 ILE B O 1
ATOM 2848 N N . ALA B 1 74 ? -2.908 23.531 -8.938 1 98.19 74 ALA B N 1
ATOM 2849 C CA . ALA B 1 74 ? -4.344 23.266 -9.039 1 98.19 74 ALA B CA 1
ATOM 2850 C C . ALA B 1 74 ? -5.125 24.156 -8.078 1 98.19 74 ALA B C 1
ATOM 2852 O O . ALA B 1 74 ? -5.785 23.672 -7.16 1 98.19 74 ALA B O 1
ATOM 2853 N N . PRO B 1 75 ? -5.16 25.438 -8.367 1 98.5 75 PRO B N 1
ATOM 2854 C CA . PRO B 1 75 ? -5.715 26.391 -7.414 1 98.5 75 PRO B CA 1
ATOM 2855 C C . PRO B 1 75 ? -7.191 26.141 -7.113 1 98.5 75 PRO B C 1
ATOM 2857 O O . PRO B 1 75 ? -7.656 26.422 -6.004 1 98.5 75 PRO B O 1
ATOM 2860 N N . SER B 1 76 ? -7.953 25.641 -8.062 1 98.5 76 SER B N 1
ATOM 2861 C CA . SER B 1 76 ? -9.383 25.406 -7.855 1 98.5 76 SER B CA 1
ATOM 2862 C C . SER B 1 76 ? -9.625 24.375 -6.77 1 98.5 76 SER B C 1
ATOM 2864 O O . SER B 1 76 ? -10.664 24.391 -6.098 1 98.5 76 SER B O 1
ATOM 2866 N N . LEU B 1 77 ? -8.695 23.484 -6.547 1 98.75 77 LEU B N 1
ATOM 2867 C CA . LEU B 1 77 ? -8.867 22.406 -5.582 1 98.75 77 LEU B CA 1
ATOM 2868 C C . LEU B 1 77 ? -8.766 22.938 -4.152 1 98.75 77 LEU B C 1
ATOM 2870 O O . LEU B 1 77 ? -9.219 22.281 -3.211 1 98.75 77 LEU B O 1
ATOM 2874 N N . THR B 1 78 ? -8.141 24.094 -3.943 1 98.81 78 THR B N 1
ATOM 2875 C CA . THR B 1 78 ? -8.016 24.641 -2.602 1 98.81 78 THR B CA 1
ATOM 2876 C C . THR B 1 78 ? -9.336 25.266 -2.141 1 98.81 78 THR B C 1
ATOM 2878 O O . THR B 1 78 ? -9.516 25.531 -0.951 1 98.81 78 THR B O 1
ATOM 2881 N N . MET B 1 79 ? -10.156 25.656 -3.141 1 98.44 79 MET B N 1
ATOM 2882 C CA . MET B 1 79 ? -11.453 26.281 -2.893 1 98.44 79 MET B CA 1
ATOM 2883 C C . MET B 1 79 ? -11.297 27.531 -2.043 1 98.44 79 MET B C 1
ATOM 2885 O O . MET B 1 79 ? -12.102 27.781 -1.142 1 98.44 79 MET B O 1
ATOM 2889 N N . GLY B 1 80 ? -10.242 28.234 -2.238 1 98.38 80 GLY B N 1
ATOM 2890 C CA . GLY B 1 80 ? -10.016 29.516 -1.576 1 98.38 80 GLY B CA 1
ATOM 2891 C C . GLY B 1 80 ? -9.43 29.359 -0.185 1 98.38 80 GLY B C 1
ATOM 2892 O O . GLY B 1 80 ? -9.281 30.359 0.54 1 98.38 80 GLY B O 1
ATOM 2893 N N . GLY B 1 81 ? -9.086 28.141 0.23 1 98.69 81 GLY B N 1
ATOM 2894 C CA . GLY B 1 81 ? -8.469 27.953 1.533 1 98.69 81 GLY B CA 1
ATOM 2895 C C . GLY B 1 81 ? -7.098 28.578 1.648 1 98.69 81 GLY B C 1
ATOM 2896 O O . GLY B 1 81 ? -6.449 28.859 0.637 1 98.69 81 GLY B O 1
ATOM 2897 N N . PRO B 1 82 ? -6.648 28.828 2.838 1 98.69 82 PRO B N 1
ATOM 2898 C CA . PRO B 1 82 ? -5.379 29.531 3.035 1 98.69 82 PRO B CA 1
ATOM 2899 C C . PRO B 1 82 ? -4.172 28.688 2.625 1 98.69 82 PRO B C 1
ATOM 2901 O O . PRO B 1 82 ? -4.211 27.469 2.705 1 98.69 82 PRO B O 1
ATOM 2904 N N . ALA B 1 83 ? -3.117 29.344 2.201 1 98.62 83 ALA B N 1
ATOM 2905 C CA . ALA B 1 83 ? -1.847 28.688 1.914 1 98.62 83 ALA B CA 1
ATOM 2906 C C . ALA B 1 83 ? -1.246 28.078 3.178 1 98.62 83 ALA B C 1
ATOM 2908 O O . ALA B 1 83 ? -1.455 28.594 4.281 1 98.62 83 ALA B O 1
ATOM 2909 N N . PRO B 1 84 ? -0.494 27.016 3.025 1 98.88 84 PRO B N 1
ATOM 2910 C CA . PRO B 1 84 ? 0.135 26.422 4.211 1 98.88 84 PRO B CA 1
ATOM 2911 C C . PRO B 1 84 ? 1.238 27.297 4.793 1 98.88 84 PRO B C 1
ATOM 2913 O O . PRO B 1 84 ? 1.879 28.062 4.062 1 98.88 84 PRO B O 1
ATOM 2916 N N . ILE B 1 85 ? 1.444 27.141 6.07 1 98.88 85 ILE B N 1
ATOM 2917 C CA . ILE B 1 85 ? 2.51 27.844 6.781 1 98.88 85 ILE B CA 1
ATOM 2918 C C . ILE B 1 85 ? 3.818 27.062 6.641 1 98.88 85 ILE B C 1
ATOM 2920 O O . ILE B 1 85 ? 3.883 25.891 6.977 1 98.88 85 ILE B O 1
ATOM 2924 N N . GLY B 1 86 ? 4.809 27.641 6.105 1 98.81 86 GLY B N 1
ATOM 2925 C CA . GLY B 1 86 ? 6.191 27.234 6.266 1 98.81 86 GLY B CA 1
ATOM 2926 C C . GLY B 1 86 ? 6.578 26.078 5.355 1 98.81 86 GLY B C 1
ATOM 2927 O O . GLY B 1 86 ? 7.66 25.5 5.496 1 98.81 86 GLY B O 1
ATOM 2928 N N . ALA B 1 87 ? 5.727 25.641 4.434 1 98.81 87 ALA B N 1
ATOM 2929 C CA . ALA B 1 87 ? 6.102 24.609 3.471 1 98.81 87 ALA B CA 1
ATOM 2930 C C . ALA B 1 87 ? 7.168 25.109 2.506 1 98.81 87 ALA B C 1
ATOM 2932 O O . ALA B 1 87 ? 7.117 26.266 2.074 1 98.81 87 ALA B O 1
ATOM 2933 N N . ARG B 1 88 ? 8.125 24.266 2.145 1 98.56 88 ARG B N 1
ATOM 2934 C CA . ARG B 1 88 ? 9.172 24.719 1.23 1 98.56 88 ARG B CA 1
ATOM 2935 C C . ARG B 1 88 ? 9.797 23.531 0.506 1 98.56 88 ARG B C 1
ATOM 2937 O O . ARG B 1 88 ? 9.484 22.375 0.802 1 98.56 88 ARG B O 1
ATOM 2944 N N . LYS B 1 89 ? 10.57 23.859 -0.446 1 98.88 89 LYS B N 1
ATOM 2945 C CA . LYS B 1 89 ? 11.312 22.859 -1.188 1 98.88 89 LYS B CA 1
ATOM 2946 C C . LYS B 1 89 ? 12.312 22.141 -0.287 1 98.88 89 LYS B C 1
ATOM 2948 O O . LYS B 1 89 ? 13.023 22.781 0.496 1 98.88 89 LYS B O 1
ATOM 2953 N N . ALA B 1 90 ? 12.328 20.828 -0.359 1 98.94 90 ALA B N 1
ATOM 2954 C CA . ALA B 1 90 ? 13.266 20.031 0.429 1 98.94 90 ALA B CA 1
ATOM 2955 C C . ALA B 1 90 ? 14.547 19.75 -0.355 1 98.94 90 ALA B C 1
ATOM 2957 O O . ALA B 1 90 ? 14.547 19.812 -1.587 1 98.94 90 ALA B O 1
ATOM 2958 N N . ASN B 1 91 ? 15.664 19.562 0.346 1 98.88 91 ASN B N 1
ATOM 2959 C CA . ASN B 1 91 ? 16.922 19.125 -0.241 1 98.88 91 ASN B CA 1
ATOM 2960 C C . ASN B 1 91 ? 16.938 17.609 -0.464 1 98.88 91 ASN B C 1
ATOM 2962 O O . ASN B 1 91 ? 17.438 16.859 0.376 1 98.88 91 ASN B O 1
ATOM 2966 N N . LEU B 1 92 ? 16.469 17.172 -1.623 1 98.88 92 LEU B N 1
ATOM 2967 C CA . LEU B 1 92 ? 16.234 15.75 -1.853 1 98.88 92 LEU B CA 1
ATOM 2968 C C . LEU B 1 92 ? 17.188 15.211 -2.914 1 98.88 92 LEU B C 1
ATOM 2970 O O . LEU B 1 92 ? 17.516 15.906 -3.881 1 98.88 92 LEU B O 1
ATOM 2974 N N . ASP B 1 93 ? 17.672 13.977 -2.654 1 98.69 93 ASP B N 1
ATOM 2975 C CA . ASP B 1 93 ? 18.297 13.273 -3.766 1 98.69 93 ASP B CA 1
ATOM 2976 C C . ASP B 1 93 ? 17.297 13.023 -4.895 1 98.69 93 ASP B C 1
ATOM 2978 O O . ASP B 1 93 ? 16.094 13.07 -4.684 1 98.69 93 ASP B O 1
ATOM 2982 N N . PRO B 1 94 ? 17.719 12.773 -6.098 1 98.25 94 PRO B N 1
ATOM 2983 C CA . PRO B 1 94 ? 16.844 12.711 -7.27 1 98.25 94 PRO B CA 1
ATOM 2984 C C . PRO B 1 94 ? 15.75 11.648 -7.137 1 98.25 94 PRO B C 1
ATOM 2986 O O . PRO B 1 94 ? 14.617 11.867 -7.555 1 98.25 94 PRO B O 1
ATOM 2989 N N . PHE B 1 95 ? 16.062 10.469 -6.609 1 98.5 95 PHE B N 1
ATOM 2990 C CA . PHE B 1 95 ? 15.078 9.398 -6.504 1 98.5 95 PHE B CA 1
ATOM 2991 C C . PHE B 1 95 ? 13.961 9.781 -5.539 1 98.5 95 PHE B C 1
ATOM 2993 O O . PHE B 1 95 ? 12.781 9.633 -5.855 1 98.5 95 PHE B O 1
ATOM 3000 N N . THR B 1 96 ? 14.352 10.25 -4.359 1 98.88 96 THR B N 1
ATOM 3001 C CA . THR B 1 96 ? 13.367 10.656 -3.369 1 98.88 96 THR B CA 1
ATOM 3002 C C . THR B 1 96 ? 12.516 11.812 -3.893 1 98.88 96 THR B C 1
ATOM 3004 O O . THR B 1 96 ? 11.312 11.875 -3.631 1 98.88 96 THR B O 1
ATOM 3007 N N . GLN B 1 97 ? 13.133 12.742 -4.609 1 98.88 97 GLN B N 1
ATOM 3008 C CA . GLN B 1 97 ? 12.375 13.844 -5.199 1 98.88 97 GLN B CA 1
ATOM 3009 C C . GLN B 1 97 ? 11.336 13.328 -6.188 1 98.88 97 GLN B C 1
ATOM 3011 O O . GLN B 1 97 ? 10.211 13.812 -6.219 1 98.88 97 GLN B O 1
ATOM 3016 N N . ASP B 1 98 ? 11.75 12.414 -6.973 1 98.62 98 ASP B N 1
ATOM 3017 C CA . ASP B 1 98 ? 10.828 11.82 -7.938 1 98.62 98 ASP B CA 1
ATOM 3018 C C . ASP B 1 98 ? 9.648 11.156 -7.234 1 98.62 98 ASP B C 1
ATOM 3020 O O . ASP B 1 98 ? 8.5 11.328 -7.648 1 98.62 98 ASP B O 1
ATOM 3024 N N . ILE B 1 99 ? 9.914 10.359 -6.164 1 98.88 99 ILE B N 1
ATOM 3025 C CA . ILE B 1 99 ? 8.867 9.688 -5.398 1 98.88 99 ILE B CA 1
ATOM 3026 C C . ILE B 1 99 ? 7.934 10.727 -4.781 1 98.88 99 ILE B C 1
ATOM 3028 O O . ILE B 1 99 ? 6.711 10.602 -4.867 1 98.88 99 ILE B O 1
ATOM 3032 N N . ALA B 1 100 ? 8.516 11.773 -4.199 1 98.94 100 ALA B N 1
ATOM 3033 C CA . ALA B 1 100 ? 7.723 12.828 -3.578 1 98.94 100 ALA B CA 1
ATOM 3034 C C . ALA B 1 100 ? 6.824 13.516 -4.605 1 98.94 100 ALA B C 1
ATOM 3036 O O . ALA B 1 100 ? 5.672 13.836 -4.312 1 98.94 100 ALA B O 1
ATOM 3037 N N . LEU B 1 101 ? 7.391 13.75 -5.738 1 98.81 101 LEU B N 1
ATOM 3038 C CA . LEU B 1 101 ? 6.637 14.398 -6.809 1 98.81 101 LEU B CA 1
ATOM 3039 C C . LEU B 1 101 ? 5.473 13.523 -7.254 1 98.81 101 LEU B C 1
ATOM 3041 O O . LEU B 1 101 ? 4.359 14.008 -7.449 1 98.81 101 LEU B O 1
ATOM 3045 N N . GLN B 1 102 ? 5.727 12.25 -7.449 1 98.88 102 GLN B N 1
ATOM 3046 C CA . GLN B 1 102 ? 4.652 11.32 -7.789 1 98.88 102 GLN B CA 1
ATOM 3047 C C . GLN B 1 102 ? 3.553 11.344 -6.73 1 98.88 102 GLN B C 1
ATOM 3049 O O . GLN B 1 102 ? 2.367 11.398 -7.062 1 98.88 102 GLN B O 1
ATOM 3054 N N . PHE B 1 103 ? 3.947 11.305 -5.461 1 98.94 103 PHE B N 1
ATOM 3055 C CA . PHE B 1 103 ? 2.973 11.359 -4.375 1 98.94 103 PHE B CA 1
ATOM 3056 C C . PHE B 1 103 ? 2.141 12.633 -4.461 1 98.94 103 PHE B C 1
ATOM 3058 O O . PHE B 1 103 ? 0.917 12.594 -4.305 1 98.94 103 PHE B O 1
ATOM 3065 N N . GLY B 1 104 ? 2.857 13.758 -4.672 1 98.88 104 GLY B N 1
ATOM 3066 C CA . GLY B 1 104 ? 2.152 15.023 -4.797 1 98.88 104 GLY B CA 1
ATOM 3067 C C . GLY B 1 104 ? 1.076 15 -5.867 1 98.88 104 GLY B C 1
ATOM 3068 O O . GLY B 1 104 ? -0.068 15.383 -5.609 1 98.88 104 GLY B O 1
ATOM 3069 N N . TRP B 1 105 ? 1.408 14.539 -7.012 1 98.62 105 TRP B N 1
ATOM 3070 C CA . TRP B 1 105 ? 0.463 14.508 -8.125 1 98.62 105 TRP B CA 1
ATOM 3071 C C . TRP B 1 105 ? -0.65 13.5 -7.859 1 98.62 105 TRP B C 1
ATOM 3073 O O . TRP B 1 105 ? -1.796 13.711 -8.266 1 98.62 105 TRP B O 1
ATOM 3083 N N . GLN B 1 106 ? -0.357 12.383 -7.25 1 98.81 106 GLN B N 1
ATOM 3084 C CA . GLN B 1 106 ? -1.396 11.438 -6.855 1 98.81 106 GLN B CA 1
ATOM 3085 C C . GLN B 1 106 ? -2.422 12.102 -5.938 1 98.81 106 GLN B C 1
ATOM 3087 O O . GLN B 1 106 ? -3.627 11.898 -6.102 1 98.81 106 GLN B O 1
ATOM 3092 N N . GLN B 1 107 ? -1.884 12.891 -5.004 1 98.75 107 GLN B N 1
ATOM 3093 C CA . GLN B 1 107 ? -2.779 13.547 -4.059 1 98.75 107 GLN B CA 1
ATOM 3094 C C . GLN B 1 107 ? -3.66 14.578 -4.762 1 98.75 107 GLN B C 1
ATOM 3096 O O . GLN B 1 107 ? -4.809 14.797 -4.367 1 98.75 107 GLN B O 1
ATOM 3101 N N . VAL B 1 108 ? -3.125 15.234 -5.789 1 98.81 108 VAL B N 1
ATOM 3102 C CA . VAL B 1 108 ? -3.945 16.125 -6.602 1 98.81 108 VAL B CA 1
ATOM 3103 C C . VAL B 1 108 ? -5.113 15.352 -7.203 1 98.81 108 VAL B C 1
ATOM 3105 O O . VAL B 1 108 ? -6.262 15.797 -7.137 1 98.81 108 VAL B O 1
ATOM 3108 N N . GLY B 1 109 ? -4.824 14.211 -7.746 1 98.69 109 GLY B N 1
ATOM 3109 C CA . GLY B 1 109 ? -5.871 13.352 -8.273 1 98.69 109 GLY B CA 1
ATOM 3110 C C . GLY B 1 109 ? -6.871 12.914 -7.219 1 98.69 109 GLY B C 1
ATOM 3111 O O . GLY B 1 109 ? -8.078 12.859 -7.484 1 98.69 109 GLY B O 1
ATOM 3112 N N . HIS B 1 110 ? -6.414 12.617 -6.031 1 98.88 110 HIS B N 1
ATOM 3113 C CA . HIS B 1 110 ? -7.297 12.211 -4.941 1 98.88 110 HIS B CA 1
ATOM 3114 C C . HIS B 1 110 ? -8.273 13.328 -4.586 1 98.88 110 HIS B C 1
ATOM 3116 O O . HIS B 1 110 ? -9.469 13.07 -4.383 1 98.88 110 HIS B O 1
ATOM 3122 N N . LEU B 1 111 ? -7.723 14.523 -4.43 1 98.81 111 LEU B N 1
ATOM 3123 C CA . LEU B 1 111 ? -8.586 15.664 -4.137 1 98.81 111 LEU B CA 1
ATOM 3124 C C . LEU B 1 111 ? -9.672 15.812 -5.195 1 98.81 111 LEU B C 1
ATOM 3126 O O . LEU B 1 111 ? -10.844 16 -4.867 1 98.81 111 LEU B O 1
ATOM 3130 N N . ARG B 1 112 ? -9.289 15.688 -6.469 1 98.44 112 ARG B N 1
ATOM 3131 C CA . ARG B 1 112 ? -10.242 15.797 -7.562 1 98.44 112 ARG B CA 1
ATOM 3132 C C . ARG B 1 112 ? -11.297 14.695 -7.48 1 98.44 112 ARG B C 1
ATOM 3134 O O . ARG B 1 112 ? -12.492 14.953 -7.637 1 98.44 112 ARG B O 1
ATOM 3141 N N . ALA B 1 113 ? -10.883 13.5 -7.258 1 98.25 113 ALA B N 1
ATOM 3142 C CA . ALA B 1 113 ? -11.797 12.367 -7.203 1 98.25 113 ALA B CA 1
ATOM 3143 C C . ALA B 1 113 ? -12.836 12.547 -6.098 1 98.25 113 ALA B C 1
ATOM 3145 O O . ALA B 1 113 ? -14.023 12.312 -6.309 1 98.25 113 ALA B O 1
ATOM 3146 N N . ILE B 1 114 ? -12.359 12.938 -4.891 1 98.5 114 ILE B N 1
ATOM 3147 C CA . ILE B 1 114 ? -13.258 13.094 -3.754 1 98.5 114 ILE B CA 1
ATOM 3148 C C . ILE B 1 114 ? -14.227 14.242 -4.016 1 98.5 114 ILE B C 1
ATOM 3150 O O . ILE B 1 114 ? -15.43 14.117 -3.785 1 98.5 114 ILE B O 1
ATOM 3154 N N . LYS B 1 115 ? -13.758 15.312 -4.555 1 97.75 115 LYS B N 1
ATOM 3155 C CA . LYS B 1 115 ? -14.586 16.5 -4.754 1 97.75 115 LYS B CA 1
ATOM 3156 C C . LYS B 1 115 ? -15.523 16.328 -5.941 1 97.75 115 LYS B C 1
ATOM 3158 O O . LYS B 1 115 ? -16.484 17.078 -6.098 1 97.75 115 LYS B O 1
ATOM 3163 N N . ASN B 1 116 ? -15.242 15.367 -6.785 1 96.88 116 ASN B N 1
ATOM 3164 C CA . ASN B 1 116 ? -16.203 14.977 -7.809 1 96.88 116 ASN B CA 1
ATOM 3165 C C . ASN B 1 116 ? -17.375 14.18 -7.211 1 96.88 116 ASN B C 1
ATOM 3167 O O . ASN B 1 116 ? -18.453 14.133 -7.793 1 96.88 116 ASN B O 1
ATOM 3171 N N . ALA B 1 117 ? -17.125 13.594 -6.094 1 97 117 ALA B N 1
ATOM 3172 C CA . ALA B 1 117 ? -18.125 12.719 -5.484 1 97 117 ALA B CA 1
ATOM 3173 C C . ALA B 1 117 ? -18.953 13.477 -4.445 1 97 117 ALA B C 1
ATOM 3175 O O . ALA B 1 117 ? -20.141 13.195 -4.262 1 97 117 ALA B O 1
ATOM 3176 N N . VAL B 1 118 ? -18.359 14.414 -3.721 1 97.19 118 VAL B N 1
ATOM 3177 C CA . VAL B 1 118 ? -18.984 15.188 -2.656 1 97.19 118 VAL B CA 1
ATOM 3178 C C . VAL B 1 118 ? -18.547 16.641 -2.742 1 97.19 118 VAL B C 1
ATOM 3180 O O . VAL B 1 118 ? -17.531 16.953 -3.371 1 97.19 118 VAL B O 1
ATOM 3183 N N . ARG B 1 119 ? -19.312 17.531 -2.1 1 95.25 119 ARG B N 1
ATOM 3184 C CA . ARG B 1 119 ? -19.062 18.969 -2.195 1 95.25 119 ARG B CA 1
ATOM 3185 C C . ARG B 1 119 ? -17.688 19.328 -1.66 1 95.25 119 ARG B C 1
ATOM 3187 O O . ARG B 1 119 ? -16.984 20.156 -2.238 1 95.25 119 ARG B O 1
ATOM 3194 N N . GLY B 1 120 ? -17.281 18.734 -0.608 1 97.06 120 GLY B N 1
ATOM 3195 C CA . GLY B 1 120 ? -16.016 19.047 0.022 1 97.06 120 GLY B CA 1
ATOM 3196 C C . GLY B 1 120 ? -16.016 20.391 0.741 1 97.06 120 GLY B C 1
ATOM 3197 O O . GLY B 1 120 ? -17.078 20.891 1.104 1 97.06 120 GLY B O 1
ATOM 3198 N N . PHE B 1 121 ? -14.844 20.875 1.115 1 98.44 121 PHE B N 1
ATOM 3199 C CA . PHE B 1 121 ? -14.648 22.141 1.832 1 98.44 121 PHE B CA 1
ATOM 3200 C C . PHE B 1 121 ? -13.305 22.766 1.474 1 98.44 121 PHE B C 1
ATOM 3202 O O . PHE B 1 121 ? -12.438 22.094 0.897 1 98.44 121 PHE B O 1
ATOM 3209 N N . PRO B 1 122 ? -13.125 24 1.747 1 98.69 122 PRO B N 1
ATOM 3210 C CA . PRO B 1 122 ? -11.852 24.672 1.474 1 98.69 122 PRO B CA 1
ATOM 3211 C C . PRO B 1 122 ? -10.68 24.047 2.238 1 98.69 122 PRO B C 1
ATOM 3213 O O . PRO B 1 122 ? -10.867 23.547 3.352 1 98.69 122 PRO B O 1
ATOM 3216 N N . ARG B 1 123 ? -9.523 24.109 1.623 1 98.88 123 ARG B N 1
ATOM 3217 C CA . ARG B 1 123 ? -8.312 23.656 2.293 1 98.88 123 ARG B CA 1
ATOM 3218 C C . ARG B 1 123 ? -8.164 24.312 3.658 1 98.88 123 ARG B C 1
ATOM 3220 O O . ARG B 1 123 ? -8.133 25.547 3.762 1 98.88 123 ARG B O 1
ATOM 3227 N N . PRO B 1 124 ? -8.031 23.547 4.727 1 98.88 124 PRO B N 1
ATOM 3228 C CA . PRO B 1 124 ? -7.75 24.141 6.035 1 98.88 124 PRO B CA 1
ATOM 3229 C C . PRO B 1 124 ? -6.34 24.719 6.133 1 98.88 124 PRO B C 1
ATOM 3231 O O . PRO B 1 124 ? -5.469 24.359 5.336 1 98.88 124 PRO B O 1
ATOM 3234 N N . LEU B 1 125 ? -6.18 25.641 7.09 1 98.88 125 LEU B N 1
ATOM 3235 C CA . LEU B 1 125 ? -4.816 26.094 7.348 1 98.88 125 LEU B CA 1
ATOM 3236 C C . LEU B 1 125 ? -3.943 24.938 7.816 1 98.88 125 LEU B C 1
ATOM 3238 O O . LEU B 1 125 ? -4.301 24.219 8.758 1 98.88 125 LEU B O 1
ATOM 3242 N N . LEU B 1 126 ? -2.848 24.734 7.125 1 98.94 126 LEU B N 1
ATOM 3243 C CA . LEU B 1 126 ? -1.881 23.688 7.461 1 98.94 126 LEU B CA 1
ATOM 3244 C C . LEU B 1 126 ? -0.569 24.297 7.941 1 98.94 126 LEU B C 1
ATOM 3246 O O . LEU B 1 126 ? -0.082 25.281 7.363 1 98.94 126 LEU B O 1
ATOM 3250 N N . ASP B 1 127 ? -0.087 23.812 8.992 1 98.94 127 ASP B N 1
ATOM 3251 C CA . ASP B 1 127 ? 1.251 24.203 9.43 1 98.94 127 ASP B CA 1
ATOM 3252 C C . ASP B 1 127 ? 2.281 23.141 9.039 1 98.94 127 ASP B C 1
ATOM 3254 O O . ASP B 1 127 ? 2.453 22.141 9.734 1 98.94 127 ASP B O 1
ATOM 3258 N N . LEU B 1 128 ? 3 23.438 7.984 1 98.94 128 LEU B N 1
ATOM 3259 C CA . LEU B 1 128 ? 4.008 22.531 7.445 1 98.94 128 LEU B CA 1
ATOM 3260 C C . LEU B 1 128 ? 5.41 23.109 7.633 1 98.94 128 LEU B C 1
ATOM 3262 O O . LEU B 1 128 ? 6.309 22.828 6.836 1 98.94 128 LEU B O 1
ATOM 3266 N N . SER B 1 129 ? 5.516 23.969 8.641 1 98.94 129 SER B N 1
ATOM 3267 C CA . SER B 1 129 ? 6.816 24.547 8.945 1 98.94 129 SER B CA 1
ATOM 3268 C C . SER B 1 129 ? 7.754 23.516 9.562 1 98.94 129 SER B C 1
ATOM 3270 O O . SER B 1 129 ? 7.301 22.531 10.141 1 98.94 129 SER B O 1
ATOM 3272 N N . ALA B 1 130 ? 9.039 23.734 9.391 1 98.81 130 ALA B N 1
ATOM 3273 C CA . ALA B 1 130 ? 10.023 22.891 10.07 1 98.81 130 ALA B CA 1
ATOM 3274 C C . ALA B 1 130 ? 9.758 22.844 11.57 1 98.81 130 ALA B C 1
ATOM 3276 O O . ALA B 1 130 ? 9.938 21.797 12.211 1 98.81 130 ALA B O 1
ATOM 3277 N N . ARG B 1 131 ? 9.336 23.938 12.156 1 98.56 131 ARG B N 1
ATOM 3278 C CA . ARG B 1 131 ? 9.055 24.016 13.586 1 98.56 131 ARG B CA 1
ATOM 3279 C C . ARG B 1 131 ? 7.938 23.062 13.977 1 98.56 131 ARG B C 1
ATOM 3281 O O . ARG B 1 131 ? 8 22.422 15.031 1 98.56 131 ARG B O 1
ATOM 3288 N N . SER B 1 132 ? 6.91 23 13.18 1 98.69 132 SER B N 1
ATOM 3289 C CA . SER B 1 132 ? 5.801 22.094 13.453 1 98.69 132 SER B CA 1
ATOM 3290 C C . SER B 1 132 ? 6.262 20.641 13.477 1 98.69 132 SER B C 1
ATOM 3292 O O . SER B 1 132 ? 5.887 19.875 14.375 1 98.69 132 SER B O 1
ATOM 3294 N N . PHE B 1 133 ? 7.059 20.203 12.523 1 98.88 133 PHE B N 1
ATOM 3295 C CA . PHE B 1 133 ? 7.582 18.844 12.469 1 98.88 133 PHE B CA 1
ATOM 3296 C C . PHE B 1 133 ? 8.531 18.594 13.633 1 98.88 133 PHE B C 1
ATOM 3298 O O . PHE B 1 133 ? 8.562 17.484 14.188 1 98.88 133 PHE B O 1
ATOM 3305 N N . ALA B 1 134 ? 9.344 19.594 13.953 1 98.88 134 ALA B N 1
ATOM 3306 C CA . ALA B 1 134 ? 10.242 19.453 15.094 1 98.88 134 ALA B CA 1
ATOM 3307 C C . ALA B 1 134 ? 9.461 19.141 16.375 1 98.88 134 ALA B C 1
ATOM 3309 O O . ALA B 1 134 ? 9.883 18.312 17.172 1 98.88 134 ALA B O 1
ATOM 3310 N N . LYS B 1 135 ? 8.375 19.844 16.562 1 98.69 135 LYS B N 1
ATOM 3311 C CA . LYS B 1 135 ? 7.539 19.609 17.734 1 98.69 135 LYS B CA 1
ATOM 3312 C C . LYS B 1 135 ? 7.039 18.172 17.781 1 98.69 135 LYS B C 1
ATOM 3314 O O . LYS B 1 135 ? 7.004 17.562 18.844 1 98.69 135 LYS B O 1
ATOM 3319 N N . VAL B 1 136 ? 6.605 17.656 16.656 1 98.69 136 VAL B N 1
ATOM 3320 C CA . VAL B 1 136 ? 6.098 16.297 16.562 1 98.69 136 VAL B CA 1
ATOM 3321 C C . VAL B 1 136 ? 7.207 15.305 16.922 1 98.69 136 VAL B C 1
ATOM 3323 O O . VAL B 1 136 ? 6.996 14.375 17.703 1 98.69 136 VAL B O 1
ATOM 3326 N N . ILE B 1 137 ? 8.391 15.484 16.328 1 98.88 137 ILE B N 1
ATOM 3327 C CA . ILE B 1 137 ? 9.516 14.586 16.562 1 98.88 137 ILE B CA 1
ATOM 3328 C C . ILE B 1 137 ? 9.969 14.688 18.016 1 98.88 137 ILE B C 1
ATOM 3330 O O . ILE B 1 137 ? 10.289 13.672 18.656 1 98.88 137 ILE B O 1
ATOM 3334 N N . ASP B 1 138 ? 10 15.93 18.578 1 98.81 138 ASP B N 1
ATOM 3335 C CA . ASP B 1 138 ? 10.336 16.109 19.984 1 98.81 138 ASP B CA 1
ATOM 3336 C C . ASP B 1 138 ? 9.375 15.328 20.875 1 98.81 138 ASP B C 1
ATOM 3338 O O . ASP B 1 138 ? 9.789 14.703 21.859 1 98.81 138 ASP B O 1
ATOM 3342 N N . LYS B 1 139 ? 8.133 15.43 20.562 1 98.62 139 LYS B N 1
ATOM 3343 C CA . LYS B 1 139 ? 7.141 14.688 21.328 1 98.62 139 LYS B CA 1
ATOM 3344 C C . LYS B 1 139 ? 7.387 13.188 21.25 1 98.62 139 LYS B C 1
ATOM 3346 O O . LYS B 1 139 ? 7.227 12.469 22.234 1 98.62 139 LYS B O 1
ATOM 3351 N N . ALA B 1 140 ? 7.652 12.664 20.062 1 98.75 140 ALA B N 1
ATOM 3352 C CA . ALA B 1 140 ? 7.934 11.25 19.875 1 98.75 140 ALA B CA 1
ATOM 3353 C C . ALA B 1 140 ? 9.117 10.805 20.734 1 98.75 140 ALA B C 1
ATOM 3355 O O . ALA B 1 140 ? 9.102 9.711 21.312 1 98.75 140 ALA B O 1
ATOM 3356 N N . PHE B 1 141 ? 10.086 11.633 20.859 1 98.62 141 PHE B N 1
ATOM 3357 C CA . PHE B 1 141 ? 11.305 11.289 21.562 1 98.62 141 PHE B CA 1
ATOM 3358 C C . PHE B 1 141 ? 11.172 11.602 23.047 1 98.62 141 PHE B C 1
ATOM 3360 O O . PHE B 1 141 ? 11.945 11.094 23.875 1 98.62 141 PHE B O 1
ATOM 3367 N N . GLY B 1 142 ? 10.227 12.516 23.438 1 98.06 142 GLY B N 1
ATOM 3368 C CA . GLY B 1 142 ? 10.062 12.938 24.828 1 98.06 142 GLY B CA 1
ATOM 3369 C C . GLY B 1 142 ? 11.039 14.016 25.234 1 98.06 142 GLY B C 1
ATOM 3370 O O . GLY B 1 142 ? 11.07 14.422 26.406 1 98.06 142 GLY B O 1
ATOM 3371 N N . GLU B 1 143 ? 11.867 14.461 24.328 1 97.88 143 GLU B N 1
ATOM 3372 C CA . GLU B 1 143 ? 12.836 15.539 24.516 1 97.88 143 GLU B CA 1
ATOM 3373 C C . GLU B 1 143 ? 13.172 16.203 23.188 1 97.88 143 GLU B C 1
ATOM 3375 O O . GLU B 1 143 ? 13.055 15.594 22.125 1 97.88 143 GLU B O 1
ATOM 3380 N N . PRO B 1 144 ? 13.594 17.469 23.25 1 98.06 144 PRO B N 1
ATOM 3381 C CA . PRO B 1 144 ? 13.953 18.141 22.016 1 98.06 144 PRO B CA 1
ATOM 3382 C C . PRO B 1 144 ? 15.234 17.578 21.391 1 98.06 144 PRO B C 1
ATOM 3384 O O . PRO B 1 144 ? 16.188 17.281 22.094 1 98.06 144 PRO B O 1
ATOM 3387 N N . LEU B 1 145 ? 15.18 17.391 20.109 1 98.38 145 LEU B N 1
ATOM 3388 C CA . LEU B 1 145 ? 16.422 17.109 19.375 1 98.38 145 LEU B CA 1
ATOM 3389 C C . LEU B 1 145 ? 17.188 18.406 19.125 1 98.38 145 LEU B C 1
ATOM 3391 O O . LEU B 1 145 ? 16.594 19.484 19.047 1 98.38 145 LEU B O 1
ATOM 3395 N N . ASN B 1 146 ? 18.484 18.328 19.031 1 97.88 146 ASN B N 1
ATOM 3396 C CA . ASN B 1 146 ? 19.359 19.469 18.75 1 97.88 146 ASN B CA 1
ATOM 3397 C C . ASN B 1 146 ? 20.312 19.156 17.594 1 97.88 146 ASN B C 1
ATOM 3399 O O . ASN B 1 146 ? 21.156 18.281 17.688 1 97.88 146 ASN B O 1
ATOM 3403 N N . PRO B 1 147 ? 20.297 19.938 16.578 1 98.38 147 PRO B N 1
ATOM 3404 C CA . PRO B 1 147 ? 19.312 20.969 16.25 1 98.38 147 PRO B CA 1
ATOM 3405 C C . PRO B 1 147 ? 17.906 20.406 16.062 1 98.38 147 PRO B C 1
ATOM 3407 O O . PRO B 1 147 ? 17.734 19.188 16 1 98.38 147 PRO B O 1
ATOM 3410 N N . PRO B 1 148 ? 16.891 21.312 16.047 1 98.75 148 PRO B N 1
ATOM 3411 C CA . PRO B 1 148 ? 15.523 20.828 15.836 1 98.75 148 PRO B CA 1
ATOM 3412 C C . PRO B 1 148 ? 15.375 20.078 14.508 1 98.75 148 PRO B C 1
ATOM 3414 O O . PRO B 1 148 ? 16.016 20.438 13.516 1 98.75 148 PRO B O 1
ATOM 3417 N N . PHE B 1 149 ? 14.57 19.047 14.562 1 98.81 149 PHE B N 1
ATOM 3418 C CA . PHE B 1 149 ? 14.312 18.266 13.359 1 98.81 149 PHE B CA 1
ATOM 3419 C C . PHE B 1 149 ? 13.773 19.141 12.242 1 98.81 149 PHE B C 1
ATOM 3421 O O . PHE B 1 149 ? 12.859 19.938 12.453 1 98.81 149 PHE B O 1
ATOM 3428 N N . ASP B 1 150 ? 14.297 19.047 11.062 1 98.88 150 ASP B N 1
ATOM 3429 C CA . ASP B 1 150 ? 13.867 19.75 9.859 1 98.88 150 ASP B CA 1
ATOM 3430 C C . ASP B 1 150 ? 13.547 18.766 8.734 1 98.88 150 ASP B C 1
ATOM 3432 O O . ASP B 1 150 ? 14.445 18.172 8.148 1 98.88 150 ASP B O 1
ATOM 3436 N N . PRO B 1 151 ? 12.273 18.641 8.367 1 98.81 151 PRO B N 1
ATOM 3437 C CA . PRO B 1 151 ? 11.891 17.656 7.355 1 98.81 151 PRO B CA 1
ATOM 3438 C C . PRO B 1 151 ? 12.484 17.969 5.98 1 98.81 151 PRO B C 1
ATOM 3440 O O . PRO B 1 151 ? 12.555 17.078 5.125 1 98.81 151 PRO B O 1
ATOM 3443 N N . TYR B 1 152 ? 12.922 19.188 5.789 1 98.88 152 TYR B N 1
ATOM 3444 C CA . TYR B 1 152 ? 13.312 19.625 4.457 1 98.88 152 TYR B CA 1
ATOM 3445 C C . TYR B 1 152 ? 14.828 19.578 4.285 1 98.88 152 TYR B C 1
ATOM 3447 O O . TYR B 1 152 ? 15.352 19.906 3.221 1 98.88 152 TYR B O 1
ATOM 3455 N N . ALA B 1 153 ? 15.523 19.109 5.281 1 98.69 153 ALA B N 1
ATOM 3456 C CA . ALA B 1 153 ? 16.984 19.234 5.32 1 98.69 153 ALA B CA 1
ATOM 3457 C C . ALA B 1 153 ? 17.641 18.188 4.422 1 98.69 153 ALA B C 1
ATOM 3459 O O . ALA B 1 153 ? 18.719 18.422 3.887 1 98.69 153 ALA B O 1
ATOM 3460 N N . SER B 1 154 ? 17.078 17.047 4.332 1 98.5 154 SER B N 1
ATOM 3461 C CA . SER B 1 154 ? 17.656 15.938 3.584 1 98.5 154 SER B CA 1
ATOM 3462 C C . SER B 1 154 ? 16.594 14.914 3.189 1 98.5 154 SER B C 1
ATOM 3464 O O . SER B 1 154 ? 15.477 14.953 3.695 1 98.5 154 SER B O 1
ATOM 3466 N N . SER B 1 155 ? 16.984 14 2.334 1 98.56 155 SER B N 1
ATOM 3467 C CA . SER B 1 155 ? 16.078 12.922 1.933 1 98.56 155 SER B CA 1
ATOM 3468 C C . SER B 1 155 ? 15.688 12.062 3.125 1 98.56 155 SER B C 1
ATOM 3470 O O . SER B 1 155 ? 14.539 11.648 3.244 1 98.56 155 SER B O 1
ATOM 3472 N N . SER B 1 156 ? 16.625 11.75 3.969 1 98.56 156 SER B N 1
ATOM 3473 C CA . SER B 1 156 ? 16.328 10.938 5.145 1 98.56 156 SER B CA 1
ATOM 3474 C C . SER B 1 156 ? 15.32 11.641 6.055 1 98.56 156 SER B C 1
ATOM 3476 O O . SER B 1 156 ? 14.352 11.023 6.508 1 98.56 156 SER B O 1
ATOM 3478 N N . ASN B 1 157 ? 15.562 12.922 6.312 1 98.88 157 ASN B N 1
ATOM 3479 C CA . ASN B 1 157 ? 14.633 13.688 7.137 1 98.88 157 ASN B CA 1
ATOM 3480 C C . ASN B 1 157 ? 13.25 13.758 6.496 1 98.88 157 ASN B C 1
ATOM 3482 O O . ASN B 1 157 ? 12.234 13.625 7.188 1 98.88 157 ASN B O 1
ATOM 3486 N N . PHE B 1 158 ? 13.25 14.008 5.203 1 98.94 158 PHE B N 1
ATOM 3487 C CA . PHE B 1 158 ? 11.992 14.133 4.473 1 98.94 158 PHE B CA 1
ATOM 3488 C C . PHE B 1 158 ? 11.211 12.828 4.52 1 98.94 158 PHE B C 1
ATOM 3490 O O . PHE B 1 158 ? 9.984 12.836 4.695 1 98.94 158 PHE B O 1
ATOM 3497 N N . LEU B 1 159 ? 11.922 11.688 4.395 1 98.94 159 LEU B N 1
ATOM 3498 C CA . LEU B 1 159 ? 11.266 10.383 4.469 1 98.94 159 LEU B CA 1
ATOM 3499 C C . LEU B 1 159 ? 10.734 10.125 5.875 1 98.94 159 LEU B C 1
ATOM 3501 O O . LEU B 1 159 ? 9.641 9.586 6.039 1 98.94 159 LEU B O 1
ATOM 3505 N N . ILE B 1 160 ? 11.461 10.453 6.863 1 98.94 160 ILE B N 1
ATOM 3506 C CA . ILE B 1 160 ? 11.008 10.289 8.234 1 98.94 160 ILE B CA 1
ATOM 3507 C C . ILE B 1 160 ? 9.758 11.141 8.469 1 98.94 160 ILE B C 1
ATOM 3509 O O . ILE B 1 160 ? 8.789 10.672 9.078 1 98.94 160 ILE B O 1
ATOM 3513 N N . ALA B 1 161 ? 9.766 12.398 7.996 1 98.94 161 ALA B N 1
ATOM 3514 C CA . ALA B 1 161 ? 8.586 13.25 8.102 1 98.94 161 ALA B CA 1
ATOM 3515 C C . ALA B 1 161 ? 7.41 12.664 7.324 1 98.94 161 ALA B C 1
ATOM 3517 O O . ALA B 1 161 ? 6.27 12.719 7.781 1 98.94 161 ALA B O 1
ATOM 3518 N N . SER B 1 162 ? 7.699 12.102 6.133 1 98.94 162 SER B N 1
ATOM 3519 C CA . SER B 1 162 ? 6.668 11.477 5.309 1 98.94 162 SER B CA 1
ATOM 3520 C C . SER B 1 162 ? 6.012 10.305 6.031 1 98.94 162 SER B C 1
ATOM 3522 O O . SER B 1 162 ? 4.828 10.031 5.828 1 98.94 162 SER B O 1
ATOM 3524 N N . TYR B 1 163 ? 6.754 9.617 6.891 1 98.75 163 TYR B N 1
ATOM 3525 C CA . TYR B 1 163 ? 6.281 8.492 7.699 1 98.75 163 TYR B CA 1
ATOM 3526 C C . TYR B 1 163 ? 5.062 8.898 8.523 1 98.75 163 TYR B C 1
ATOM 3528 O O . TYR B 1 163 ? 4.242 8.047 8.883 1 98.75 163 TYR B O 1
ATOM 3536 N N . LEU B 1 164 ? 4.785 10.188 8.742 1 98.12 164 LEU B N 1
ATOM 3537 C CA . LEU B 1 164 ? 3.732 10.727 9.594 1 98.12 164 LEU B CA 1
ATOM 3538 C C . LEU B 1 164 ? 2.426 10.867 8.812 1 98.12 164 LEU B C 1
ATOM 3540 O O . LEU B 1 164 ? 1.363 11.062 9.414 1 98.12 164 LEU B O 1
ATOM 3544 N N . ILE B 1 165 ? 2.393 10.688 7.508 1 98.06 165 ILE B N 1
ATOM 3545 C CA . ILE B 1 165 ? 1.295 11.289 6.762 1 98.06 165 ILE B CA 1
ATOM 3546 C C . ILE B 1 165 ? 0.441 10.195 6.125 1 98.06 165 ILE B C 1
ATOM 3548 O O . ILE B 1 165 ? -0.68 9.938 6.57 1 98.06 165 ILE B O 1
ATOM 3552 N N . PRO B 1 166 ? 0.979 9.352 5.109 1 98.69 166 PRO B N 1
ATOM 3553 C CA . PRO B 1 166 ? 0.078 8.422 4.426 1 98.69 166 PRO B CA 1
ATOM 3554 C C . PRO B 1 166 ? -0.473 7.344 5.355 1 98.69 166 PRO B C 1
ATOM 3556 O O . PRO B 1 166 ? -1.59 6.863 5.152 1 98.69 166 PRO B O 1
ATOM 3559 N N . TYR B 1 167 ? 0.256 6.988 6.367 1 98.69 167 TYR B N 1
ATOM 3560 C CA . TYR B 1 167 ? -0.193 5.914 7.246 1 98.69 167 TYR B CA 1
ATOM 3561 C C . TYR B 1 167 ? -1.484 6.301 7.961 1 98.69 167 TYR B C 1
ATOM 3563 O O . TYR B 1 167 ? -2.367 5.461 8.156 1 98.69 167 TYR B O 1
ATOM 3571 N N . ILE B 1 168 ? -1.571 7.496 8.406 1 98.25 168 ILE B N 1
ATOM 3572 C CA . ILE B 1 168 ? -2.775 7.938 9.102 1 98.25 168 ILE B CA 1
ATOM 3573 C C . ILE B 1 168 ? -3.969 7.887 8.148 1 98.25 168 ILE B C 1
ATOM 3575 O O . ILE B 1 168 ? -5.062 7.465 8.531 1 98.25 168 ILE B O 1
ATOM 3579 N N . ALA B 1 169 ? -3.736 8.328 6.926 1 98.44 169 ALA B N 1
ATOM 3580 C CA . ALA B 1 169 ? -4.809 8.273 5.934 1 98.44 169 ALA B CA 1
ATOM 3581 C C . ALA B 1 169 ? -5.238 6.836 5.664 1 98.44 169 ALA B C 1
ATOM 3583 O O . ALA B 1 169 ? -6.434 6.539 5.598 1 98.44 169 ALA B O 1
ATOM 3584 N N . LEU B 1 170 ? -4.273 5.93 5.488 1 98.69 170 LEU B N 1
ATOM 3585 C CA . LEU B 1 170 ? -4.574 4.523 5.23 1 98.69 170 LEU B CA 1
ATOM 3586 C C . LEU B 1 170 ? -5.43 3.936 6.348 1 98.69 170 LEU B C 1
ATOM 3588 O O . LEU B 1 170 ? -6.418 3.25 6.082 1 98.69 170 LEU B O 1
ATOM 3592 N N . THR B 1 171 ? -5.074 4.223 7.594 1 98.81 171 THR B N 1
ATOM 3593 C CA . THR B 1 171 ? -5.824 3.652 8.711 1 98.81 171 THR B CA 1
ATOM 3594 C C . THR B 1 171 ? -7.215 4.273 8.797 1 98.81 171 THR B C 1
ATOM 3596 O O . THR B 1 171 ? -8.156 3.635 9.266 1 98.81 171 THR B O 1
ATOM 3599 N N . GLY B 1 172 ? -7.324 5.547 8.383 1 98.56 172 GLY B N 1
ATOM 3600 C CA . GLY B 1 172 ? -8.633 6.176 8.297 1 98.56 172 GLY B CA 1
ATOM 3601 C C . GLY B 1 172 ? -9.547 5.508 7.285 1 98.56 172 GLY B C 1
ATOM 3602 O O . GLY B 1 172 ? -10.734 5.293 7.562 1 98.56 172 GLY B O 1
ATOM 3603 N N . TYR B 1 173 ? -9 5.211 6.117 1 98.75 173 TYR B N 1
ATOM 3604 C CA . TYR B 1 173 ? -9.797 4.551 5.09 1 98.75 173 TYR B CA 1
ATOM 3605 C C . TYR B 1 173 ? -10.203 3.148 5.535 1 98.75 173 TYR B C 1
ATOM 3607 O O . TYR B 1 173 ? -11.32 2.701 5.254 1 98.75 173 TYR B O 1
ATOM 3615 N N . VAL B 1 174 ? -9.289 2.422 6.207 1 98.75 174 VAL B N 1
ATOM 3616 C CA . VAL B 1 174 ? -9.68 1.132 6.766 1 98.75 174 VAL B CA 1
ATOM 3617 C C . VAL B 1 174 ? -10.812 1.326 7.773 1 98.75 174 VAL B C 1
ATOM 3619 O O . VAL B 1 174 ? -11.789 0.572 7.777 1 98.75 174 VAL B O 1
ATOM 3622 N N . GLY B 1 175 ? -10.773 2.35 8.578 1 98.44 175 GLY B N 1
ATOM 3623 C CA . GLY B 1 175 ? -11.734 2.604 9.641 1 98.44 175 GLY B CA 1
ATOM 3624 C C . GLY B 1 175 ? -13.094 3.027 9.117 1 98.44 175 GLY B C 1
ATOM 3625 O O . GLY B 1 175 ? -14.117 2.727 9.734 1 98.44 175 GLY B O 1
ATOM 3626 N N . SER B 1 176 ? -13.148 3.701 8.016 1 98.06 176 SER B N 1
ATOM 3627 C CA . SER B 1 176 ? -14.414 4.223 7.5 1 98.06 176 SER B CA 1
ATOM 3628 C C . SER B 1 176 ? -15.141 3.178 6.668 1 98.06 176 SER B C 1
ATOM 3630 O O . SER B 1 176 ? -16.375 3.211 6.555 1 98.06 176 SER B O 1
ATOM 3632 N N . ASN B 1 177 ? -14.414 2.242 6.141 1 98.25 177 ASN B N 1
ATOM 3633 C CA . ASN B 1 177 ? -14.938 1.3 5.156 1 98.25 177 ASN B CA 1
ATOM 3634 C C . ASN B 1 177 ? -16.172 0.569 5.676 1 98.25 177 ASN B C 1
ATOM 3636 O O . ASN B 1 177 ? -17.172 0.468 4.973 1 98.25 177 ASN B O 1
ATOM 3640 N N . PRO B 1 178 ? -16.219 0.104 6.957 1 97.69 178 PRO B N 1
ATOM 3641 C CA . PRO B 1 178 ? -17.375 -0.645 7.457 1 97.69 178 PRO B CA 1
ATOM 3642 C C . PRO B 1 178 ? -18.641 0.202 7.523 1 97.69 178 PRO B C 1
ATOM 3644 O O . PRO B 1 178 ? -19.75 -0.341 7.602 1 97.69 178 PRO B O 1
ATOM 3647 N N . HIS B 1 179 ? -18.516 1.489 7.457 1 97.88 179 HIS B N 1
ATOM 3648 C CA . HIS B 1 179 ? -19.641 2.371 7.691 1 97.88 179 HIS B CA 1
ATOM 3649 C C . HIS B 1 179 ? -20.219 2.9 6.375 1 97.88 179 HIS B C 1
ATOM 3651 O O . HIS B 1 179 ? -21.297 3.498 6.355 1 97.88 179 HIS B O 1
ATOM 3657 N N . LEU B 1 180 ? -19.5 2.662 5.293 1 97.94 180 LEU B N 1
ATOM 3658 C CA . LEU B 1 180 ? -19.953 3.139 3.992 1 97.94 180 LEU B CA 1
ATOM 3659 C C . LEU B 1 180 ? -21.109 2.299 3.482 1 97.94 180 LEU B C 1
ATOM 3661 O O . LEU B 1 180 ? -21.125 1.074 3.635 1 97.94 180 LEU B O 1
ATOM 3665 N N . GLN B 1 181 ? -22.062 2.971 2.84 1 96.56 181 GLN B N 1
ATOM 3666 C CA . GLN B 1 181 ? -23.266 2.287 2.396 1 96.56 181 GLN B CA 1
ATOM 3667 C C . GLN B 1 181 ? -23.312 2.184 0.875 1 96.56 181 GLN B C 1
ATOM 3669 O O . GLN B 1 181 ? -23.641 1.128 0.328 1 96.56 181 GLN B O 1
ATOM 3674 N N . GLY B 1 182 ? -23.016 3.227 0.188 1 96.62 182 GLY B N 1
ATOM 3675 C CA . GLY B 1 182 ? -23.172 3.283 -1.258 1 96.62 182 GLY B CA 1
ATOM 3676 C C . GLY B 1 182 ? -22.047 2.578 -2 1 96.62 182 GLY B C 1
ATOM 3677 O O . GLY B 1 182 ? -20.891 2.639 -1.587 1 96.62 182 GLY B O 1
ATOM 3678 N N . SER B 1 183 ? -22.422 1.953 -3.131 1 96.06 183 SER B N 1
ATOM 3679 C CA . SER B 1 183 ? -21.453 1.227 -3.936 1 96.06 183 SER B CA 1
ATOM 3680 C C . SER B 1 183 ? -20.359 2.158 -4.465 1 96.06 183 SER B C 1
ATOM 3682 O O . SER B 1 183 ? -19.188 1.81 -4.461 1 96.06 183 SER B O 1
ATOM 3684 N N . ALA B 1 184 ? -20.734 3.303 -4.895 1 95.81 184 ALA B N 1
ATOM 3685 C CA . ALA B 1 184 ? -19.766 4.27 -5.414 1 95.81 184 ALA B CA 1
ATOM 3686 C C . ALA B 1 184 ? -18.828 4.758 -4.312 1 95.81 184 ALA B C 1
ATOM 3688 O O . ALA B 1 184 ? -17.641 4.941 -4.543 1 95.81 184 ALA B O 1
ATOM 3689 N N . SER B 1 185 ? -19.453 4.992 -3.113 1 97.69 185 SER B N 1
ATOM 3690 C CA . SER B 1 185 ? -18.656 5.398 -1.957 1 97.69 185 SER B CA 1
ATOM 3691 C C . SER B 1 185 ? -17.609 4.344 -1.605 1 97.69 185 SER B C 1
ATOM 3693 O O . SER B 1 185 ? -16.453 4.668 -1.368 1 97.69 185 SER B O 1
ATOM 3695 N N . LYS B 1 186 ? -18.047 3.131 -1.619 1 98.06 186 LYS B N 1
ATOM 3696 C CA . LYS B 1 186 ? -17.172 2.014 -1.266 1 98.06 186 LYS B CA 1
ATOM 3697 C C . LYS B 1 186 ? -16.047 1.851 -2.287 1 98.06 186 LYS B C 1
ATOM 3699 O O . LYS B 1 186 ? -14.898 1.605 -1.918 1 98.06 186 LYS B O 1
ATOM 3704 N N . ARG B 1 187 ? -16.344 1.998 -3.531 1 97.25 187 ARG B N 1
ATOM 3705 C CA . ARG B 1 187 ? -15.344 1.891 -4.586 1 97.25 187 ARG B CA 1
ATOM 3706 C C . ARG B 1 187 ? -14.297 2.992 -4.461 1 97.25 187 ARG B C 1
ATOM 3708 O O . ARG B 1 187 ? -13.102 2.73 -4.57 1 97.25 187 ARG B O 1
ATOM 3715 N N . LEU B 1 188 ? -14.758 4.203 -4.254 1 98.31 188 LEU B N 1
ATOM 3716 C CA . LEU B 1 188 ? -13.852 5.34 -4.113 1 98.31 188 LEU B CA 1
ATOM 3717 C C . LEU B 1 188 ? -12.93 5.152 -2.914 1 98.31 188 LEU B C 1
ATOM 3719 O O . LEU B 1 188 ? -11.711 5.301 -3.031 1 98.31 188 LEU B O 1
ATOM 3723 N N . ALA B 1 189 ? -13.516 4.785 -1.788 1 98.62 189 ALA B N 1
ATOM 3724 C CA . ALA B 1 189 ? -12.742 4.617 -0.559 1 98.62 189 ALA B CA 1
ATOM 3725 C C . ALA B 1 189 ? -11.719 3.49 -0.701 1 98.62 189 ALA B C 1
ATOM 3727 O O . ALA B 1 189 ? -10.578 3.619 -0.25 1 98.62 189 ALA B O 1
ATOM 3728 N N . ALA B 1 190 ? -12.133 2.396 -1.332 1 98.81 190 ALA B N 1
ATOM 3729 C CA . ALA B 1 190 ? -11.227 1.265 -1.521 1 98.81 190 ALA B CA 1
ATOM 3730 C C . ALA B 1 190 ? -10.062 1.637 -2.438 1 98.81 190 ALA B C 1
ATOM 3732 O O . ALA B 1 190 ? -8.922 1.261 -2.182 1 98.81 190 ALA B O 1
ATOM 3733 N N . GLY B 1 191 ? -10.375 2.314 -3.506 1 98.81 191 GLY B N 1
ATOM 3734 C CA . GLY B 1 191 ? -9.328 2.756 -4.41 1 98.81 191 GLY B CA 1
ATOM 3735 C C . GLY B 1 191 ? -8.344 3.713 -3.764 1 98.81 191 GLY B C 1
ATOM 3736 O O . GLY B 1 191 ? -7.133 3.594 -3.959 1 98.81 191 GLY B O 1
ATOM 3737 N N . LEU B 1 192 ? -8.859 4.684 -2.986 1 98.94 192 LEU B N 1
ATOM 3738 C CA . LEU B 1 192 ? -8.008 5.617 -2.25 1 98.94 192 LEU B CA 1
ATOM 3739 C C . LEU B 1 192 ? -7.148 4.879 -1.231 1 98.94 192 LEU B C 1
ATOM 3741 O O . LEU B 1 192 ? -5.949 5.156 -1.111 1 98.94 192 LEU B O 1
ATOM 3745 N N . LEU B 1 193 ? -7.758 3.93 -0.545 1 98.94 193 LEU B N 1
ATOM 3746 C CA . LEU B 1 193 ? -7.031 3.102 0.409 1 98.94 193 LEU B CA 1
ATOM 3747 C C . LEU B 1 193 ? -5.859 2.396 -0.265 1 98.94 193 LEU B C 1
ATOM 3749 O O . LEU B 1 193 ? -4.754 2.352 0.285 1 98.94 193 LEU B O 1
ATOM 3753 N N . GLY B 1 194 ? -6.098 1.831 -1.444 1 98.88 194 GLY B N 1
ATOM 3754 C CA . GLY B 1 194 ? -5.035 1.143 -2.158 1 98.88 194 GLY B CA 1
ATOM 3755 C C . GLY B 1 194 ? -3.816 2.014 -2.4 1 98.88 194 GLY B C 1
ATOM 3756 O O . GLY B 1 194 ? -2.689 1.61 -2.104 1 98.88 194 GLY B O 1
ATOM 3757 N N . VAL B 1 195 ? -4.008 3.191 -2.824 1 98.94 195 VAL B N 1
ATOM 3758 C CA . VAL B 1 195 ? -2.891 4.062 -3.168 1 98.94 195 VAL B CA 1
ATOM 3759 C C . VAL B 1 195 ? -2.242 4.598 -1.893 1 98.94 195 VAL B C 1
ATOM 3761 O O . VAL B 1 195 ? -1.016 4.695 -1.806 1 98.94 195 VAL B O 1
ATOM 3764 N N . LYS B 1 196 ? -3.074 4.938 -0.884 1 98.88 196 LYS B N 1
ATOM 3765 C CA . LYS B 1 196 ? -2.51 5.434 0.367 1 98.88 196 LYS B CA 1
ATOM 3766 C C . LYS B 1 196 ? -1.653 4.371 1.046 1 98.88 196 LYS B C 1
ATOM 3768 O O . LYS B 1 196 ? -0.603 4.68 1.611 1 98.88 196 LYS B O 1
ATOM 3773 N N . SER B 1 197 ? -2.129 3.166 1.019 1 98.94 197 SER B N 1
ATOM 3774 C CA . SER B 1 197 ? -1.339 2.059 1.549 1 98.94 197 SER B CA 1
ATOM 3775 C C . SER B 1 197 ? -0.034 1.892 0.778 1 98.94 197 SER B C 1
ATOM 3777 O O . SER B 1 197 ? 1.007 1.594 1.367 1 98.94 197 SER B O 1
ATOM 3779 N N . GLY B 1 198 ? -0.122 2.043 -0.534 1 98.94 198 GLY B N 1
ATOM 3780 C CA . GLY B 1 198 ? 1.082 2.008 -1.348 1 98.94 198 GLY B CA 1
ATOM 3781 C C . GLY B 1 198 ? 2.076 3.096 -0.987 1 98.94 198 GLY B C 1
ATOM 3782 O O . GLY B 1 198 ? 3.277 2.834 -0.879 1 98.94 198 GLY B O 1
ATOM 3783 N N . GLN B 1 199 ? 1.576 4.305 -0.798 1 98.94 199 GLN B N 1
ATOM 3784 C CA . GLN B 1 199 ? 2.449 5.414 -0.422 1 98.94 199 GLN B CA 1
ATOM 3785 C C . GLN B 1 199 ? 3.156 5.133 0.901 1 98.94 199 GLN B C 1
ATOM 3787 O O . GLN B 1 199 ? 4.363 5.344 1.021 1 98.94 199 GLN B O 1
ATOM 3792 N N . ASP B 1 200 ? 2.381 4.68 1.833 1 98.94 200 ASP B N 1
ATOM 3793 C CA . ASP B 1 200 ? 2.973 4.344 3.125 1 98.94 200 ASP B CA 1
ATOM 3794 C C . ASP B 1 200 ? 4.051 3.275 2.973 1 98.94 200 ASP B C 1
ATOM 3796 O O . ASP B 1 200 ? 5.125 3.379 3.57 1 98.94 200 ASP B O 1
ATOM 3800 N N . ALA B 1 201 ? 3.791 2.256 2.209 1 98.94 201 ALA B N 1
ATOM 3801 C CA . ALA B 1 201 ? 4.711 1.136 2.039 1 98.94 201 ALA B CA 1
ATOM 3802 C C . ALA B 1 201 ? 6 1.584 1.355 1 98.94 201 ALA B C 1
ATOM 3804 O O . ALA B 1 201 ? 7.086 1.086 1.673 1 98.94 201 ALA B O 1
ATOM 3805 N N . ILE B 1 202 ? 5.895 2.479 0.377 1 98.94 202 ILE B N 1
ATOM 3806 C CA . ILE B 1 202 ? 7.078 3 -0.3 1 98.94 202 ILE B CA 1
ATOM 3807 C C . ILE B 1 202 ? 7.973 3.721 0.706 1 98.94 202 ILE B C 1
ATOM 3809 O O . ILE B 1 202 ? 9.18 3.482 0.754 1 98.94 202 ILE B O 1
ATOM 3813 N N . ILE B 1 203 ? 7.379 4.566 1.531 1 98.94 203 ILE B N 1
ATOM 3814 C CA . ILE B 1 203 ? 8.117 5.305 2.549 1 98.94 203 ILE B CA 1
ATOM 3815 C C . ILE B 1 203 ? 8.781 4.324 3.514 1 98.94 203 ILE B C 1
ATOM 3817 O O . ILE B 1 203 ? 9.977 4.434 3.793 1 98.94 203 ILE B O 1
ATOM 3821 N N . ARG B 1 204 ? 8.023 3.373 3.988 1 98.88 204 ARG B N 1
ATOM 3822 C CA . ARG B 1 204 ? 8.547 2.393 4.934 1 98.88 204 ARG B CA 1
ATOM 3823 C C . ARG B 1 204 ? 9.68 1.582 4.316 1 98.88 204 ARG B C 1
ATOM 3825 O O . ARG B 1 204 ? 10.672 1.284 4.98 1 98.88 204 ARG B O 1
ATOM 3832 N N . THR B 1 205 ? 9.547 1.222 3.061 1 98.94 205 THR B N 1
ATOM 3833 C CA . THR B 1 205 ? 10.57 0.429 2.389 1 98.94 205 THR B CA 1
ATOM 3834 C C . THR B 1 205 ? 11.875 1.214 2.275 1 98.94 205 THR B C 1
ATOM 3836 O O . THR B 1 205 ? 12.953 0.681 2.551 1 98.94 205 THR B O 1
ATOM 3839 N N . LEU B 1 206 ? 11.789 2.471 1.826 1 98.88 206 LEU B N 1
ATOM 3840 C CA . LEU B 1 206 ? 12.977 3.305 1.668 1 98.88 206 LEU B CA 1
ATOM 3841 C C . LEU B 1 206 ? 13.648 3.549 3.014 1 98.88 206 LEU B C 1
ATOM 3843 O O . LEU B 1 206 ? 14.883 3.562 3.102 1 98.88 206 LEU B O 1
ATOM 3847 N N . LEU B 1 207 ? 12.828 3.699 4.059 1 98.94 207 LEU B N 1
ATOM 3848 C CA . LEU B 1 207 ? 13.383 3.861 5.398 1 98.94 207 LEU B CA 1
ATOM 3849 C C . LEU B 1 207 ? 13.953 2.545 5.914 1 98.94 207 LEU B C 1
ATOM 3851 O O . LEU B 1 207 ? 14.977 2.535 6.605 1 98.94 207 LEU B O 1
ATOM 3855 N N . TYR B 1 208 ? 13.289 1.443 5.621 1 98.81 208 TYR B N 1
ATOM 3856 C CA . TYR B 1 208 ? 13.734 0.125 6.059 1 98.81 208 TYR B CA 1
ATOM 3857 C C . TYR B 1 208 ? 15.102 -0.212 5.473 1 98.81 208 TYR B C 1
ATOM 3859 O O . TYR B 1 208 ? 15.93 -0.827 6.141 1 98.81 208 TYR B O 1
ATOM 3867 N N . GLN B 1 209 ? 15.383 0.178 4.238 1 98.38 209 GLN B N 1
ATOM 3868 C CA . GLN B 1 209 ? 16.672 -0.017 3.598 1 98.38 209 GLN B CA 1
ATOM 3869 C C . GLN B 1 209 ? 17.781 0.688 4.375 1 98.38 209 GLN B C 1
ATOM 3871 O O . GLN B 1 209 ? 18.953 0.283 4.316 1 98.38 209 GLN B O 1
ATOM 3876 N N . LYS B 1 210 ? 17.375 1.684 5.137 1 97.94 210 LYS B N 1
ATOM 3877 C CA . LYS B 1 210 ? 18.328 2.486 5.902 1 97.94 210 LYS B CA 1
ATOM 3878 C C . LYS B 1 210 ? 18.094 2.332 7.402 1 97.94 210 LYS B C 1
ATOM 3880 O O . LYS B 1 210 ? 18.422 3.223 8.188 1 97.94 210 LYS B O 1
ATOM 3885 N N . ALA B 1 211 ? 17.469 1.292 7.777 1 98 211 ALA B N 1
ATOM 3886 C CA . ALA B 1 211 ? 16.953 1.16 9.133 1 98 211 ALA B CA 1
ATOM 3887 C C . ALA B 1 211 ? 18.047 1.362 10.164 1 98 211 ALA B C 1
ATOM 3889 O O . ALA B 1 211 ? 17.812 1.938 11.234 1 98 211 ALA B O 1
ATOM 3890 N N . ASN B 1 212 ? 19.297 0.933 9.867 1 97.38 212 ASN B N 1
ATOM 3891 C CA . ASN B 1 212 ? 20.406 0.977 10.828 1 97.38 212 ASN B CA 1
ATOM 3892 C C . ASN B 1 212 ? 21.297 2.197 10.609 1 97.38 212 ASN B C 1
ATOM 3894 O O . ASN B 1 212 ? 22.203 2.451 11.391 1 97.38 212 ASN B O 1
ATOM 3898 N N . GLU B 1 213 ? 21.031 2.922 9.562 1 98.06 213 GLU B N 1
ATOM 3899 C CA . GLU B 1 213 ? 21.781 4.145 9.32 1 98.06 213 GLU B CA 1
ATOM 3900 C C . GLU B 1 213 ? 21.422 5.227 10.336 1 98.06 213 GLU B C 1
ATOM 3902 O O . GLU B 1 213 ? 20.266 5.375 10.703 1 98.06 213 GLU B O 1
ATOM 3907 N N . LYS B 1 214 ? 22.391 5.969 10.719 1 98.25 214 LYS B N 1
ATOM 3908 C CA . LYS B 1 214 ? 22.188 7.051 11.672 1 98.25 214 LYS B CA 1
ATOM 3909 C C . LYS B 1 214 ? 21.734 8.328 10.969 1 98.25 214 LYS B C 1
ATOM 3911 O O . LYS B 1 214 ? 22.344 8.727 9.961 1 98.25 214 LYS B O 1
ATOM 3916 N N . VAL B 1 215 ? 20.734 8.906 11.492 1 98 215 VAL B N 1
ATOM 3917 C CA . VAL B 1 215 ? 20.25 10.18 10.961 1 98 215 VAL B CA 1
ATOM 3918 C C . VAL B 1 215 ? 21.156 11.312 11.422 1 98 215 VAL B C 1
ATOM 3920 O O . VAL B 1 215 ? 21.328 11.539 12.617 1 98 215 VAL B O 1
ATOM 3923 N N . HIS B 1 216 ? 21.797 11.969 10.477 1 96.19 216 HIS B N 1
ATOM 3924 C CA . HIS B 1 216 ? 22.625 13.125 10.781 1 96.19 216 HIS B CA 1
ATOM 3925 C C . HIS B 1 216 ? 21.781 14.312 11.227 1 96.19 216 HIS B C 1
ATOM 3927 O O . HIS B 1 216 ? 20.766 14.625 10.602 1 96.19 216 HIS B O 1
ATOM 3933 N N . PRO B 1 217 ? 22.109 15.086 12.141 1 97 217 PRO B N 1
ATOM 3934 C CA . PRO B 1 217 ? 23.297 14.984 12.969 1 97 217 PRO B CA 1
ATOM 3935 C C . PRO B 1 217 ? 23.047 14.258 14.289 1 97 217 PRO B C 1
ATOM 3937 O O . PRO B 1 217 ? 23.875 14.328 15.203 1 97 217 PRO B O 1
ATOM 3940 N N . TYR B 1 218 ? 21.984 13.602 14.414 1 97.62 218 TYR B N 1
ATOM 3941 C CA . TYR B 1 218 ? 21.5 13.156 15.711 1 97.62 218 TYR B CA 1
ATOM 3942 C C . TYR B 1 218 ? 22.219 11.898 16.172 1 97.62 218 TYR B C 1
ATOM 3944 O O . TYR B 1 218 ? 22.219 11.57 17.359 1 97.62 218 TYR B O 1
ATOM 3952 N N . GLY B 1 219 ? 22.75 11.156 15.25 1 97.94 219 GLY B N 1
ATOM 3953 C CA . GLY B 1 219 ? 23.391 9.898 15.602 1 97.94 219 GLY B CA 1
ATOM 3954 C C . GLY B 1 219 ? 22.406 8.828 16.016 1 97.94 219 GLY B C 1
ATOM 3955 O O . GLY B 1 219 ? 22.766 7.887 16.734 1 97.94 219 GLY B O 1
ATOM 3956 N N . ILE B 1 220 ? 21.188 8.961 15.711 1 98.38 220 ILE B N 1
ATOM 3957 C CA . ILE B 1 220 ? 20.094 8.047 16.031 1 98.38 220 ILE B CA 1
ATOM 3958 C C . ILE B 1 220 ? 19.703 7.254 14.797 1 98.38 220 ILE B C 1
ATOM 3960 O O . ILE B 1 220 ? 19.531 7.824 13.711 1 98.38 220 ILE B O 1
ATOM 3964 N N . PRO B 1 221 ? 19.547 5.945 14.945 1 98.56 221 PRO B N 1
ATOM 3965 C CA . PRO B 1 221 ? 19.188 5.145 13.773 1 98.56 221 PRO B CA 1
ATOM 3966 C C . PRO B 1 221 ? 17.797 5.484 13.227 1 98.56 221 PRO B C 1
ATOM 3968 O O . PRO B 1 221 ? 16.906 5.848 13.992 1 98.56 221 PRO B O 1
ATOM 3971 N N . VAL B 1 222 ? 17.594 5.293 11.945 1 98.69 222 VAL B N 1
ATOM 3972 C CA . VAL B 1 222 ? 16.312 5.516 11.273 1 98.69 222 VAL B CA 1
ATOM 3973 C C . VAL B 1 222 ? 15.227 4.684 11.938 1 98.69 222 VAL B C 1
ATOM 3975 O O . VAL B 1 222 ? 14.117 5.176 12.164 1 98.69 222 VAL B O 1
ATOM 3978 N N . ALA B 1 223 ? 15.508 3.426 12.289 1 98.44 223 ALA B N 1
ATOM 3979 C CA . ALA B 1 223 ? 14.523 2.541 12.898 1 98.44 223 ALA B CA 1
ATOM 3980 C C . ALA B 1 223 ? 14.023 3.105 14.227 1 98.44 223 ALA B C 1
ATOM 3982 O O . ALA B 1 223 ? 12.852 2.947 14.578 1 98.44 223 ALA B O 1
ATOM 3983 N N . ALA B 1 224 ? 14.883 3.717 14.953 1 98.44 224 ALA B N 1
ATOM 3984 C CA . ALA B 1 224 ? 14.492 4.305 16.234 1 98.44 224 ALA B CA 1
ATOM 3985 C C . ALA B 1 224 ? 13.5 5.441 16.031 1 98.44 224 ALA B C 1
ATOM 3987 O O . ALA B 1 224 ? 12.555 5.594 16.812 1 98.44 224 ALA B O 1
ATOM 3988 N N . PHE B 1 225 ? 13.727 6.305 15.031 1 98.75 225 PHE B N 1
ATOM 3989 C CA . PHE B 1 225 ? 12.781 7.367 14.711 1 98.75 225 PHE B CA 1
ATOM 3990 C C . PHE B 1 225 ? 11.398 6.793 14.453 1 98.75 225 PHE B C 1
ATOM 3992 O O . PHE B 1 225 ? 10.406 7.27 15.008 1 98.75 225 PHE B O 1
ATOM 3999 N N . THR B 1 226 ? 11.336 5.754 13.602 1 98.62 226 THR B N 1
ATOM 4000 C CA . THR B 1 226 ? 10.039 5.199 13.219 1 98.62 226 THR B CA 1
ATOM 4001 C C . THR B 1 226 ? 9.367 4.539 14.414 1 98.62 226 THR B C 1
ATOM 4003 O O . THR B 1 226 ? 8.148 4.637 14.578 1 98.62 226 THR B O 1
ATOM 4006 N N . ASN B 1 227 ? 10.117 3.84 15.234 1 98.06 227 ASN B N 1
ATOM 4007 C CA . ASN B 1 227 ? 9.547 3.232 16.438 1 98.06 227 ASN B CA 1
ATOM 4008 C C . ASN B 1 227 ? 8.969 4.285 17.375 1 98.06 227 ASN B C 1
ATOM 4010 O O . ASN B 1 227 ? 7.879 4.102 17.922 1 98.06 227 ASN B O 1
ATOM 4014 N N . LYS B 1 228 ? 9.695 5.371 17.547 1 98.62 228 LYS B N 1
ATOM 4015 C CA . LYS B 1 228 ? 9.25 6.441 18.422 1 98.62 228 LYS B CA 1
ATOM 4016 C C . LYS B 1 228 ? 8.008 7.129 17.875 1 98.62 228 LYS B C 1
ATOM 4018 O O . LYS B 1 228 ? 7.074 7.43 18.625 1 98.62 228 LYS B O 1
ATOM 4023 N N . ILE B 1 229 ? 7.977 7.375 16.625 1 98.75 229 ILE B N 1
ATOM 4024 C CA . ILE B 1 229 ? 6.824 8 15.984 1 98.75 229 ILE B CA 1
ATOM 4025 C C . ILE B 1 229 ? 5.598 7.102 16.125 1 98.75 229 ILE B C 1
ATOM 4027 O O . ILE B 1 229 ? 4.512 7.574 16.469 1 98.75 229 ILE B O 1
ATOM 4031 N N . SER B 1 230 ? 5.785 5.809 15.859 1 98.5 230 SER B N 1
ATOM 4032 C CA . SER B 1 230 ? 4.68 4.859 15.961 1 98.5 230 SER B CA 1
ATOM 4033 C C . SER B 1 230 ? 4.137 4.793 17.375 1 98.5 230 SER B C 1
ATOM 4035 O O . SER B 1 230 ? 2.92 4.746 17.578 1 98.5 230 SER B O 1
ATOM 4037 N N . GLN B 1 231 ? 5.023 4.777 18.328 1 98.12 231 GLN B N 1
ATOM 4038 C CA . GLN B 1 231 ? 4.59 4.758 19.719 1 98.12 231 GLN B CA 1
ATOM 4039 C C . GLN B 1 231 ? 3.846 6.039 20.078 1 98.12 231 GLN B C 1
ATOM 4041 O O . GLN B 1 231 ? 2.836 6 20.781 1 98.12 231 GLN B O 1
ATOM 4046 N N . MET B 1 232 ? 4.367 7.156 19.672 1 98.62 232 MET B N 1
ATOM 4047 C CA . MET B 1 232 ? 3.691 8.43 19.891 1 98.62 232 MET B CA 1
ATOM 4048 C C . MET B 1 232 ? 2.279 8.406 19.328 1 98.62 232 MET B C 1
ATOM 4050 O O . MET B 1 232 ? 1.333 8.859 19.969 1 98.62 232 MET B O 1
ATOM 4054 N N . ARG B 1 233 ? 2.078 7.891 18.094 1 98.56 233 ARG B N 1
ATOM 4055 C CA . ARG B 1 233 ? 0.767 7.809 17.453 1 98.56 233 ARG B CA 1
ATOM 4056 C C . ARG B 1 233 ? -0.177 6.922 18.266 1 98.56 233 ARG B C 1
ATOM 4058 O O . ARG B 1 233 ? -1.362 7.23 18.406 1 98.56 233 ARG B O 1
ATOM 4065 N N . ASN B 1 234 ? 0.372 5.801 18.719 1 98.44 234 ASN B N 1
ATOM 4066 C CA . ASN B 1 234 ? -0.443 4.945 19.562 1 98.44 234 ASN B CA 1
ATOM 4067 C C . ASN B 1 234 ? -0.905 5.688 20.812 1 98.44 234 ASN B C 1
ATOM 4069 O O . ASN B 1 234 ? -2.07 5.59 21.203 1 98.44 234 ASN B O 1
ATOM 4073 N N . ASN B 1 235 ? 0.013 6.387 21.453 1 98.5 235 ASN B N 1
ATOM 4074 C CA . ASN B 1 235 ? -0.313 7.145 22.656 1 98.5 235 ASN B CA 1
ATOM 4075 C C . ASN B 1 235 ? -1.358 8.219 22.375 1 98.5 235 ASN B C 1
ATOM 4077 O O . ASN B 1 235 ? -2.33 8.352 23.125 1 98.5 235 ASN B O 1
ATOM 4081 N N . LEU B 1 236 ? -1.183 8.945 21.328 1 98.5 236 LEU B N 1
ATOM 4082 C CA . LEU B 1 236 ? -2.092 10.031 20.984 1 98.5 236 LEU B CA 1
ATOM 4083 C C . LEU B 1 236 ? -3.455 9.492 20.562 1 98.5 236 LEU B C 1
ATOM 4085 O O . LEU B 1 236 ? -4.484 10.109 20.844 1 98.5 236 LEU B O 1
ATOM 4089 N N . GLY B 1 237 ? -3.43 8.391 19.844 1 97.88 237 GLY B N 1
ATOM 4090 C CA . GLY B 1 237 ? -4.672 7.789 19.391 1 97.88 237 GLY B CA 1
ATOM 4091 C C . GLY B 1 237 ? -5.543 7.27 20.516 1 97.88 237 GLY B C 1
ATOM 4092 O O . GLY B 1 237 ? -6.766 7.191 20.375 1 97.88 237 GLY B O 1
ATOM 4093 N N . ARG B 1 238 ? -4.918 6.758 21.641 1 96.69 238 ARG B N 1
ATOM 4094 C CA . ARG B 1 238 ? -5.57 6.309 22.859 1 96.69 238 ARG B CA 1
ATOM 4095 C C . ARG B 1 238 ? -6.484 5.117 22.594 1 96.69 238 ARG B C 1
ATOM 4097 O O . ARG B 1 238 ? -7.59 5.043 23.125 1 96.69 238 ARG B O 1
ATOM 4104 N N . SER B 1 239 ? -6.109 4.305 21.719 1 95.81 239 SER B N 1
ATOM 4105 C CA . SER B 1 239 ? -6.926 3.146 21.359 1 95.81 239 SER B CA 1
ATOM 4106 C C . SER B 1 239 ? -6.07 1.896 21.188 1 95.81 239 SER B C 1
ATOM 4108 O O . SER B 1 239 ? -6.359 1.05 20.344 1 95.81 239 SER B O 1
ATOM 4110 N N . GLY B 1 240 ? -4.945 1.877 21.922 1 95.19 240 GLY B N 1
ATOM 4111 C CA . GLY B 1 240 ? -4.098 0.696 21.906 1 95.19 240 GLY B CA 1
ATOM 4112 C C . GLY B 1 240 ? -3.088 0.708 20.766 1 95.19 240 GLY B C 1
ATOM 4113 O O . GLY B 1 240 ? -2.715 1.773 20.281 1 95.19 240 GLY B O 1
ATOM 4114 N N . LEU B 1 241 ? -2.635 -0.458 20.422 1 95.88 241 LEU B N 1
ATOM 4115 C CA . LEU B 1 241 ? -1.591 -0.613 19.422 1 95.88 241 LEU B CA 1
ATOM 4116 C C . LEU B 1 241 ? -2.189 -0.651 18.016 1 95.88 241 LEU B C 1
ATOM 4118 O O . LEU B 1 241 ? -2.887 -1.604 17.656 1 95.88 241 LEU B O 1
ATOM 4122 N N . LYS B 1 242 ? -1.907 0.391 17.297 1 97.62 242 LYS B N 1
ATOM 4123 C CA . LYS B 1 242 ? -2.412 0.47 15.93 1 97.62 242 LYS B CA 1
ATOM 4124 C C . LYS B 1 242 ? -1.331 0.958 14.977 1 97.62 242 LYS B C 1
ATOM 4126 O O . LYS B 1 242 ? -1.635 1.433 13.875 1 97.62 242 LYS B O 1
ATOM 4131 N N . ASP B 1 243 ? -0.151 0.942 15.469 1 97.44 243 ASP B N 1
ATOM 4132 C CA . ASP B 1 243 ? 1.022 1.338 14.695 1 97.44 243 ASP B CA 1
ATOM 4133 C C . ASP B 1 243 ? 2.287 0.681 15.242 1 97.44 243 ASP B C 1
ATOM 4135 O O . ASP B 1 243 ? 2.473 0.593 16.469 1 97.44 243 ASP B O 1
ATOM 4139 N N . GLU B 1 244 ? 3.123 0.3 14.359 1 97.19 244 GLU B N 1
ATOM 4140 C CA . GLU B 1 244 ? 4.406 -0.301 14.711 1 97.19 244 GLU B CA 1
ATOM 4141 C C . GLU B 1 244 ? 5.527 0.23 13.82 1 97.19 244 GLU B C 1
ATOM 4143 O O . GLU B 1 244 ? 5.305 0.518 12.641 1 97.19 244 GLU B O 1
ATOM 4148 N N . GLY B 1 245 ? 6.688 0.326 14.406 1 98 245 GLY B N 1
ATOM 4149 C CA . GLY B 1 245 ? 7.84 0.782 13.648 1 98 245 GLY B CA 1
ATOM 4150 C C . GLY B 1 245 ? 8.367 -0.258 12.672 1 98 245 GLY B C 1
ATOM 4151 O O . GLY B 1 245 ? 7.734 -1.297 12.469 1 98 245 GLY B O 1
ATOM 4152 N N . LEU B 1 246 ? 9.477 -0.024 12.086 1 98.38 246 LEU B N 1
ATOM 4153 C CA . LEU B 1 246 ? 10.055 -0.828 11.016 1 98.38 246 LEU B CA 1
ATOM 4154 C C . LEU B 1 246 ? 10.688 -2.1 11.57 1 98.38 246 LEU B C 1
ATOM 4156 O O . LEU B 1 246 ? 10.844 -3.086 10.844 1 98.38 246 LEU B O 1
ATOM 4160 N N . LEU B 1 247 ? 11.227 -1.993 12.766 1 97.19 247 LEU B N 1
ATOM 4161 C CA . LEU B 1 247 ? 11.805 -3.117 13.492 1 97.19 247 LEU B CA 1
ATOM 4162 C C . LEU B 1 247 ? 11.094 -3.322 14.828 1 97.19 247 LEU B C 1
ATOM 4164 O O . LEU B 1 247 ? 11.016 -2.398 15.641 1 97.19 247 LEU B O 1
ATOM 4168 N N . VAL B 1 248 ? 10.602 -4.438 14.969 1 95.81 248 VAL B N 1
ATOM 4169 C CA . VAL B 1 248 ? 9.852 -4.75 16.188 1 95.81 248 VAL B CA 1
ATOM 4170 C C . VAL B 1 248 ? 10.414 -6.023 16.812 1 95.81 248 VAL B C 1
ATOM 4172 O O . VAL B 1 248 ? 11.062 -6.824 16.141 1 95.81 248 VAL B O 1
ATOM 4175 N N . PRO B 1 249 ? 10.227 -6.133 18.156 1 93.5 249 PRO B N 1
ATOM 4176 C CA . PRO B 1 249 ? 10.57 -7.449 18.703 1 93.5 249 PRO B CA 1
ATOM 4177 C C . PRO B 1 249 ? 9.836 -8.586 18 1 93.5 249 PRO B C 1
ATOM 4179 O O . PRO B 1 249 ? 8.695 -8.422 17.562 1 93.5 249 PRO B O 1
ATOM 4182 N N . LYS B 1 250 ? 10.492 -9.672 17.953 1 92.12 250 LYS B N 1
ATOM 4183 C CA . LYS B 1 250 ? 9.961 -10.812 17.219 1 92.12 250 LYS B CA 1
ATOM 4184 C C . LYS B 1 250 ? 8.547 -11.156 17.703 1 92.12 250 LYS B C 1
ATOM 4186 O O . LYS B 1 250 ? 7.68 -11.492 16.891 1 92.12 250 LYS B O 1
ATOM 4191 N N . PHE B 1 251 ? 8.25 -11.062 19 1 90.12 251 PHE B N 1
ATOM 4192 C CA . PHE B 1 251 ? 6.969 -11.453 19.562 1 90.12 251 PHE B CA 1
ATOM 4193 C C . PHE B 1 251 ? 5.863 -10.516 19.094 1 90.12 251 PHE B C 1
ATOM 4195 O O . PHE B 1 251 ? 4.68 -10.852 19.188 1 90.12 251 PHE B O 1
ATOM 4202 N N . HIS B 1 252 ? 6.238 -9.336 18.516 1 87.75 252 HIS B N 1
ATOM 4203 C CA . HIS B 1 252 ? 5.27 -8.398 17.969 1 87.75 252 HIS B CA 1
ATOM 4204 C C . HIS B 1 252 ? 5.246 -8.469 16.438 1 87.75 252 HIS B C 1
ATOM 4206 O O . HIS B 1 252 ? 4.402 -7.832 15.797 1 87.75 252 HIS B O 1
ATOM 4212 N N . GLY B 1 253 ? 6.234 -9.203 15.906 1 90.94 253 GLY B N 1
ATOM 4213 C CA . GLY B 1 253 ? 6.352 -9.266 14.461 1 90.94 253 GLY B CA 1
ATOM 4214 C C . GLY B 1 253 ? 5.332 -10.188 13.82 1 90.94 253 GLY B C 1
ATOM 4215 O O . GLY B 1 253 ? 4.543 -10.836 14.516 1 90.94 253 GLY B O 1
ATOM 4216 N N . THR B 1 254 ? 5.336 -10.188 12.539 1 91.44 254 THR B N 1
ATOM 4217 C CA . THR B 1 254 ? 4.395 -10.992 11.766 1 91.44 254 THR B CA 1
ATOM 4218 C C . THR B 1 254 ? 4.461 -12.453 12.188 1 91.44 254 THR B C 1
ATOM 4220 O O . THR B 1 254 ? 5.535 -13.055 12.203 1 91.44 254 THR B O 1
ATOM 4223 N N . GLU B 1 255 ? 3.299 -13.023 12.633 1 93.19 255 GLU B N 1
ATOM 4224 C CA . GLU B 1 255 ? 3.178 -14.406 13.086 1 93.19 255 GLU B CA 1
ATOM 4225 C C . GLU B 1 255 ? 4.141 -14.695 14.234 1 93.19 255 GLU B C 1
ATOM 4227 O O . GLU B 1 255 ? 4.426 -15.859 14.531 1 93.19 255 GLU B O 1
ATOM 4232 N N . ARG B 1 256 ? 4.723 -13.594 14.789 1 93.44 256 ARG B N 1
ATOM 4233 C CA . ARG B 1 256 ? 5.684 -13.688 15.883 1 93.44 256 ARG B CA 1
ATOM 4234 C C . ARG B 1 256 ? 6.957 -14.398 15.438 1 93.44 256 ARG B C 1
ATOM 4236 O O . ARG B 1 256 ? 7.551 -15.156 16.203 1 93.44 256 ARG B O 1
ATOM 4243 N N . LYS B 1 257 ? 7.344 -14.188 14.227 1 93.75 257 LYS B N 1
ATOM 4244 C CA . LYS B 1 257 ? 8.43 -14.984 13.664 1 93.75 257 LYS B CA 1
ATOM 4245 C C . LYS B 1 257 ? 9.555 -14.094 13.156 1 93.75 257 LYS B C 1
ATOM 4247 O O . LYS B 1 257 ? 10.68 -14.555 12.945 1 93.75 257 LYS B O 1
ATOM 4252 N N . ILE B 1 258 ? 9.25 -12.859 12.938 1 94.31 258 ILE B N 1
ATOM 4253 C CA . ILE B 1 258 ? 10.258 -12.016 12.305 1 94.31 258 ILE B CA 1
ATOM 4254 C C . ILE B 1 258 ? 10.227 -10.617 12.922 1 94.31 258 ILE B C 1
ATOM 4256 O O . ILE B 1 258 ? 9.188 -10.172 13.422 1 94.31 258 ILE B O 1
ATOM 4260 N N . ARG B 1 259 ? 11.352 -9.914 12.812 1 95.44 259 ARG B N 1
ATOM 4261 C CA . ARG B 1 259 ? 11.477 -8.594 13.414 1 95.44 259 ARG B CA 1
ATOM 4262 C C . ARG B 1 259 ? 11.203 -7.496 12.391 1 95.44 259 ARG B C 1
ATOM 4264 O O . ARG B 1 259 ? 10.758 -6.402 12.75 1 95.44 259 ARG B O 1
ATOM 4271 N N . GLY B 1 260 ? 11.562 -7.84 11.086 1 97 260 GLY B N 1
ATOM 4272 C CA . GLY B 1 260 ? 11.281 -6.867 10.039 1 97 260 GLY B CA 1
ATOM 4273 C C . GLY B 1 260 ? 9.805 -6.574 9.883 1 97 260 GLY B C 1
ATOM 4274 O O . GLY B 1 260 ? 8.977 -7.488 9.922 1 97 260 GLY B O 1
ATOM 4275 N N . ASN B 1 261 ? 9.438 -5.352 9.789 1 97.69 261 ASN B N 1
ATOM 4276 C CA . ASN B 1 261 ? 8.055 -4.887 9.773 1 97.69 261 ASN B CA 1
ATOM 4277 C C . ASN B 1 261 ? 7.84 -3.795 8.734 1 97.69 261 ASN B C 1
ATOM 4279 O O . ASN B 1 261 ? 7.449 -2.676 9.07 1 97.69 261 ASN B O 1
ATOM 4283 N N . VAL B 1 262 ? 7.996 -4.141 7.52 1 98 262 VAL B N 1
ATOM 4284 C CA . VAL B 1 262 ? 7.953 -3.162 6.438 1 98 262 VAL B CA 1
ATOM 4285 C C . VAL B 1 262 ? 6.512 -2.725 6.195 1 98 262 VAL B C 1
ATOM 4287 O O . VAL B 1 262 ? 6.266 -1.678 5.59 1 98 262 VAL B O 1
ATOM 4290 N N . LEU B 1 263 ? 5.57 -3.553 6.629 1 98.5 263 LEU B N 1
ATOM 4291 C CA . LEU B 1 263 ? 4.152 -3.201 6.645 1 98.5 263 LEU B CA 1
ATOM 4292 C C . LEU B 1 263 ? 3.559 -3.393 8.031 1 98.5 263 LEU B C 1
ATOM 4294 O O . LEU B 1 263 ? 3.643 -4.484 8.602 1 98.5 263 LEU B O 1
ATOM 4298 N N . ALA B 1 264 ? 2.984 -2.395 8.539 1 97.69 264 ALA B N 1
ATOM 4299 C CA . ALA B 1 264 ? 2.354 -2.504 9.852 1 97.69 264 ALA B CA 1
ATOM 4300 C C . ALA B 1 264 ? 0.977 -3.152 9.742 1 97.69 264 ALA B C 1
ATOM 4302 O O . ALA B 1 264 ? 0.192 -2.816 8.852 1 97.69 264 ALA B O 1
ATOM 4303 N N . GLY B 1 265 ? 0.677 -4.062 10.555 1 97.38 265 GLY B N 1
ATOM 4304 C CA . GLY B 1 265 ? -0.606 -4.742 10.641 1 97.38 265 GLY B CA 1
ATOM 4305 C C . GLY B 1 265 ? -0.813 -5.461 11.961 1 97.38 265 GLY B C 1
ATOM 4306 O O . GLY B 1 265 ? 0.119 -5.586 12.758 1 97.38 265 GLY B O 1
ATOM 4307 N N . ASN B 1 266 ? -2.006 -5.867 12.195 1 96.44 266 ASN B N 1
ATOM 4308 C CA . ASN B 1 266 ? -2.322 -6.57 13.43 1 96.44 266 ASN B CA 1
ATOM 4309 C C . ASN B 1 266 ? -1.749 -7.984 13.438 1 96.44 266 ASN B C 1
ATOM 4311 O O . ASN B 1 266 ? -0.875 -8.305 12.625 1 96.44 266 ASN B O 1
ATOM 4315 N N . GLU B 1 267 ? -2.129 -8.82 14.352 1 95.06 267 GLU B N 1
ATOM 4316 C CA . GLU B 1 267 ? -1.538 -10.141 14.555 1 95.06 267 GLU B CA 1
ATOM 4317 C C . GLU B 1 267 ? -1.707 -11.016 13.32 1 95.06 267 GLU B C 1
ATOM 4319 O O . GLU B 1 267 ? -0.97 -11.984 13.133 1 95.06 267 GLU B O 1
ATOM 4324 N N . TYR B 1 268 ? -2.682 -10.703 12.453 1 97.5 268 TYR B N 1
ATOM 4325 C CA . TYR B 1 268 ? -2.895 -11.461 11.227 1 97.5 268 TYR B CA 1
ATOM 4326 C C . TYR B 1 268 ? -2.359 -10.695 10.023 1 97.5 268 TYR B C 1
ATOM 4328 O O . TYR B 1 268 ? -2.664 -11.039 8.875 1 97.5 268 TYR B O 1
ATOM 4336 N N . SER B 1 269 ? -1.657 -9.578 10.25 1 97.94 269 SER B N 1
ATOM 4337 C CA . SER B 1 269 ? -1.111 -8.719 9.195 1 97.94 269 SER B CA 1
ATOM 4338 C C . SER B 1 269 ? -2.223 -8.078 8.375 1 97.94 269 SER B C 1
ATOM 4340 O O . SER B 1 269 ? -2.168 -8.078 7.141 1 97.94 269 SER B O 1
ATOM 4342 N N . ILE B 1 270 ? -3.172 -7.672 9.102 1 98.12 270 ILE B N 1
ATOM 4343 C CA . ILE B 1 270 ? -4.25 -6.859 8.547 1 98.12 270 ILE B CA 1
ATOM 4344 C C . ILE B 1 270 ? -4.051 -5.398 8.953 1 98.12 270 ILE B C 1
ATOM 4346 O O . ILE B 1 270 ? -3.729 -5.105 10.109 1 98.12 270 ILE B O 1
ATOM 4350 N N . ALA B 1 271 ? -4.254 -4.523 7.938 1 98.81 271 ALA B N 1
ATOM 4351 C CA . ALA B 1 271 ? -3.992 -3.113 8.211 1 98.81 271 ALA B CA 1
ATOM 4352 C C . ALA B 1 271 ? -4.887 -2.598 9.336 1 98.81 271 ALA B C 1
ATOM 4354 O O . ALA B 1 271 ? -6.066 -2.945 9.406 1 98.81 271 ALA B O 1
ATOM 4355 N N . PHE B 1 272 ? -4.398 -1.756 10.172 1 98.62 272 PHE B N 1
ATOM 4356 C CA . PHE B 1 272 ? -5.109 -1.194 11.312 1 98.62 272 PHE B CA 1
ATOM 4357 C C . PHE B 1 272 ? -6.145 -0.172 10.859 1 98.62 272 PHE B C 1
ATOM 4359 O O . PHE B 1 272 ? -6.047 0.365 9.758 1 98.62 272 PHE B O 1
ATOM 4366 N N . ASP B 1 273 ? -7.09 0.037 11.711 1 98.56 273 ASP B N 1
ATOM 4367 C CA . ASP B 1 273 ? -8.125 1.04 11.469 1 98.56 273 ASP B CA 1
ATOM 4368 C C . ASP B 1 273 ? -8.031 2.18 12.484 1 98.56 273 ASP B C 1
ATOM 4370 O O . ASP B 1 273 ? -7.574 1.979 13.609 1 98.56 273 ASP B O 1
ATOM 4374 N N . ARG B 1 274 ? -8.461 3.355 12.078 1 98.56 274 ARG B N 1
ATOM 4375 C CA . ARG B 1 274 ? -8.656 4.469 13 1 98.56 274 ARG B CA 1
ATOM 4376 C C . ARG B 1 274 ? -9.953 5.219 12.688 1 98.56 274 ARG B C 1
ATOM 4378 O O . ARG B 1 274 ? -10.344 5.328 11.523 1 98.56 274 ARG B O 1
ATOM 4385 N N . THR B 1 275 ? -10.562 5.738 13.75 1 97.94 275 THR B N 1
ATOM 4386 C CA . THR B 1 275 ? -11.703 6.637 13.609 1 97.94 275 THR B CA 1
ATOM 4387 C C . THR B 1 275 ? -11.234 8.062 13.336 1 97.94 275 THR B C 1
ATOM 4389 O O . THR B 1 275 ? -10.07 8.398 13.57 1 97.94 275 THR B O 1
ATOM 4392 N N . PRO B 1 276 ? -12.148 8.906 12.836 1 97.56 276 PRO B N 1
ATOM 4393 C CA . PRO B 1 276 ? -11.797 10.32 12.672 1 97.56 276 PRO B CA 1
ATOM 4394 C C . PRO B 1 276 ? -11.289 10.953 13.969 1 97.56 276 PRO B C 1
ATOM 4396 O O . PRO B 1 276 ? -10.367 11.773 13.938 1 97.56 276 PRO B O 1
ATOM 4399 N N . GLU B 1 277 ? -11.883 10.609 15.117 1 98.06 277 GLU B N 1
ATOM 4400 C CA . GLU B 1 277 ? -11.453 11.164 16.391 1 98.06 277 GLU B CA 1
ATOM 4401 C C . GLU B 1 277 ? -10 10.789 16.703 1 98.06 277 GLU B C 1
ATOM 4403 O O . GLU B 1 277 ? -9.219 11.633 17.141 1 98.06 277 GLU B O 1
ATOM 4408 N N . GLU B 1 278 ? -9.664 9.523 16.5 1 98.5 278 GLU B N 1
ATOM 4409 C CA . GLU B 1 278 ? -8.289 9.078 16.719 1 98.5 278 GLU B CA 1
ATOM 4410 C C . GLU B 1 278 ? -7.32 9.844 15.812 1 98.5 278 GLU B C 1
ATOM 4412 O O . GLU B 1 278 ? -6.238 10.234 16.25 1 98.5 278 GLU B O 1
ATOM 4417 N N . ILE B 1 279 ? -7.711 10.023 14.57 1 98.62 279 ILE B N 1
ATOM 4418 C CA . ILE B 1 279 ? -6.883 10.711 13.586 1 98.62 279 ILE B CA 1
ATOM 4419 C C . ILE B 1 279 ? -6.664 12.156 14.016 1 98.62 279 ILE B C 1
ATOM 4421 O O . ILE B 1 279 ? -5.535 12.656 13.992 1 98.62 279 ILE B O 1
ATOM 4425 N N . LEU B 1 280 ? -7.734 12.828 14.438 1 98.62 280 LEU B N 1
ATOM 4426 C CA . LEU B 1 280 ? -7.625 14.219 14.867 1 98.62 280 LEU B CA 1
ATOM 4427 C C . LEU B 1 280 ? -6.723 14.344 16.094 1 98.62 280 LEU B C 1
ATOM 4429 O O . LEU B 1 280 ? -5.945 15.297 16.188 1 98.62 280 LEU B O 1
ATOM 4433 N N . ARG B 1 281 ? -6.754 13.406 17.031 1 98.56 281 ARG B N 1
ATOM 4434 C CA . ARG B 1 281 ? -5.887 13.414 18.203 1 98.56 281 ARG B CA 1
ATOM 4435 C C . ARG B 1 281 ? -4.418 13.383 17.797 1 98.56 281 ARG B C 1
ATOM 4437 O O . ARG B 1 281 ? -3.576 14.016 18.438 1 98.56 281 ARG B O 1
ATOM 4444 N N . ILE B 1 282 ? -4.18 12.656 16.75 1 98.5 282 ILE B N 1
ATOM 4445 C CA . ILE B 1 282 ? -2.803 12.469 16.297 1 98.5 282 ILE B CA 1
ATOM 4446 C C . ILE B 1 282 ? -2.338 13.711 15.531 1 98.5 282 ILE B C 1
ATOM 4448 O O . ILE B 1 282 ? -1.299 14.289 15.859 1 98.5 282 ILE B O 1
ATOM 4452 N N . VAL B 1 283 ? -3.129 14.242 14.586 1 98.44 283 VAL B N 1
ATOM 4453 C CA . VAL B 1 283 ? -2.646 15.297 13.703 1 98.44 283 VAL B CA 1
ATOM 4454 C C . VAL B 1 283 ? -2.684 16.641 14.438 1 98.44 283 VAL B C 1
ATOM 4456 O O . VAL B 1 283 ? -1.963 17.562 14.07 1 98.44 283 VAL B O 1
ATOM 4459 N N . TYR B 1 284 ? -3.551 16.719 15.5 1 98.19 284 TYR B N 1
ATOM 4460 C CA . TYR B 1 284 ? -3.539 17.906 16.359 1 98.19 284 TYR B CA 1
ATOM 4461 C C . TYR B 1 284 ? -2.371 17.875 17.328 1 98.19 284 TYR B C 1
ATOM 4463 O O . TYR B 1 284 ? -1.98 18.891 17.891 1 98.19 284 TYR B O 1
ATOM 4471 N N . GLY B 1 285 ? -1.878 16.703 17.625 1 97.19 285 GLY B N 1
ATOM 4472 C CA . GLY B 1 285 ? -0.66 16.547 18.406 1 97.19 285 GLY B CA 1
ATOM 4473 C C . GLY B 1 285 ? -0.902 16.562 19.906 1 97.19 285 GLY B C 1
ATOM 4474 O O . GLY B 1 285 ? 0.01 16.297 20.688 1 97.19 285 GLY B O 1
ATOM 4475 N N . GLY B 1 286 ? -2.121 16.875 20.328 1 94.31 286 GLY B N 1
ATOM 4476 C CA . GLY B 1 286 ? -2.365 17.047 21.75 1 94.31 286 GLY B CA 1
ATOM 4477 C C . GLY B 1 286 ? -3.113 15.891 22.375 1 94.31 286 GLY B C 1
ATOM 4478 O O . GLY B 1 286 ? -3.307 15.852 23.594 1 94.31 286 GLY B O 1
ATOM 4479 N N . GLY B 1 287 ? -3.584 15 21.578 1 92.44 287 GLY B N 1
ATOM 4480 C CA . GLY B 1 287 ? -4.316 13.852 22.078 1 92.44 287 GLY B CA 1
ATOM 4481 C C . GLY B 1 287 ? -5.77 14.156 22.391 1 92.44 287 GLY B C 1
ATOM 4482 O O . GLY B 1 287 ? -6.43 13.406 23.109 1 92.44 287 GLY B O 1
ATOM 4483 N N . HIS B 1 288 ? -6.199 15.273 21.922 1 95.44 288 HIS B N 1
ATOM 4484 C CA . HIS B 1 288 ? -7.59 15.68 22.078 1 95.44 288 HIS B CA 1
ATOM 4485 C C . HIS B 1 288 ? -8.18 16.141 20.75 1 95.44 288 HIS B C 1
ATOM 4487 O O . HIS B 1 288 ? -7.684 17.094 20.141 1 95.44 288 HIS B O 1
ATOM 4493 N N . GLU B 1 289 ? -9.25 15.492 20.359 1 96.31 289 GLU B N 1
ATOM 4494 C CA . GLU B 1 289 ? -9.797 15.727 19.031 1 96.31 289 GLU B CA 1
ATOM 4495 C C . GLU B 1 289 ? -10.5 17.078 18.953 1 96.31 289 GLU B C 1
ATOM 4497 O O . GLU B 1 289 ? -10.727 17.609 17.859 1 96.31 289 GLU B O 1
ATOM 4502 N N . GLY B 1 290 ? -10.797 17.703 20.094 1 96.94 290 GLY B N 1
ATOM 4503 C CA . GLY B 1 290 ? -11.523 18.953 20.109 1 96.94 290 GLY B CA 1
ATOM 4504 C C . GLY B 1 290 ? -10.617 20.172 20.266 1 96.94 290 GLY B C 1
ATOM 4505 O O . GLY B 1 290 ? -11.086 21.297 20.281 1 96.94 290 GLY B O 1
ATOM 4506 N N . ILE B 1 291 ? -9.312 19.953 20.391 1 97.75 291 ILE B N 1
ATOM 4507 C CA . ILE B 1 291 ? -8.367 21.062 20.562 1 97.75 291 ILE B CA 1
ATOM 4508 C C . ILE B 1 291 ? -7.383 21.078 19.391 1 97.75 291 ILE B C 1
ATOM 4510 O O . ILE B 1 291 ? -6.371 20.375 19.406 1 97.75 291 ILE B O 1
ATOM 4514 N N . PRO B 1 292 ? -7.684 21.953 18.453 1 98 292 PRO B N 1
ATOM 4515 C CA . PRO B 1 292 ? -6.828 22.031 17.266 1 98 292 PRO B CA 1
ATOM 4516 C C . PRO B 1 292 ? -5.367 22.312 17.625 1 98 292 PRO B C 1
ATOM 4518 O O . PRO B 1 292 ? -5.07 22.828 18.688 1 98 292 PRO B O 1
ATOM 4521 N N . GLY B 1 293 ? -4.488 21.984 16.766 1 98.12 293 GLY B N 1
ATOM 4522 C CA . GLY B 1 293 ? -3.051 22.156 16.906 1 98.12 293 GLY B CA 1
ATOM 4523 C C . GLY B 1 293 ? -2.254 21.375 15.875 1 98.12 293 GLY B C 1
ATOM 4524 O O . GLY B 1 293 ? -2.795 20.984 14.844 1 98.12 293 GLY B O 1
ATOM 4525 N N . GLY B 1 294 ? -0.961 21.328 16.109 1 97.81 294 GLY B N 1
ATOM 4526 C CA . GLY B 1 294 ? -0.094 20.562 15.234 1 97.81 294 GLY B CA 1
ATOM 4527 C C . GLY B 1 294 ? -0.154 21 13.789 1 97.81 294 GLY B C 1
ATOM 4528 O O . GLY B 1 294 ? 0.006 22.188 13.492 1 97.81 294 GLY B O 1
ATOM 4529 N N . PHE B 1 295 ? -0.469 20.047 12.914 1 98.69 295 PHE B N 1
ATOM 4530 C CA . PHE B 1 295 ? -0.499 20.344 11.492 1 98.69 295 PHE B CA 1
ATOM 4531 C C . PHE B 1 295 ? -1.761 21.109 11.117 1 98.69 295 PHE B C 1
ATOM 4533 O O . PHE B 1 295 ? -1.858 21.656 10.023 1 98.69 295 PHE B O 1
ATOM 4540 N N . PHE B 1 296 ? -2.717 21.188 12.039 1 98.75 296 PHE B N 1
ATOM 4541 C CA . PHE B 1 296 ? -3.986 21.875 11.844 1 98.75 296 PHE B CA 1
ATOM 4542 C C . PHE B 1 296 ? -4.223 22.891 12.953 1 98.75 296 PHE B C 1
ATOM 4544 O O . PHE B 1 296 ? -5.117 22.719 13.781 1 98.75 296 PHE B O 1
ATOM 4551 N N . PRO B 1 297 ? -3.551 24.016 12.852 1 98.5 297 PRO B N 1
ATOM 4552 C CA . PRO B 1 297 ? -3.59 24.953 13.977 1 98.5 297 PRO B CA 1
ATOM 4553 C C . PRO B 1 297 ? -4.98 25.547 14.211 1 98.5 297 PRO B C 1
ATOM 4555 O O . PRO B 1 297 ? -5.316 25.922 15.344 1 98.5 297 PRO B O 1
ATOM 4558 N N . ASN B 1 298 ? -5.824 25.656 13.164 1 98.44 298 ASN B N 1
ATOM 4559 C CA . ASN B 1 298 ? -7.184 26.172 13.312 1 98.44 298 ASN B CA 1
ATOM 4560 C C . ASN B 1 298 ? -8.219 25.047 13.195 1 98.44 298 ASN B C 1
ATOM 4562 O O . ASN B 1 298 ? -9.406 25.328 13.008 1 98.44 298 ASN B O 1
ATOM 4566 N N . GLY B 1 299 ? -7.73 23.797 13.164 1 98.38 299 GLY B N 1
ATOM 4567 C CA . GLY B 1 299 ? -8.625 22.641 13.125 1 98.38 299 GLY B CA 1
ATOM 4568 C C . GLY B 1 299 ? -8.883 22.141 11.719 1 98.38 299 GLY B C 1
ATOM 4569 O O . GLY B 1 299 ? -8.664 22.859 10.742 1 98.38 299 GLY B O 1
ATOM 4570 N N . ALA B 1 300 ? -9.266 20.906 11.617 1 97.81 300 ALA B N 1
ATOM 4571 C CA . ALA B 1 300 ? -9.711 20.266 10.391 1 97.81 300 ALA B CA 1
ATOM 4572 C C . ALA B 1 300 ? -11.172 20.578 10.094 1 97.81 300 ALA B C 1
ATOM 4574 O O . ALA B 1 300 ? -11.844 21.234 10.906 1 97.81 300 ALA B O 1
ATOM 4575 N N . ASN B 1 301 ? -11.602 20.219 8.922 1 95 301 ASN B N 1
ATOM 4576 C CA . ASN B 1 301 ? -12.984 20.422 8.523 1 95 301 ASN B CA 1
ATOM 4577 C C . ASN B 1 301 ? -13.672 19.109 8.18 1 95 301 ASN B C 1
ATOM 4579 O O . ASN B 1 301 ? -13.016 18.078 8.023 1 95 301 ASN B O 1
ATOM 4583 N N . GLY B 1 302 ? -15.039 19.219 8.078 1 86.31 302 GLY B N 1
ATOM 4584 C CA . GLY B 1 302 ? -15.812 18.062 7.672 1 86.31 302 GLY B CA 1
ATOM 4585 C C . GLY B 1 302 ? -16.109 17.109 8.82 1 86.31 302 GLY B C 1
ATOM 4586 O O . GLY B 1 302 ? -15.531 17.234 9.906 1 86.31 302 GLY B O 1
#

Secondary structure (DSSP, 8-state):
-----------------------GGGS-------------HHHHHHHHTTHHHHHHHHHHHHHHHHS--HHHH-GGGGTTPPPPBS-------HHHHHHHHHHHHHHHHHHHHHHHHS---PPPP-B--HHHHHHHHHHHHTS--SSPP-TTS-HHHHHHHHTTSHHHHHHHHHHHGGG--SHHHHHHHHHHHHHHHHHHHHHHHHHHTTTTSEETTTTEEHHHHHHHHHHHHHHHHTSS-----SB--GGGSGGGT-SB-SS---TTSPPP---HHHHHHHHHSSS-TTS-BTTBTT----/-----------------------TTSS-------------HHHHHHHHTTHHHHHHHHHHHHHHHHS--HHHH-GGGGTTPPPPBS-------HHHHHHHHHHHHHHHHHHHHHHHHS---PPPP-B--HHHHHHHHHHHHTS--SSPP-TTS-HHHHHHHHTTSHHHHHHHHHHHGGG--SHHHHHHHHHHHHHHHHHHHHHHHHHHTTTTSEETTTTEEHHHHHHHHHHHHHHHHTSS-----SB--GGGSGGGT-SB-SS---TTSPPP---HHHHHHHHHSSS-TTS-BTTBTT----

InterPro domains:
  IPR052965 Pigment-associated catalase-like [PTHR31694] (37-302)

Organism: Citrus clementina (NCBI:txid85681)

pLDDT: mean 89.47, std 22.4, range [21.33, 99.0]

Sequence (604 aa):
MAIFASVFASLILLLLPVPGSCSIELLIESVIDRGTSSVPRGDVDLLEFPLNLEYLGAEFFLFGSMGHGLDRIAPSLTMGGPAPIGARKANLDPFTQDIALQFGWQQVGHLRAIKNAVRGFPRPLLDLSARSFAKVIDKAFGEPLNPPFDPYASSSNFLIASYLIPYIALTGYVGSNPHLQGSASKRLAAGLLGVKSGQDAIIRTLLYQKANEKVHPYGIPVAAFTNKISQMRNNLGRSGLKDEGLLVPKFHGTERKIRGNVLAGNEYSIAFDRTPEEILRIVYGGGHEGIPGGFFPNGANGMAIFASVFASLILLLLPVPGSCSIELLIESVIDRGTSSVPRGDVDLLEFPLNLEYLGAEFFLFGSMGHGLDRIAPSLTMGGPAPIGARKANLDPFTQDIALQFGWQQVGHLRAIKNAVRGFPRPLLDLSARSFAKVIDKAFGEPLNPPFDPYASSSNFLIASYLIPYIALTGYVGSNPHLQGSASKRLAAGLLGVKSGQDAIIRTLLYQKANEKVHPYGIPVAAFTNKISQMRNNLGRSGLKDEGLLVPKFHGTERKIRGNVLAGNEYSIAFDRTPEEILRIVYGGGHEGIPGGFFPNGANG

Radius of gyration: 30.71 Å; Cα contacts (8 Å, |Δi|>4): 1172; chains: 2; bounding box: 68×61×188 Å

Nearest PDB structures (foldseek):
  8x1k-assembly1_B  TM=7.494E-01  e=3.595E-02  Ramazzottius varieornatus
  8kce-assembly1_A-2  TM=6.482E-01  e=1.779E-02  Ramazzottius varieornatus
  8w9k-assembly1_A  TM=5.923E-01  e=2.895E-02  Ramazzottius varieornatus
  3q4n-assembly1_B  TM=6.039E-01  e=1.391E-01  Methanocaldococcus jannaschii DSM 2661
  8x1k-assembly1_B  TM=7.545E-01  e=3.436E-02  Ramazzottius varieornatus

Foldseek 3Di:
DPPPCPPPVPPPPPPPPPPDPPPPVPPPPPCPCPVLVAFDPQCQCLLQQLLQLLLVLLQQLCQQLPFGGCCPVPVVLQVPEDDEAARHHAAEDPVLSVLSNVSNVVSVVLSVVSCVRYVYDHHFHFHPRQVLLLLLLCLLVVHGAVPGQGLRHYSLSVLLSLLQGLLLSLQSLVASLVRGDDPVSNVSSVVSNVVSQVSNLVSLVVLLVQQQPADPPRRHGSQSSQQSSQVLLQVLLVPHRQGHTQFAQLCQDACSHHGGPSDDDHNPSHHHHGHSQSSCSVCQSPSGNPQRHRRRNPHGDD/DPPPPPPPVPPPPPPPPPPDPPPPVPPPPPCPCPVLVAFDPQCQCLLQQLLQLLLVLLQQLCQQLPFGGCCPVPVVLQVPEDDEAARHHAPEDPVLSVLSNVSNVVSVVLSVVSCVRYVYDHHFHFHPRQVLLLVLLCLLVVHGAVPGQGLRHYSLSVLLSLLQGLLLSLQSLVASLVRGDDPVSNVSSVVSNVVSQVSNLVSLVVLLVQQQPADPPRRHGSQSSQQSSQVLLQVLLVPHRQGHTQFAQLCQDACSHHGGPSDDDHNPSHHHHGHSQSSCSVCQSPSGNPQRHRRRNPHGDD

Solvent-accessible surface area (backbone atoms only — not comparable to full-atom values): 31208 Å² total; per-residue (Å²): 128,84,74,78,79,77,78,77,79,77,78,76,75,78,76,69,76,78,76,79,77,73,72,74,73,68,64,76,67,69,75,74,64,73,70,75,66,70,63,41,79,83,35,47,57,70,58,33,34,54,49,52,53,36,50,52,48,21,38,52,23,22,8,30,44,70,48,49,36,48,77,76,78,42,43,76,74,30,57,81,32,55,75,60,40,60,62,44,52,31,50,50,52,71,68,58,29,50,52,28,37,47,50,12,38,31,26,51,21,42,51,52,53,45,47,72,64,39,88,64,72,50,37,53,49,31,38,52,22,42,66,47,51,20,53,53,53,17,58,31,68,73,46,80,54,77,72,66,49,42,42,43,68,28,44,68,39,32,45,58,53,48,63,67,47,35,47,56,49,25,18,35,39,26,42,45,45,41,68,48,77,34,46,60,49,29,36,51,46,37,9,45,24,28,38,28,19,18,52,31,16,38,46,35,43,63,44,51,77,37,27,80,42,56,41,84,87,66,70,43,35,40,32,55,53,40,33,28,45,20,50,39,44,21,61,27,34,68,74,56,86,65,52,55,23,41,62,39,59,36,82,74,18,50,73,45,72,32,32,66,26,59,66,59,42,48,80,34,39,30,30,37,60,32,52,73,57,32,50,36,4,40,49,16,64,69,48,36,61,87,47,55,18,52,43,20,59,81,27,79,58,111,133,87,76,81,78,77,79,78,78,78,75,77,76,77,74,70,76,79,73,80,75,72,72,72,72,67,65,74,65,67,74,74,62,72,70,74,64,70,62,40,79,84,34,47,56,72,57,34,36,53,49,50,52,35,50,52,46,20,38,52,22,21,8,31,44,70,48,50,34,47,79,76,77,41,42,76,74,30,58,82,32,54,76,60,39,60,61,44,54,32,48,50,51,71,68,58,28,52,53,30,38,47,50,13,38,29,26,49,20,42,51,50,53,44,47,71,64,38,87,64,73,49,38,53,47,31,37,52,22,41,66,46,52,19,52,53,52,17,58,32,68,73,46,79,54,78,72,66,49,41,40,42,69,27,43,68,39,31,45,58,52,49,62,66,47,36,48,57,50,25,18,35,39,25,41,44,45,40,70,47,74,35,46,61,50,29,35,51,46,38,9,44,25,27,39,28,18,19,53,30,16,38,44,34,43,63,45,53,78,37,26,80,43,56,41,83,88,68,71,43,34,42,32,55,54,40,33,29,44,21,49,40,44,23,63,27,35,69,72,56,87,64,52,56,24,42,60,39,60,36,84,75,18,50,73,45,71,33,31,68,28,60,64,60,42,47,81,34,41,30,30,39,61,31,51,72,58,30,49,36,4,41,50,16,64,70,46,35,60,88,47,55,17,53,42,21,58,81,28,79,58,112